Protein AF-J1I7F7-F1 (afdb_monomer_lite)

Secondary structure (DSSP, 8-state):
-EEEEEEESSS-HHHHHHHHHHHHHHHHTTSEEEEEEE---TTS---TTTT--SEEEEEE-HHHHT-TTGGG-HHHHHHHHHHTS-SS-EEEEEESS----TTSTTTTS-----TT---S------TTSS-HHHHHHHHHHHHHHHHHHHHHHHHSSPPSTT-PEEEEEEEE--TTSPPP-HHHHHHHHHHHHHHSTTGGGEEEEEETT-BGGGHHHHHHHH--SEEEEEE-BBTBT-EEEE-TTSSEEEE-HHHHHHHHHTTTTT--EEEEEETTTHHHHHHHTTTSSEEEEESSPPPHHHHHHHHHHHHHHHTTT--HHHHHHHHHHHHHHTTPPP---EEEEETTEEEEEPPP-------------------------PPP--PPPPPPPP-------EEE-TTT--EEEEEEETTEEEESS------TT-EE-SSTT--EEE-HHHHHHTPPTTEE---HHHHHHHHHHTTTBGGGTB-SSS-SSS----TTS--B----EEEGGGTEEESTTTEEEEEEEEEEEEEEETTEEEEEEEEEETT-SB-EEEEEETTSBEE---EEPP-

Radius of gyration: 32.93 Å; chains: 1; bounding box: 76×76×98 Å

Foldseek 3Di:
DFEEEEAEQDPDPPVVVLLCVLCVVCVVVVLYDYDDDDPDHQQDADDPVVCPGAEYEYEAEPVRQPDPCQCVGNNLVSQVVVVVVDHRHFYAYEYAEDDDCCPPSCFPGQFAQDPVRDRGRDDDCYPVDPDSVVSSVVSVVSVVSSSVVVVLCVVLPQPDPPAAAEEEEEEAAFPPDDGDPCVLLVVLLVVLLLPADQSVNYDYHYDYQAAPVCVLVCCVVRLHQEYEYAYADDAQQAGWGQDDVRHTDGDGLVNLLVSLLVSLVRHQEYEYLYANCVNNQLSNLLRHQKYKDWNGDDDPVLSSQLSSQLSSVVSNRDDSVVSNVRSLVRSVVVVDPDDIWMFMRGSSDGDDTDDDPDDDDDDDDDDDDDDDDDDDDDDDDDDDDDDDDDDPDDDDDDPFDWDAAPVPRDTFTWFDQPNWIKGLAWAADDDPPWAQFPDDSQHTWDQLCCQQVVADPQWGFAAPVSVVVNCVSVVQFCLCQDAQDFASASGHPVVRSNHQAQRAKADPVVRDRPRGNFKAKEFHPAWPPPDADPNFTWGWIWIDGRVDRGIDIDIDGSRMIHTYMIIGDDD

Sequence (571 aa):
MVNVQILAVDSQQEHQATLEQFLAPLKASGQIQIVGEHQENPFEAYEEKDLAVNILILLLSPAYLEDAQLEAAPLAQLLARKTQKRREYWVQPILLEACDYGHKPYADYPVFPMPNGQKTALPVLDPSWSSTAEAWKRAVEGVELGVTYIEQQRSNAPTAVGQQQKLLLLTANPKNTQALDLNIEINAIKNALRRSDYRDNFEVELSLDIQKKALLETLLQEKPRFVHFSGHGSGEDGLLFYGAAGESELADGPSLAQLFRLFQKYIDCVFLNACYSEAQAKVIAQYIPYVIGTNNALSDQQAILFSEAFYMAIFNGTTPAEAFALASAQVDFQNLPPSAQAMFYEHGQLTLSQKAAASSEMSVGPTRSTEVEKVEEPKVEEPKTEEPLPQPEVSAEKTASYWTDPKDGQKYPLIKIGKQDWMGRNYALALADSMPSNLADGGQLYSWEQAVKNCPAGWRLPNKSDWEALLVMVDHKSSALKAKTSWVNKKGLDSRQFAALACGEYKLERKLLWQEGHYGHFWSSTDRAGEIYKGEQLAYRLRLAYNSEQCQLAAIYKSSYFSVRYIKIEE

Structure (mmCIF, N/CA/C/O backbone):
data_AF-J1I7F7-F1
#
_entry.id   AF-J1I7F7-F1
#
loop_
_atom_site.group_PDB
_atom_site.id
_atom_site.type_symbol
_atom_site.label_atom_id
_atom_site.label_alt_id
_atom_site.label_comp_id
_atom_site.label_asym_id
_atom_site.label_entity_id
_atom_site.label_seq_id
_atom_site.pdbx_PDB_ins_code
_atom_site.Cartn_x
_atom_site.Cartn_y
_atom_site.Cartn_z
_atom_site.occupancy
_atom_site.B_iso_or_equiv
_atom_site.auth_seq_id
_atom_site.auth_comp_id
_atom_site.auth_asym_id
_atom_site.auth_atom_id
_atom_site.pdbx_PDB_model_num
ATOM 1 N N . MET A 1 1 ? -9.947 15.367 19.099 1.00 70.31 1 MET A N 1
ATOM 2 C CA . MET A 1 1 ? -10.972 15.980 19.983 1.00 70.31 1 MET A CA 1
ATOM 3 C C . MET A 1 1 ? -12.094 14.998 20.278 1.00 70.31 1 MET A C 1
ATOM 5 O O . MET A 1 1 ? -12.929 14.699 19.425 1.00 70.31 1 MET A O 1
ATOM 9 N N . VAL A 1 2 ? -12.033 14.424 21.468 1.00 79.88 2 VAL A N 1
ATOM 10 C CA . VAL A 1 2 ? -12.936 13.422 22.033 1.00 79.88 2 VAL A CA 1
ATOM 11 C C . VAL A 1 2 ? -13.846 14.128 23.037 1.00 79.88 2 VAL A C 1
ATOM 13 O O . VAL A 1 2 ? -13.361 14.887 23.876 1.00 79.88 2 VAL A O 1
ATOM 16 N N . ASN A 1 3 ? -15.155 13.904 22.942 1.00 83.31 3 ASN A N 1
ATOM 17 C CA . ASN A 1 3 ? -16.123 14.484 23.868 1.00 83.31 3 ASN A CA 1
ATOM 18 C C . ASN A 1 3 ? -16.104 13.691 25.178 1.00 83.31 3 ASN A C 1
ATOM 20 O O . ASN A 1 3 ? -16.411 12.495 25.167 1.00 83.31 3 ASN A O 1
ATOM 24 N N . VAL A 1 4 ? -15.766 14.353 26.281 1.00 82.62 4 VAL A N 1
ATOM 25 C CA . VAL A 1 4 ? -15.739 13.791 27.636 1.00 82.62 4 VAL A CA 1
ATOM 26 C C . VAL A 1 4 ? -16.831 14.463 28.465 1.00 82.62 4 VAL A C 1
ATOM 28 O O . VAL A 1 4 ? -16.907 15.687 28.486 1.00 82.62 4 VAL A O 1
ATOM 31 N N . GLN A 1 5 ? -17.651 13.689 29.167 1.00 84.19 5 GLN A N 1
ATOM 32 C CA . GLN A 1 5 ? -18.584 14.197 30.178 1.00 84.19 5 GLN A CA 1
ATOM 33 C C . GLN A 1 5 ? -18.195 13.619 31.532 1.00 84.19 5 GLN A C 1
ATOM 35 O O . GLN A 1 5 ? -17.894 12.428 31.635 1.00 84.19 5 GLN A O 1
ATOM 40 N N . ILE A 1 6 ? -18.195 14.461 32.560 1.00 80.50 6 ILE A N 1
ATOM 41 C CA . ILE A 1 6 ? -17.960 14.056 33.944 1.00 80.50 6 ILE A CA 1
ATOM 42 C C . ILE A 1 6 ? -19.305 14.172 34.655 1.00 80.50 6 ILE A C 1
ATOM 44 O O . ILE A 1 6 ? -19.888 15.253 34.687 1.00 80.50 6 ILE A O 1
ATOM 48 N N . LEU A 1 7 ? -19.802 13.066 35.204 1.00 76.75 7 LEU A N 1
ATOM 49 C CA . LEU A 1 7 ? -20.926 13.075 36.134 1.00 76.75 7 LEU A CA 1
ATOM 50 C C . LEU A 1 7 ? -20.373 12.808 37.531 1.00 76.75 7 LEU A C 1
ATOM 52 O O . LEU A 1 7 ? -19.946 11.693 37.849 1.00 76.75 7 LEU A O 1
ATOM 56 N N . ALA A 1 8 ? -20.362 13.852 38.353 1.00 69.38 8 ALA A N 1
ATOM 57 C CA . ALA A 1 8 ? -20.130 13.718 39.778 1.00 69.38 8 ALA A CA 1
ATOM 58 C C . ALA A 1 8 ? -21.440 13.262 40.425 1.00 69.38 8 ALA A C 1
ATOM 60 O O . ALA A 1 8 ? -22.371 14.051 40.561 1.00 69.38 8 ALA A O 1
ATOM 61 N N . VAL A 1 9 ? -21.524 11.982 40.797 1.00 65.94 9 VAL A N 1
ATOM 62 C CA . VAL A 1 9 ? -22.739 11.408 41.404 1.00 65.94 9 VAL A CA 1
ATOM 63 C C . VAL A 1 9 ? -22.763 11.587 42.933 1.00 65.94 9 VAL A C 1
ATOM 65 O O . VAL A 1 9 ? -23.594 11.028 43.642 1.00 65.94 9 VAL A O 1
ATOM 68 N N . ASP A 1 10 ? -21.850 12.422 43.431 1.00 61.25 10 ASP A N 1
ATOM 69 C CA . ASP A 1 10 ? -21.812 12.988 44.772 1.00 61.25 10 ASP A CA 1
ATOM 70 C C . ASP A 1 10 ? -21.593 14.509 44.656 1.00 61.25 10 ASP A C 1
ATOM 72 O O . ASP A 1 10 ? -20.955 15.004 43.727 1.00 61.25 10 ASP A O 1
ATOM 76 N N . SER A 1 11 ? -22.084 15.247 45.643 1.00 55.78 11 SER A N 1
ATOM 77 C CA . SER A 1 11 ? -22.001 16.701 45.828 1.00 55.78 11 SER A CA 1
ATOM 78 C C . SER A 1 11 ? -20.580 17.289 45.982 1.00 55.78 11 SER A C 1
ATOM 80 O O . SER A 1 11 ? -20.420 18.506 46.101 1.00 55.78 11 SER A O 1
ATOM 82 N N . GLN A 1 12 ? -19.544 16.447 45.980 1.00 62.16 12 GLN A N 1
ATOM 83 C CA . GLN A 1 12 ? -18.147 16.781 46.279 1.00 62.16 12 GLN A CA 1
ATOM 84 C C . GLN A 1 12 ? -17.436 17.504 45.115 1.00 62.16 12 GLN A C 1
ATOM 86 O O . GLN A 1 12 ? -16.708 16.891 44.329 1.00 62.16 12 GLN A O 1
ATOM 91 N N . GLN A 1 13 ? -17.599 18.831 45.026 1.00 64.69 13 GLN A N 1
ATOM 92 C CA . GLN A 1 13 ? -16.964 19.679 43.996 1.00 64.69 13 GLN A CA 1
ATOM 93 C C . GLN A 1 13 ? -15.427 19.544 43.920 1.00 64.69 13 GLN A C 1
ATOM 95 O O . GLN A 1 13 ? -14.849 19.689 42.842 1.00 64.69 13 GLN A O 1
ATOM 100 N N . GLU A 1 14 ? -14.753 19.238 45.034 1.00 73.94 14 GLU A N 1
ATOM 101 C CA . GLU A 1 14 ? -13.285 19.158 45.106 1.00 73.94 14 GLU A CA 1
ATOM 102 C C . GLU A 1 14 ? -12.696 18.020 44.254 1.00 73.94 14 GLU A C 1
ATOM 104 O O . GLU A 1 14 ? -11.659 18.193 43.607 1.00 73.94 14 GLU A O 1
ATOM 109 N N . HIS A 1 15 ? -13.373 16.869 44.183 1.00 76.38 15 HIS A N 1
ATOM 110 C CA . HIS A 1 15 ? -12.925 15.732 43.373 1.00 76.38 15 HIS A CA 1
ATOM 111 C C . HIS A 1 15 ? -13.055 15.996 41.869 1.00 76.38 15 HIS A C 1
ATOM 113 O O . HIS A 1 15 ? -12.161 15.629 41.105 1.00 76.38 15 HIS A O 1
ATOM 119 N N . GLN A 1 16 ? -14.117 16.688 41.440 1.00 76.69 16 GLN A N 1
ATOM 120 C CA . GLN A 1 16 ? -14.259 17.116 40.048 1.00 76.69 16 GLN A CA 1
ATOM 121 C C . GLN A 1 16 ? -13.158 18.120 39.674 1.00 76.69 16 GLN A C 1
ATOM 123 O O . GLN A 1 16 ? -12.458 17.914 38.683 1.00 76.69 16 GLN A O 1
ATOM 128 N N . ALA A 1 17 ? -12.944 19.156 40.493 1.00 78.88 17 ALA A N 1
ATOM 129 C CA . ALA A 1 17 ? -11.904 20.157 40.251 1.00 78.88 17 ALA A CA 1
ATOM 130 C C . ALA A 1 17 ? -10.493 19.537 40.199 1.00 78.88 17 ALA A C 1
ATOM 132 O O . ALA A 1 17 ? -9.666 19.933 39.374 1.00 78.88 17 ALA A O 1
ATOM 133 N N . THR A 1 18 ? -10.236 18.523 41.033 1.00 81.75 18 THR A N 1
ATOM 134 C CA . THR A 1 18 ? -8.978 17.763 41.009 1.00 81.75 18 THR A CA 1
ATOM 135 C C . THR A 1 18 ? -8.826 16.996 39.695 1.00 81.75 18 THR A C 1
ATOM 137 O O . THR A 1 18 ? -7.807 17.145 39.021 1.00 81.75 18 THR A O 1
ATOM 140 N N . LEU A 1 19 ? -9.841 16.236 39.268 1.00 80.12 19 LEU A N 1
ATOM 141 C CA . LEU A 1 19 ? -9.809 15.518 37.988 1.00 80.12 19 LEU A CA 1
ATOM 142 C C . LEU A 1 19 ? -9.582 16.469 36.801 1.00 80.12 19 LEU A C 1
ATOM 144 O O . LEU A 1 19 ? -8.761 16.186 35.928 1.00 80.12 19 LEU A O 1
ATOM 148 N N . GLU A 1 20 ? -10.260 17.616 36.779 1.00 83.25 20 GLU A N 1
ATOM 149 C CA . GLU A 1 20 ? -10.089 18.625 35.731 1.00 83.25 20 GLU A CA 1
ATOM 150 C C . GLU A 1 20 ? -8.668 19.205 35.685 1.00 83.25 20 GLU A C 1
ATOM 152 O O . GLU A 1 20 ? -8.153 19.455 34.592 1.00 83.25 20 GLU A O 1
ATOM 157 N N . GLN A 1 21 ? -7.996 19.354 36.833 1.00 86.06 21 GLN A N 1
ATOM 158 C CA . GLN A 1 21 ? -6.589 19.758 36.883 1.00 86.06 21 GLN A CA 1
ATOM 159 C C . GLN A 1 21 ? -5.672 18.721 36.213 1.00 86.06 21 GLN A C 1
ATOM 161 O O . GLN A 1 21 ? -4.777 19.104 35.456 1.00 86.06 21 GLN A O 1
ATOM 166 N N . PHE A 1 22 ? -5.898 17.422 36.439 1.00 84.44 22 PHE A N 1
ATOM 167 C CA . PHE A 1 22 ? -5.126 16.360 35.778 1.00 84.44 22 PHE A CA 1
ATOM 168 C C . PHE A 1 22 ? -5.485 16.202 34.287 1.00 84.44 22 PHE A C 1
ATOM 170 O O . PHE A 1 22 ? -4.617 15.850 33.494 1.00 84.44 22 PHE A O 1
ATOM 177 N N . LEU A 1 23 ? -6.719 16.518 33.875 1.00 85.81 23 LEU A N 1
ATOM 178 C CA . LEU A 1 23 ? -7.149 16.525 32.465 1.00 85.81 23 LEU A CA 1
ATOM 179 C C . LEU A 1 23 ? -6.744 17.798 31.693 1.00 85.81 23 LEU A C 1
ATOM 181 O O . LEU A 1 23 ? -6.838 17.832 30.460 1.00 85.81 23 LEU A O 1
ATOM 185 N N . ALA A 1 24 ? -6.279 18.847 32.378 1.00 87.06 24 ALA A N 1
ATOM 186 C CA . ALA A 1 24 ? -5.907 20.122 31.766 1.00 87.06 24 ALA A CA 1
ATOM 187 C C . ALA A 1 24 ? -4.884 20.013 30.608 1.00 87.06 24 ALA A C 1
ATOM 189 O O . ALA A 1 24 ? -5.079 20.720 29.614 1.00 87.06 24 ALA A O 1
ATOM 190 N N . PRO A 1 25 ? -3.854 19.136 30.639 1.00 86.44 25 PRO A N 1
ATOM 191 C CA . PRO A 1 25 ? -2.940 18.945 29.509 1.00 86.44 25 PRO A CA 1
ATOM 192 C C . PRO A 1 25 ? -3.646 18.446 28.239 1.00 86.44 25 PRO A C 1
ATOM 194 O O . PRO A 1 25 ? -3.422 18.999 27.163 1.00 86.44 25 PRO A O 1
ATOM 197 N N . LEU A 1 26 ? -4.560 17.476 28.362 1.00 79.69 26 LEU A N 1
ATOM 198 C CA . LEU A 1 26 ? -5.333 16.912 27.242 1.00 79.69 26 LEU A CA 1
ATOM 199 C C . LEU A 1 26 ? -6.357 17.909 26.676 1.00 79.69 26 LEU A C 1
ATOM 201 O O . LEU A 1 26 ? -6.682 17.897 25.485 1.00 79.69 26 LEU A O 1
ATOM 205 N N . LYS A 1 27 ? -6.887 18.783 27.539 1.00 85.38 27 LYS A N 1
ATOM 206 C CA . LYS A 1 27 ? -7.758 19.901 27.147 1.00 85.38 27 LYS A CA 1
ATOM 207 C C . LYS A 1 27 ? -6.954 20.973 26.400 1.00 85.38 27 LYS A C 1
ATOM 209 O O . LYS A 1 27 ? -7.417 21.486 25.385 1.00 85.38 27 LYS A O 1
ATOM 214 N N . ALA A 1 28 ? -5.734 21.270 26.854 1.00 82.69 28 ALA A N 1
ATOM 215 C CA . ALA A 1 28 ? -4.833 22.243 26.232 1.00 82.69 28 ALA A CA 1
ATOM 216 C C . ALA A 1 28 ? -4.238 21.763 24.893 1.00 82.69 28 ALA A C 1
ATOM 218 O O . ALA A 1 28 ? -4.047 22.578 23.990 1.00 82.69 28 ALA A O 1
ATOM 219 N N . SER A 1 29 ? -3.990 20.459 24.729 1.00 78.19 29 SER A N 1
ATOM 220 C CA . SER A 1 29 ? -3.568 19.856 23.453 1.00 78.19 29 SER A CA 1
ATOM 221 C C . SER A 1 29 ? -4.698 19.779 22.413 1.00 78.19 29 SER A C 1
ATOM 223 O O . SER A 1 29 ? -4.438 19.580 21.226 1.00 78.19 29 SER A O 1
ATOM 225 N N . GLY A 1 30 ? -5.960 19.943 22.833 1.00 81.94 30 GLY A N 1
ATOM 226 C CA . GLY A 1 30 ? -7.145 19.788 21.983 1.00 81.94 30 GLY A CA 1
ATOM 227 C C . GLY A 1 30 ? -7.539 18.329 21.711 1.00 81.94 30 GLY A C 1
ATOM 228 O O . GLY A 1 30 ? -8.396 18.065 20.855 1.00 81.94 30 GLY A O 1
ATOM 229 N N . GLN A 1 31 ? -6.938 17.376 22.429 1.00 75.25 31 GLN A N 1
ATOM 230 C CA . GLN A 1 31 ? -7.297 15.958 22.359 1.00 75.25 31 GLN A CA 1
ATOM 231 C C . GLN A 1 31 ? -8.691 15.706 22.935 1.00 75.25 31 GLN A C 1
ATOM 233 O O . GLN A 1 31 ? -9.461 14.963 22.326 1.00 75.25 31 GLN A O 1
ATOM 238 N N . ILE A 1 32 ? -9.075 16.392 24.017 1.00 85.62 32 ILE A N 1
ATOM 239 C CA . ILE A 1 32 ? -10.421 16.303 24.610 1.00 85.62 32 ILE A CA 1
ATOM 240 C C . ILE A 1 32 ? -11.164 17.641 24.628 1.00 85.62 32 ILE A C 1
ATOM 242 O O . ILE A 1 32 ? -10.561 18.713 24.673 1.00 85.62 32 ILE A O 1
ATOM 246 N N . GLN A 1 33 ? -12.492 17.559 24.667 1.00 86.12 33 GLN A N 1
ATOM 247 C CA . GLN A 1 33 ? -13.373 18.634 25.110 1.00 86.12 33 GLN A CA 1
ATOM 248 C C . GLN A 1 33 ? -14.253 18.099 26.242 1.00 86.12 33 GLN A C 1
ATOM 250 O O . GLN A 1 33 ? -14.894 17.064 26.079 1.00 86.12 33 GLN A O 1
ATOM 255 N N . ILE A 1 34 ? -14.300 18.817 27.368 1.00 83.31 34 ILE A N 1
ATOM 256 C CA . ILE A 1 34 ? -15.275 18.556 28.434 1.00 83.31 34 ILE A CA 1
ATOM 257 C C . ILE A 1 34 ? -16.611 19.170 27.995 1.00 83.31 34 ILE A C 1
ATOM 259 O O . ILE A 1 34 ? -16.650 20.346 27.622 1.00 83.31 34 ILE A O 1
ATOM 263 N N . VAL A 1 35 ? -17.676 18.368 27.965 1.00 72.19 35 VAL A N 1
ATOM 264 C CA . VAL A 1 35 ? -19.003 18.747 27.458 1.00 72.19 35 VAL A CA 1
ATOM 265 C C . VAL A 1 35 ? -20.051 18.479 28.536 1.00 72.19 35 VAL A C 1
ATOM 267 O O . VAL A 1 35 ? -20.371 17.328 28.818 1.00 72.19 35 VAL A O 1
ATOM 270 N N . GLY A 1 36 ? -20.580 19.557 29.116 1.00 63.72 36 GLY A N 1
ATOM 271 C CA . GLY A 1 36 ? -21.543 19.513 30.217 1.00 63.72 36 GLY A CA 1
ATOM 272 C C . GLY A 1 36 ? -20.877 19.469 31.597 1.00 63.72 36 GLY A C 1
ATOM 273 O O . GLY A 1 36 ? -20.050 18.606 31.873 1.00 63.72 36 GLY A O 1
ATOM 274 N N . GLU A 1 37 ? -21.283 20.397 32.463 1.00 54.00 37 GLU A N 1
ATOM 275 C CA . GLU A 1 37 ? -20.951 20.452 33.892 1.00 54.00 37 GLU A CA 1
ATOM 276 C C . GLU A 1 37 ? -22.258 20.242 34.669 1.00 54.00 37 GLU A C 1
ATOM 278 O O . GLU A 1 37 ? -22.902 21.192 35.110 1.00 54.00 37 GLU A O 1
ATOM 283 N N . HIS A 1 38 ? -22.707 18.990 34.755 1.00 54.72 38 HIS A N 1
ATOM 284 C CA . HIS A 1 38 ? -23.993 18.651 35.361 1.00 54.72 38 HIS A CA 1
ATOM 285 C C . HIS A 1 38 ? -23.789 18.082 36.770 1.00 54.72 38 HIS A C 1
ATOM 287 O O . HIS A 1 38 ? -23.439 16.913 36.937 1.00 54.72 38 HIS A O 1
ATOM 293 N N . GLN A 1 39 ? -24.055 18.910 37.787 1.00 54.81 39 GLN A N 1
ATOM 294 C CA . GLN A 1 39 ? -24.388 18.438 39.137 1.00 54.81 39 GLN A CA 1
ATOM 295 C C . GLN A 1 39 ? -25.815 17.874 39.120 1.00 54.81 39 GLN A C 1
ATOM 297 O O . GLN A 1 39 ? -26.737 18.492 39.651 1.00 54.81 39 GLN A O 1
ATOM 302 N N . GLU A 1 40 ? -26.018 16.747 38.440 1.00 59.78 40 GLU A N 1
ATOM 303 C CA . GLU A 1 40 ? -27.356 16.199 38.217 1.00 59.78 40 GLU A CA 1
ATOM 304 C C . GLU A 1 40 ? -27.597 14.881 38.930 1.00 59.78 40 GLU A C 1
ATOM 306 O O . GLU A 1 40 ? -26.746 13.998 39.039 1.00 59.78 40 GLU A O 1
ATOM 311 N N . ASN A 1 41 ? -28.823 14.789 39.425 1.00 65.75 41 ASN A N 1
ATOM 312 C CA . ASN A 1 41 ? -29.330 13.670 40.174 1.00 65.75 41 ASN A CA 1
ATOM 313 C C . ASN A 1 41 ? -29.540 12.471 39.225 1.00 65.75 41 ASN A C 1
ATOM 315 O O . ASN A 1 41 ? -30.348 12.563 38.301 1.00 65.75 41 ASN A O 1
ATOM 319 N N . PRO A 1 42 ? -28.904 11.310 39.463 1.00 64.62 42 PRO A N 1
ATOM 320 C CA . PRO A 1 42 ? -29.015 10.132 38.595 1.00 64.62 42 PRO A CA 1
ATOM 321 C C . PRO A 1 42 ? -30.439 9.548 38.527 1.00 64.62 42 PRO A C 1
ATOM 323 O O . PRO A 1 42 ? -30.724 8.729 37.646 1.00 64.62 42 PRO A O 1
ATOM 326 N N . PHE A 1 43 ? -31.318 9.951 39.453 1.00 64.44 43 PHE A N 1
ATOM 327 C CA . PHE A 1 43 ? -32.741 9.611 39.489 1.00 64.44 43 PHE A CA 1
ATOM 328 C C . PHE A 1 43 ? -33.621 10.531 38.621 1.00 64.44 43 PHE A C 1
ATOM 330 O O . PHE A 1 43 ? -34.803 10.235 38.436 1.00 64.44 43 PHE A O 1
ATOM 337 N N . GLU A 1 44 ? -33.076 11.618 38.068 1.00 70.19 44 GLU A N 1
ATOM 338 C CA . GLU A 1 44 ? -33.768 12.468 37.093 1.00 70.19 44 GLU A CA 1
ATOM 339 C C . GLU A 1 44 ? -33.802 11.828 35.695 1.00 70.19 44 GLU A C 1
ATOM 341 O O . GLU A 1 44 ? -33.150 10.821 35.408 1.00 70.19 44 GLU A O 1
ATOM 346 N N . ALA A 1 45 ? -34.663 12.354 34.823 1.00 66.12 45 ALA A N 1
ATOM 347 C CA . ALA A 1 45 ? -34.983 11.726 33.548 1.00 66.12 45 ALA A CA 1
ATOM 348 C C . ALA A 1 45 ? -33.932 12.040 32.467 1.00 66.12 45 ALA A C 1
ATOM 350 O O . ALA A 1 45 ? -34.008 13.077 31.817 1.00 66.12 45 ALA A O 1
ATOM 351 N N . TYR A 1 46 ? -33.011 11.104 32.227 1.00 69.69 46 TYR A N 1
ATOM 352 C CA . TYR A 1 46 ? -32.059 11.170 31.112 1.00 69.69 46 TYR A CA 1
ATOM 353 C C . TYR A 1 46 ? -32.655 10.627 29.804 1.00 69.69 46 TYR A C 1
ATOM 355 O O . TYR A 1 46 ? -33.149 9.494 29.752 1.00 69.69 46 TYR A O 1
ATOM 363 N N . GLU A 1 47 ? -32.529 11.383 28.714 1.00 68.88 47 GLU A N 1
ATOM 364 C CA . GLU A 1 47 ? -32.758 10.916 27.347 1.00 68.88 47 GLU A CA 1
ATOM 365 C C . GLU A 1 47 ? -31.441 10.534 26.638 1.00 68.88 47 GLU A C 1
ATOM 367 O O . GLU A 1 47 ? -30.337 10.928 27.010 1.00 68.88 47 GLU A O 1
ATOM 372 N N . GLU A 1 48 ? -31.542 9.775 25.540 1.00 64.88 48 GLU A N 1
ATOM 373 C CA . GLU A 1 48 ? -30.382 9.290 24.766 1.00 64.88 48 GLU A CA 1
ATOM 374 C C . GLU A 1 48 ? -29.522 10.435 24.179 1.00 64.88 48 GLU A C 1
ATOM 376 O O . GLU A 1 48 ? -28.325 10.242 23.940 1.00 64.88 48 GLU A O 1
ATOM 381 N N . LYS A 1 49 ? -30.127 11.624 24.010 1.00 67.19 49 LYS A N 1
ATOM 382 C CA . LYS A 1 49 ? -29.506 12.875 23.538 1.00 67.19 49 LYS A CA 1
ATOM 383 C C . LYS A 1 49 ? -28.610 13.553 24.588 1.00 67.19 49 LYS A C 1
ATOM 385 O O . LYS A 1 49 ? -27.667 14.239 24.206 1.00 67.19 49 LYS A O 1
ATOM 390 N N . ASP A 1 50 ? -28.880 13.345 25.879 1.00 66.00 50 ASP A N 1
ATOM 391 C CA . ASP A 1 50 ? -28.223 14.069 26.982 1.00 66.00 50 ASP A CA 1
ATOM 392 C C . ASP A 1 50 ? -26.840 13.472 27.315 1.00 66.00 50 ASP A C 1
ATOM 394 O O . ASP A 1 50 ? -26.019 14.094 27.982 1.00 66.00 50 ASP A O 1
ATOM 398 N N . LEU A 1 51 ? -26.554 12.276 26.779 1.00 69.38 51 LEU A N 1
ATOM 399 C CA . LEU A 1 51 ? -25.268 11.573 26.858 1.00 69.38 51 LEU A CA 1
ATOM 400 C C . LEU A 1 51 ? -24.627 11.417 25.464 1.00 69.38 51 LEU A C 1
ATOM 402 O O . LEU A 1 51 ? -24.220 10.316 25.071 1.00 69.38 51 LEU A O 1
ATOM 406 N N . ALA A 1 52 ? -24.583 12.495 24.677 1.00 69.38 52 ALA A N 1
ATOM 407 C CA . ALA A 1 52 ? -23.986 12.542 23.334 1.00 69.38 52 ALA A CA 1
ATOM 408 C C . ALA A 1 52 ? -22.444 12.703 23.360 1.00 69.38 52 ALA A C 1
ATOM 410 O O . ALA A 1 52 ? -21.872 13.583 22.709 1.00 69.38 52 ALA A O 1
ATOM 411 N N . VAL A 1 53 ? -21.761 11.849 24.128 1.00 75.50 53 VAL A N 1
ATOM 412 C CA . VAL A 1 53 ? -20.309 11.914 24.377 1.00 75.50 53 VAL A CA 1
ATOM 413 C C . VAL A 1 53 ? -19.580 10.612 24.049 1.00 75.50 53 VAL A C 1
ATOM 415 O O . VAL A 1 53 ? -20.193 9.559 23.898 1.00 75.50 53 VAL A O 1
ATOM 418 N N . ASN A 1 54 ? -18.254 10.690 23.914 1.00 78.88 54 ASN A N 1
ATOM 419 C CA . ASN A 1 54 ? -17.401 9.548 23.581 1.00 78.88 54 ASN A CA 1
ATOM 420 C C . ASN A 1 54 ? -16.836 8.853 24.832 1.00 78.88 54 ASN A C 1
ATOM 422 O O . ASN A 1 54 ? -16.642 7.639 24.815 1.00 78.88 54 ASN A O 1
ATOM 426 N N . ILE A 1 55 ? -16.582 9.605 25.906 1.00 80.75 55 ILE A N 1
ATOM 427 C CA . ILE A 1 55 ? -16.182 9.084 27.219 1.00 80.75 55 ILE A CA 1
ATOM 428 C C . ILE A 1 55 ? -17.109 9.686 28.276 1.00 80.75 55 ILE A C 1
ATOM 430 O O . ILE A 1 55 ? -17.277 10.904 28.337 1.00 80.75 55 ILE A O 1
ATOM 434 N N . LEU A 1 56 ? -17.673 8.832 29.123 1.00 81.44 56 LEU A N 1
ATOM 435 C CA . LEU A 1 56 ? -18.417 9.202 30.318 1.00 81.44 56 LEU A CA 1
ATOM 436 C C . LEU A 1 56 ? -17.608 8.791 31.552 1.00 81.44 56 LEU A C 1
ATOM 438 O O . LEU A 1 56 ? -17.316 7.610 31.736 1.00 81.44 56 LEU A O 1
ATOM 442 N N . ILE A 1 57 ? -17.255 9.754 32.395 1.00 81.88 57 ILE A N 1
ATOM 443 C CA . ILE A 1 57 ? -16.585 9.510 33.674 1.00 81.88 57 ILE A CA 1
ATOM 444 C C . ILE A 1 57 ? -17.636 9.611 34.779 1.00 81.88 57 ILE A C 1
ATOM 446 O O . ILE A 1 57 ? -18.327 10.624 34.875 1.00 81.88 57 ILE A O 1
ATOM 450 N N . LEU A 1 58 ? -17.760 8.569 35.602 1.00 79.94 58 LEU A N 1
ATOM 451 C CA . LEU A 1 58 ? -18.675 8.536 36.745 1.00 79.94 58 LEU A CA 1
ATOM 452 C C . LEU A 1 58 ? -17.863 8.614 38.039 1.00 79.94 58 LEU A C 1
ATOM 454 O O . LEU A 1 58 ? -17.144 7.664 38.346 1.00 79.94 58 LEU A O 1
ATOM 458 N N . LEU A 1 59 ? -17.978 9.705 38.800 1.00 79.69 59 LEU A N 1
ATOM 459 C CA . LEU A 1 59 ? -17.419 9.771 40.156 1.00 79.69 59 LEU A CA 1
ATOM 460 C C . LEU A 1 59 ? -18.446 9.195 41.135 1.00 79.69 59 LEU A C 1
ATOM 462 O O . LEU A 1 59 ? -19.553 9.723 41.243 1.00 79.69 59 LEU A O 1
ATOM 466 N N . LEU A 1 60 ? -18.096 8.106 41.817 1.00 77.62 60 LEU A N 1
ATOM 467 C CA . LEU A 1 60 ? -19.026 7.287 42.599 1.00 77.62 60 LEU A CA 1
ATOM 468 C C . LEU A 1 60 ? -18.542 7.171 44.052 1.00 77.62 60 LEU A C 1
ATOM 470 O O . LEU A 1 60 ? -17.446 6.668 44.300 1.00 77.62 60 LEU A O 1
ATOM 474 N N . SER A 1 61 ? -19.349 7.603 45.021 1.00 77.19 61 SER A N 1
ATOM 475 C CA . SER A 1 61 ? -19.083 7.370 46.449 1.00 77.19 61 SER A CA 1
ATOM 476 C C . SER A 1 61 ? -19.703 6.043 46.929 1.00 77.19 61 SER A C 1
ATOM 478 O O . SER A 1 61 ? -20.673 5.570 46.327 1.00 77.19 61 SER A O 1
ATOM 480 N N . PRO A 1 62 ? -19.201 5.428 48.021 1.00 75.81 62 PRO A N 1
ATOM 481 C CA . PRO A 1 62 ? -19.811 4.231 48.605 1.00 75.81 62 PRO A CA 1
ATOM 482 C C . PRO A 1 62 ? -21.271 4.460 49.001 1.00 75.81 62 PRO A C 1
ATOM 484 O O . PRO A 1 62 ? -22.127 3.643 48.683 1.00 75.81 62 PRO A O 1
ATOM 487 N N . ALA A 1 63 ? -21.566 5.619 49.603 1.00 76.75 63 ALA A N 1
ATOM 488 C CA . ALA A 1 63 ? -22.920 6.008 49.991 1.00 76.75 63 ALA A CA 1
ATOM 489 C C . ALA A 1 63 ? -23.893 6.023 48.799 1.00 76.75 63 ALA A C 1
ATOM 491 O O . ALA A 1 63 ? -25.038 5.602 48.936 1.00 76.75 63 ALA A O 1
ATOM 492 N N . TYR A 1 64 ? -23.432 6.452 47.618 1.00 76.31 64 TYR A N 1
ATOM 493 C CA . TYR A 1 64 ? -24.230 6.385 46.396 1.00 76.31 64 TYR A CA 1
ATOM 494 C C . TYR A 1 64 ? -24.421 4.945 45.894 1.00 76.31 64 TYR A C 1
ATOM 496 O O . TYR A 1 64 ? -25.522 4.562 45.497 1.00 76.31 64 TYR A O 1
ATOM 504 N N . LEU A 1 65 ? -23.373 4.116 45.940 1.00 76.81 65 LEU A N 1
ATOM 505 C CA . LEU A 1 65 ? -23.466 2.708 45.544 1.00 76.81 65 LEU A CA 1
ATOM 506 C C . LEU A 1 65 ? -24.372 1.883 46.470 1.00 76.81 65 LEU A C 1
ATOM 508 O O . LEU A 1 65 ? -24.916 0.868 46.032 1.00 76.81 65 LEU A O 1
ATOM 512 N N . GLU A 1 66 ? -24.554 2.293 47.724 1.00 78.00 66 GLU A N 1
ATOM 513 C CA . GLU A 1 66 ? -25.453 1.654 48.693 1.00 78.00 66 GLU A CA 1
ATOM 514 C C . GLU A 1 66 ? -26.940 2.026 48.525 1.00 78.00 66 GLU A C 1
ATOM 516 O O . GLU A 1 66 ? -27.788 1.364 49.127 1.00 78.00 66 GLU A O 1
ATOM 521 N N . ASP A 1 67 ? -27.291 3.006 47.682 1.00 79.38 67 ASP A N 1
ATOM 522 C CA . ASP A 1 67 ? -28.688 3.408 47.473 1.00 79.38 67 ASP A CA 1
ATOM 523 C C . ASP A 1 67 ? -29.530 2.267 46.861 1.00 79.38 67 ASP A C 1
ATOM 525 O O . ASP A 1 67 ? -29.232 1.720 45.797 1.00 79.38 67 ASP A O 1
ATOM 529 N N . ALA A 1 68 ? -30.628 1.911 47.531 1.00 76.38 68 ALA A N 1
ATOM 530 C CA . ALA A 1 68 ? -31.524 0.835 47.112 1.00 76.38 68 ALA A CA 1
ATOM 531 C C . ALA A 1 68 ? -32.340 1.154 45.842 1.00 76.38 68 ALA A C 1
ATOM 533 O O . ALA A 1 68 ? -32.900 0.242 45.233 1.00 76.38 68 ALA A O 1
ATOM 534 N N . GLN A 1 69 ? -32.437 2.422 45.430 1.00 78.44 69 GLN A N 1
ATOM 535 C CA . GLN A 1 69 ? -33.131 2.836 44.203 1.00 78.44 69 GLN A CA 1
ATOM 536 C C . GLN A 1 69 ? -32.218 2.812 42.968 1.00 78.44 69 GLN A C 1
ATOM 538 O O . GLN A 1 69 ? -32.706 2.929 41.843 1.00 78.44 69 GLN A O 1
ATOM 543 N N . LEU A 1 70 ? -30.906 2.639 43.161 1.00 75.94 70 LEU A N 1
ATOM 544 C CA . LEU A 1 70 ? -29.858 2.757 42.144 1.00 75.94 70 LEU A CA 1
ATOM 545 C C . LEU A 1 70 ? -30.117 1.929 40.873 1.00 75.94 70 LEU A C 1
ATOM 547 O O . LEU A 1 70 ? -29.928 2.418 39.762 1.00 75.94 70 LEU A O 1
ATOM 551 N N . GLU A 1 71 ? -30.598 0.693 41.021 1.00 74.31 71 GLU A N 1
ATOM 552 C CA . GLU A 1 71 ? -30.903 -0.201 39.891 1.00 74.31 71 GLU A CA 1
ATOM 553 C C . GLU A 1 71 ? -32.090 0.282 39.043 1.00 74.31 71 GLU A C 1
ATOM 555 O O . GLU A 1 71 ? -32.163 0.008 37.844 1.00 74.31 71 GLU A O 1
ATOM 560 N N . ALA A 1 72 ? -33.017 1.025 39.653 1.00 73.44 72 ALA A N 1
ATOM 561 C CA . ALA A 1 72 ? -34.185 1.590 38.987 1.00 73.44 72 ALA A CA 1
ATOM 562 C C . ALA A 1 72 ? -33.915 2.975 38.367 1.00 73.44 72 ALA A C 1
ATOM 564 O O . ALA A 1 72 ? -34.748 3.453 37.591 1.00 73.44 72 ALA A O 1
ATOM 565 N N . ALA A 1 73 ? -32.775 3.607 38.671 1.00 79.06 73 ALA A N 1
ATOM 566 C CA . ALA A 1 73 ? -32.431 4.955 38.223 1.00 79.06 73 ALA A CA 1
ATOM 567 C C . ALA A 1 73 ? -32.456 5.089 36.682 1.00 79.06 73 ALA A C 1
ATOM 569 O O . ALA A 1 73 ? -31.921 4.215 35.985 1.00 79.06 73 ALA A O 1
ATOM 570 N N . PRO A 1 74 ? -33.011 6.177 36.106 1.00 79.12 74 PRO A N 1
ATOM 571 C CA . PRO A 1 74 ? -33.046 6.363 34.655 1.00 79.12 74 PRO A CA 1
ATOM 572 C C . PRO A 1 74 ? -31.659 6.323 34.004 1.00 79.12 74 PRO A C 1
ATOM 574 O O . PRO A 1 74 ? -31.525 5.748 32.923 1.00 79.12 74 PRO A O 1
ATOM 577 N N . LEU A 1 75 ? -30.619 6.836 34.676 1.00 77.81 75 LEU A N 1
ATOM 578 C CA . LEU A 1 75 ? -29.235 6.751 34.200 1.00 77.81 75 LEU A CA 1
ATOM 579 C C . LEU A 1 75 ? -28.757 5.294 34.052 1.00 77.81 75 LEU A C 1
ATOM 581 O O . LEU A 1 75 ? -28.203 4.932 33.014 1.00 77.81 75 LEU A O 1
ATOM 585 N N . ALA A 1 76 ? -29.017 4.434 35.044 1.00 77.44 76 ALA A N 1
ATOM 586 C CA . ALA A 1 76 ? -28.658 3.015 34.988 1.00 77.44 76 ALA A CA 1
ATOM 587 C C . ALA A 1 76 ? -29.402 2.293 33.849 1.00 77.44 76 ALA A C 1
ATOM 589 O O . ALA A 1 76 ? -28.792 1.575 33.052 1.00 77.44 76 ALA A O 1
ATOM 590 N N . GLN A 1 77 ? -30.705 2.560 33.693 1.00 77.88 77 GLN A N 1
ATOM 591 C CA . GLN A 1 77 ? -31.501 2.012 32.590 1.00 77.88 77 GLN A CA 1
ATOM 592 C C . GLN A 1 77 ? -31.013 2.485 31.209 1.00 77.88 77 GLN A C 1
ATOM 594 O O . GLN A 1 77 ? -31.009 1.704 30.253 1.00 77.88 77 GLN A O 1
ATOM 599 N N . LEU A 1 78 ? -30.618 3.754 31.078 1.00 76.50 78 LEU A N 1
ATOM 600 C CA . LEU A 1 78 ? -30.140 4.335 29.822 1.00 76.50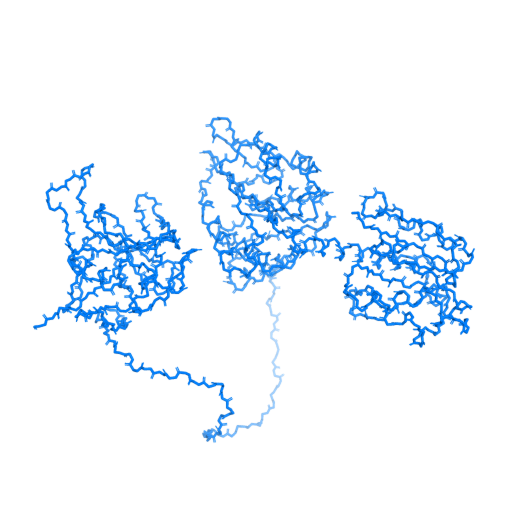 78 LEU A CA 1
ATOM 601 C C . LEU A 1 78 ? -28.789 3.743 29.404 1.00 76.50 78 LEU A C 1
ATOM 603 O O . LEU A 1 78 ? -28.623 3.349 28.245 1.00 76.50 78 LEU A O 1
ATOM 607 N N . LEU A 1 79 ? -27.851 3.622 30.347 1.00 74.31 79 LEU A N 1
ATOM 608 C CA . LEU A 1 79 ? -26.540 3.018 30.107 1.00 74.31 79 LEU A CA 1
ATOM 609 C C . LEU A 1 79 ? -26.672 1.536 29.729 1.00 74.31 79 LEU A C 1
ATOM 611 O O . LEU A 1 79 ? -26.108 1.126 28.714 1.00 74.31 79 LEU A O 1
ATOM 615 N N . ALA A 1 80 ? -27.500 0.762 30.439 1.00 72.75 80 ALA A N 1
ATOM 616 C CA . ALA A 1 80 ? -27.769 -0.641 30.109 1.00 72.75 80 ALA A CA 1
ATOM 617 C C . ALA A 1 80 ? -28.335 -0.831 28.685 1.00 72.75 80 ALA A C 1
ATOM 619 O O . ALA A 1 80 ? -27.931 -1.753 27.971 1.00 72.75 80 ALA A O 1
ATOM 620 N N . ARG A 1 81 ? -29.232 0.060 28.229 1.00 70.88 81 ARG A N 1
ATOM 621 C CA . ARG A 1 81 ? -29.770 0.041 26.852 1.00 70.88 81 ARG A CA 1
ATOM 622 C C . ARG A 1 81 ? -28.708 0.369 25.805 1.00 70.88 81 ARG A C 1
ATOM 624 O O . ARG A 1 81 ? -28.670 -0.285 24.762 1.00 70.88 81 ARG A O 1
ATOM 631 N N . LYS A 1 82 ? -27.856 1.369 26.051 1.00 64.75 82 LYS A N 1
ATOM 632 C CA . LYS A 1 82 ? -26.804 1.750 25.099 1.00 64.75 82 LYS A CA 1
ATOM 633 C C . LYS A 1 82 ? -25.740 0.648 24.944 1.00 64.75 82 LYS A C 1
ATOM 635 O O . LYS A 1 82 ? -25.323 0.392 23.815 1.00 64.75 82 LYS A O 1
ATOM 640 N N . THR A 1 83 ? -25.397 -0.093 26.005 1.00 58.44 83 THR A N 1
ATOM 641 C CA . THR A 1 83 ? -24.450 -1.231 25.944 1.00 58.44 83 THR A CA 1
ATOM 642 C C . THR A 1 83 ? -24.888 -2.314 24.940 1.00 58.44 83 THR A C 1
ATOM 644 O O . THR A 1 83 ? -24.049 -2.987 24.341 1.00 58.44 83 THR A O 1
ATOM 647 N N . GLN A 1 84 ? -26.194 -2.444 24.674 1.00 54.09 84 GLN A N 1
ATOM 648 C CA . GLN A 1 84 ? -26.749 -3.405 23.710 1.00 54.09 84 GLN A CA 1
ATOM 649 C C . GLN A 1 84 ? -26.680 -2.946 22.234 1.00 54.09 84 GLN A C 1
ATOM 651 O O . GLN A 1 84 ? -26.865 -3.771 21.339 1.00 54.09 84 GLN A O 1
ATOM 656 N N . LYS A 1 85 ? -26.417 -1.661 21.941 1.00 47.22 85 LYS A N 1
ATOM 657 C CA . LYS A 1 85 ? -26.591 -1.058 20.596 1.00 47.22 85 LYS A CA 1
ATOM 658 C C . LYS A 1 85 ? -25.315 -0.896 19.738 1.00 47.22 85 LYS A C 1
ATOM 660 O O . LYS A 1 85 ? -25.419 -0.367 18.635 1.00 47.22 85 LYS A O 1
ATOM 665 N N . ARG A 1 86 ? -24.162 -1.434 20.168 1.00 47.34 86 ARG A N 1
ATOM 666 C CA . ARG A 1 86 ? -22.779 -1.230 19.639 1.00 47.34 86 ARG A CA 1
ATOM 667 C C . ARG A 1 86 ? -22.037 -0.020 20.243 1.00 47.34 86 ARG A C 1
ATOM 669 O O . ARG A 1 86 ? -22.621 0.871 20.845 1.00 47.34 86 ARG A O 1
ATOM 676 N N . ARG A 1 87 ? -20.701 -0.077 20.144 1.00 53.22 87 ARG A N 1
ATOM 677 C CA . ARG A 1 87 ? -19.715 0.675 20.944 1.00 53.22 87 ARG A CA 1
ATOM 678 C C . ARG A 1 87 ? -19.394 2.069 20.378 1.00 53.22 87 ARG A C 1
ATOM 680 O O . ARG A 1 87 ? -18.404 2.217 19.670 1.00 53.22 87 ARG A O 1
ATOM 687 N N . GLU A 1 88 ? -20.181 3.086 20.720 1.00 57.09 88 GLU A N 1
ATOM 688 C CA . GLU A 1 88 ? -19.879 4.491 20.352 1.00 57.09 88 GLU A CA 1
ATOM 689 C C . GLU A 1 88 ? -19.421 5.378 21.529 1.00 57.09 88 GLU A C 1
ATOM 691 O O . GLU A 1 88 ? -19.011 6.522 21.326 1.00 57.09 88 GLU A O 1
ATOM 696 N N . TYR A 1 89 ? -19.451 4.849 22.755 1.00 66.31 89 TYR A N 1
ATOM 697 C CA . TYR A 1 89 ? -19.101 5.556 23.989 1.00 66.31 89 TYR A CA 1
ATOM 698 C C . TYR A 1 89 ? -18.477 4.588 25.010 1.00 66.31 89 TYR A C 1
ATOM 700 O O . TYR A 1 89 ? -18.754 3.386 24.989 1.00 66.31 89 TYR A O 1
ATOM 708 N N . TRP A 1 90 ? -17.641 5.126 25.896 1.00 72.69 90 TRP A N 1
ATOM 709 C CA . TRP A 1 90 ? -16.954 4.412 26.979 1.00 72.69 90 TRP A CA 1
ATOM 710 C C . TRP A 1 90 ? -17.435 4.916 28.336 1.00 72.69 90 TRP A C 1
ATOM 712 O O . TRP A 1 90 ? -17.787 6.090 28.454 1.00 72.69 90 TRP A O 1
ATOM 722 N N . VAL A 1 91 ? -17.436 4.056 29.358 1.00 76.62 91 VAL A N 1
ATOM 723 C CA . VAL A 1 91 ? -17.814 4.443 30.726 1.00 76.62 91 VAL A CA 1
ATOM 724 C C . VAL A 1 91 ? -16.691 4.070 31.682 1.00 76.62 91 VAL A C 1
ATOM 726 O O . VAL A 1 91 ? -16.390 2.892 31.851 1.00 76.62 91 VAL A O 1
ATOM 729 N N . GLN A 1 92 ? -16.098 5.075 32.323 1.00 76.94 92 GLN A N 1
ATOM 730 C CA . GLN A 1 92 ? -15.071 4.886 33.340 1.00 76.94 92 GLN A CA 1
ATOM 731 C C . GLN A 1 92 ? -15.635 5.246 34.721 1.00 76.94 92 GLN A C 1
ATOM 733 O O . GLN A 1 92 ? -15.761 6.433 35.035 1.00 76.94 92 GLN A O 1
ATOM 738 N N . PRO A 1 93 ? -15.974 4.255 35.564 1.00 76.44 93 PRO A N 1
ATOM 739 C CA . PRO A 1 93 ? -16.225 4.509 36.972 1.00 76.44 93 PRO A CA 1
ATOM 740 C C . PRO A 1 93 ? -14.907 4.873 37.671 1.00 76.44 93 PRO A C 1
ATOM 742 O O . PRO A 1 93 ? -13.891 4.195 37.506 1.00 76.44 93 PRO A O 1
ATOM 745 N N . ILE A 1 94 ? -14.934 5.942 38.457 1.00 77.81 94 ILE A N 1
ATOM 746 C CA . ILE A 1 94 ? -13.907 6.312 39.429 1.00 77.81 94 ILE A CA 1
ATOM 747 C C . ILE A 1 94 ? -14.602 6.264 40.783 1.00 77.81 94 ILE A C 1
ATOM 749 O O . ILE A 1 94 ? -15.435 7.115 41.100 1.00 77.81 94 ILE A O 1
ATOM 753 N N . LEU A 1 95 ? -14.294 5.238 41.570 1.00 74.50 95 LEU A N 1
ATOM 754 C CA . LEU A 1 95 ? -14.816 5.142 42.925 1.00 74.50 95 LEU A CA 1
ATOM 755 C C . LEU A 1 95 ? -13.963 6.026 43.852 1.00 74.50 95 LEU A C 1
ATOM 757 O O . LEU A 1 95 ? -12.730 5.984 43.800 1.00 74.50 95 LEU A O 1
ATOM 761 N N . LEU A 1 96 ? -14.626 6.829 44.682 1.00 72.12 96 LEU A N 1
ATOM 762 C CA . LEU A 1 96 ? -13.992 7.820 45.557 1.00 72.12 96 LEU A CA 1
ATOM 763 C C . LEU A 1 96 ? -13.435 7.199 46.850 1.00 72.12 96 LEU A C 1
ATOM 765 O O . LEU A 1 96 ? -12.415 7.655 47.351 1.00 72.12 96 LEU A O 1
ATOM 769 N N . GLU A 1 97 ? -14.059 6.126 47.345 1.00 69.25 97 GLU A N 1
ATOM 770 C CA . GLU A 1 97 ? -13.661 5.379 48.548 1.00 69.25 97 GLU A CA 1
ATOM 771 C C . GLU A 1 97 ? -13.878 3.863 48.367 1.00 69.25 97 GLU A C 1
ATOM 773 O O . GLU A 1 97 ? -14.607 3.422 47.473 1.00 69.25 97 GLU A O 1
ATOM 778 N N . ALA A 1 98 ? -13.195 3.052 49.185 1.00 65.00 98 ALA A N 1
ATOM 779 C CA . ALA A 1 98 ? -13.033 1.616 48.960 1.00 65.00 98 ALA A CA 1
ATOM 780 C C . ALA A 1 98 ? -14.322 0.867 49.304 1.00 65.00 98 ALA A C 1
ATOM 782 O O . ALA A 1 98 ? -14.758 0.864 50.452 1.00 65.00 98 ALA A O 1
ATOM 783 N N . CYS A 1 99 ? -14.937 0.230 48.308 1.00 66.19 99 CYS A N 1
ATOM 784 C CA . CYS A 1 99 ? -16.230 -0.431 48.455 1.00 66.19 99 CYS A CA 1
ATOM 785 C C . CYS A 1 99 ? -16.402 -1.596 47.469 1.00 66.19 99 CYS A C 1
ATOM 787 O O . CYS A 1 99 ? -15.707 -1.684 46.453 1.00 66.19 99 CYS A O 1
ATOM 789 N N . ASP A 1 100 ? -17.335 -2.501 47.777 1.00 68.19 100 ASP A N 1
ATOM 790 C CA . ASP A 1 100 ? -17.710 -3.589 46.876 1.00 68.19 100 ASP A CA 1
ATOM 791 C C . ASP A 1 100 ? -18.669 -3.083 45.789 1.00 68.19 100 ASP A C 1
ATOM 793 O O . ASP A 1 100 ? -19.829 -2.750 46.042 1.00 68.19 100 ASP A O 1
ATOM 797 N N . TYR A 1 101 ? -18.161 -3.039 44.559 1.00 71.06 101 TYR A N 1
ATOM 798 C CA . TYR A 1 101 ? -18.910 -2.642 43.369 1.00 71.06 101 TYR A CA 1
ATOM 799 C C . TYR A 1 101 ? -19.313 -3.839 42.487 1.00 71.06 101 TYR A C 1
ATOM 801 O O . TYR A 1 101 ? -20.098 -3.667 41.554 1.00 71.06 101 TYR A O 1
ATOM 809 N N . GLY A 1 102 ? -18.816 -5.052 42.771 1.00 66.75 102 GLY A N 1
ATOM 810 C CA . GLY A 1 102 ? -18.888 -6.206 41.861 1.00 66.75 102 GLY A CA 1
ATOM 811 C C . GLY A 1 102 ? -20.300 -6.750 41.620 1.00 66.75 102 GLY A C 1
ATOM 812 O O . GLY A 1 102 ? -20.519 -7.512 40.683 1.00 66.75 102 GLY A O 1
ATOM 813 N N . HIS A 1 103 ? -21.259 -6.335 42.447 1.00 72.12 103 HIS A N 1
ATOM 814 C CA . HIS A 1 103 ? -22.674 -6.693 42.357 1.00 72.12 103 HIS A CA 1
ATOM 815 C C . HIS A 1 103 ? -23.576 -5.541 41.877 1.00 72.12 103 HIS A C 1
ATOM 817 O O . HIS A 1 103 ? -24.797 -5.662 41.933 1.00 72.12 103 HIS A O 1
ATOM 823 N N . LYS A 1 104 ? -23.010 -4.405 41.446 1.00 75.12 104 LYS A N 1
ATOM 824 C CA . LYS A 1 104 ? -23.765 -3.198 41.061 1.00 75.12 104 LYS A CA 1
ATOM 825 C C . LYS A 1 104 ? -23.954 -3.112 39.537 1.00 75.12 104 LYS A C 1
ATOM 827 O O . LYS A 1 104 ? -23.106 -3.616 38.806 1.00 75.12 104 LYS A O 1
ATOM 832 N N . PRO A 1 105 ? -24.981 -2.401 39.020 1.00 69.00 105 PRO A N 1
ATOM 833 C CA . PRO A 1 105 ? -25.230 -2.276 37.572 1.00 69.00 105 PRO A CA 1
ATOM 834 C C . PRO A 1 105 ? -24.045 -1.752 36.744 1.00 69.00 105 PRO A C 1
ATOM 836 O O . PRO A 1 105 ? -23.954 -2.010 35.549 1.00 69.00 105 PRO A O 1
ATOM 839 N N . TYR A 1 106 ? -23.135 -1.020 37.390 1.00 70.25 106 TYR A N 1
ATOM 840 C CA . TYR A 1 106 ? -21.932 -0.433 36.802 1.00 70.25 106 TYR A CA 1
ATOM 841 C C . TYR A 1 106 ? -20.774 -1.437 36.627 1.00 70.25 106 TYR A C 1
ATOM 843 O O . TYR A 1 106 ? -19.772 -1.085 36.007 1.00 70.25 106 TYR A O 1
ATOM 851 N N . ALA A 1 107 ? -20.890 -2.660 37.163 1.00 67.25 107 ALA A N 1
ATOM 852 C CA . ALA A 1 107 ? -19.829 -3.671 37.164 1.00 67.25 107 ALA A CA 1
ATOM 853 C C . ALA A 1 107 ? -19.449 -4.172 35.762 1.00 67.25 107 ALA A C 1
ATOM 855 O O . ALA A 1 107 ? -18.270 -4.352 35.462 1.00 67.25 107 ALA A O 1
ATOM 856 N N . ASP A 1 108 ? -20.444 -4.355 34.894 1.00 63.06 108 ASP A N 1
ATOM 857 C CA . ASP A 1 108 ? -20.276 -4.953 33.563 1.00 63.06 108 ASP A CA 1
ATOM 858 C C . ASP A 1 108 ? -20.037 -3.914 32.449 1.00 63.06 108 ASP A C 1
ATOM 860 O O . ASP A 1 108 ? -20.130 -4.220 31.255 1.00 63.06 108 ASP A O 1
ATOM 864 N N . TYR A 1 109 ? -19.768 -2.657 32.809 1.00 6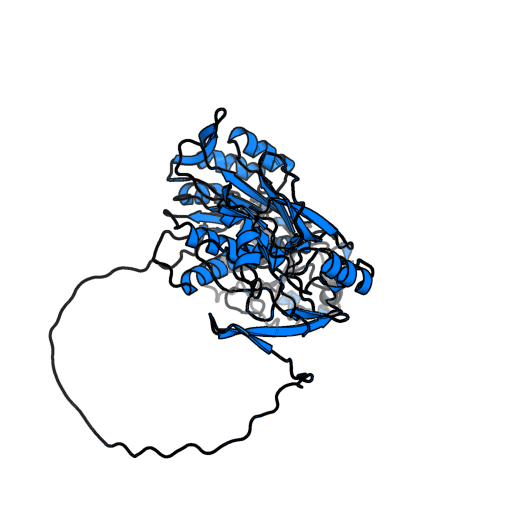6.19 109 TYR A N 1
ATOM 865 C CA . TYR A 1 109 ? -19.572 -1.585 31.834 1.00 66.19 109 TYR A CA 1
ATOM 866 C C . TYR A 1 109 ? -18.216 -1.688 31.113 1.00 66.19 109 TYR A C 1
ATOM 868 O O . TYR A 1 109 ? -17.237 -2.181 31.678 1.00 66.19 109 TYR A O 1
ATOM 876 N N . PRO A 1 110 ? -18.127 -1.227 29.847 1.00 54.84 110 PRO A N 1
ATOM 877 C CA . PRO A 1 110 ? -16.891 -1.263 29.075 1.00 54.84 110 PRO A CA 1
ATOM 878 C C . PRO A 1 110 ? -15.879 -0.246 29.622 1.00 54.84 110 PRO A C 1
ATOM 880 O O . PRO A 1 110 ? -15.814 0.897 29.164 1.00 54.84 110 PRO A O 1
ATOM 883 N N . VAL A 1 111 ? -15.090 -0.692 30.598 1.00 59.66 111 VAL A N 1
ATOM 884 C CA . VAL A 1 111 ? -13.917 0.014 31.122 1.00 59.66 111 VAL A CA 1
ATOM 885 C C . VAL A 1 111 ? -12.736 -0.069 30.160 1.00 59.66 111 VAL A C 1
ATOM 887 O O . VAL A 1 111 ? -12.662 -0.968 29.314 1.00 59.66 111 VAL A O 1
ATOM 890 N N . PHE A 1 112 ? -11.796 0.866 30.287 1.00 59.03 112 PHE A N 1
ATOM 891 C CA . PHE A 1 112 ? -10.615 0.895 29.429 1.00 59.03 112 PHE A CA 1
ATOM 892 C C . PHE A 1 112 ? -9.736 -0.355 29.633 1.00 59.03 112 PHE A C 1
ATOM 894 O O . PHE A 1 112 ? -9.474 -0.743 30.774 1.00 59.03 112 PHE A O 1
ATOM 901 N N . PRO A 1 113 ? -9.257 -1.002 28.552 1.00 47.53 113 PRO A N 1
ATOM 902 C CA . PRO A 1 113 ? -8.333 -2.123 28.667 1.00 47.53 113 PRO A CA 1
ATOM 903 C C . PRO A 1 113 ? -6.967 -1.624 29.153 1.00 47.53 113 PRO A C 1
ATOM 905 O O . PRO A 1 113 ? -6.278 -0.887 28.449 1.00 47.53 113 PRO A O 1
ATOM 908 N N . MET A 1 114 ? -6.559 -2.047 30.349 1.00 46.97 114 MET A N 1
ATOM 909 C CA . MET A 1 114 ? -5.252 -1.685 30.902 1.00 46.97 114 MET A CA 1
ATOM 910 C C . MET A 1 114 ? -4.116 -2.446 30.185 1.00 46.97 114 MET A C 1
ATOM 912 O O . MET A 1 114 ? -4.307 -3.611 29.819 1.00 46.97 114 MET A O 1
ATOM 916 N N . PRO A 1 115 ? -2.900 -1.870 30.043 1.00 35.12 115 PRO A N 1
ATOM 917 C CA . PRO A 1 115 ? -1.775 -2.512 29.340 1.00 35.12 115 PRO A CA 1
ATOM 918 C C . PRO A 1 115 ? -1.318 -3.861 29.922 1.00 35.12 115 PRO A C 1
ATOM 920 O O . PRO A 1 115 ? -0.612 -4.619 29.264 1.00 35.12 115 PRO A O 1
ATOM 923 N N . ASN A 1 116 ? -1.721 -4.177 31.155 1.00 41.38 116 ASN A N 1
ATOM 924 C CA . ASN A 1 116 ? -1.456 -5.446 31.836 1.00 41.38 116 ASN A CA 1
ATOM 925 C C . ASN A 1 116 ? -2.532 -6.528 31.584 1.00 41.38 116 ASN A C 1
ATOM 927 O O . ASN A 1 116 ? -2.478 -7.594 32.194 1.00 41.38 116 ASN A O 1
ATOM 931 N N . GLY A 1 117 ? -3.528 -6.260 30.732 1.00 41.84 117 GLY A N 1
ATOM 932 C CA . GLY A 1 117 ? -4.615 -7.190 30.410 1.00 41.84 117 GLY A CA 1
ATOM 933 C C . GLY A 1 117 ? -5.722 -7.299 31.467 1.00 41.84 117 GLY A C 1
ATOM 934 O O . GLY A 1 117 ? -6.625 -8.125 31.306 1.00 41.84 117 GLY A O 1
ATOM 935 N N . GLN A 1 118 ? -5.696 -6.487 32.532 1.00 45.81 118 GLN A N 1
ATOM 936 C CA . GLN A 1 118 ? -6.794 -6.432 33.501 1.00 45.81 118 GLN A CA 1
ATOM 937 C C . GLN A 1 118 ? -8.053 -5.821 32.864 1.00 45.81 118 GLN A C 1
ATOM 939 O O . GLN A 1 118 ? -7.995 -4.802 32.178 1.00 45.81 118 GLN A O 1
ATOM 944 N N . LYS A 1 119 ? -9.198 -6.476 33.104 1.00 41.75 119 LYS A N 1
ATOM 945 C CA . LYS A 1 119 ? -10.536 -6.072 32.626 1.00 41.75 119 LYS A CA 1
ATOM 946 C C . LYS A 1 119 ? -11.463 -5.571 33.735 1.00 41.75 119 LYS A C 1
ATOM 948 O O . LYS A 1 119 ? -12.585 -5.170 33.458 1.00 41.75 119 LYS A O 1
ATOM 953 N N . THR A 1 120 ? -11.032 -5.661 34.987 1.00 45.91 120 THR A N 1
ATOM 954 C CA . THR A 1 120 ? -11.765 -5.126 36.133 1.00 45.91 120 THR A CA 1
ATOM 955 C C . THR A 1 120 ? -11.614 -3.613 36.158 1.00 45.91 120 THR A C 1
ATOM 957 O O . THR A 1 120 ? -10.486 -3.127 36.054 1.00 45.91 120 THR A O 1
ATOM 960 N N . ALA A 1 121 ? -12.710 -2.877 36.371 1.00 45.72 121 ALA A N 1
ATOM 961 C CA . ALA A 1 121 ? -12.603 -1.502 36.846 1.00 45.72 121 ALA A CA 1
ATOM 962 C C . ALA A 1 121 ? -11.683 -1.475 38.075 1.00 45.72 121 ALA A C 1
ATOM 964 O O . ALA A 1 121 ? -11.795 -2.353 38.933 1.00 45.72 121 ALA A O 1
ATOM 965 N N . LEU A 1 122 ? -10.784 -0.494 38.158 1.00 47.53 122 LEU A N 1
ATOM 966 C CA . LEU A 1 122 ? -9.953 -0.311 39.343 1.00 47.53 122 LEU A CA 1
ATOM 967 C C . LEU A 1 122 ? -10.591 0.704 40.300 1.00 47.53 122 LEU A C 1
ATOM 969 O O . LEU A 1 122 ? -10.578 1.901 40.007 1.00 47.53 122 LEU A O 1
ATOM 973 N N . PRO A 1 123 ? -11.094 0.250 41.464 1.00 51.78 123 PRO A N 1
ATOM 974 C CA . PRO A 1 123 ? -11.070 1.048 42.685 1.00 51.78 123 PRO A CA 1
ATOM 975 C C . PRO A 1 123 ? -9.620 1.303 43.153 1.00 51.78 123 PRO A C 1
ATOM 977 O O . PRO A 1 123 ? -8.735 0.506 42.848 1.00 51.78 123 PRO A O 1
ATOM 980 N N . VAL A 1 124 ? -9.265 2.341 43.921 1.00 53.41 124 VAL A N 1
ATOM 981 C CA . VAL A 1 124 ? -9.942 3.540 44.482 1.00 53.41 124 VAL A CA 1
ATOM 982 C C . VAL A 1 124 ? -8.818 4.519 44.887 1.00 53.41 124 VAL A C 1
ATOM 984 O O . VAL A 1 124 ? -7.668 4.106 44.999 1.00 53.41 124 VAL A O 1
ATOM 987 N N . LEU A 1 125 ? -9.114 5.783 45.191 1.00 52.06 125 LEU A N 1
ATOM 988 C CA . LEU A 1 125 ? -8.254 6.665 46.007 1.00 52.06 125 LEU A CA 1
ATOM 989 C C . LEU A 1 125 ? -8.141 6.205 47.490 1.00 52.06 125 LEU A C 1
ATOM 991 O O . LEU A 1 125 ? -8.470 6.946 48.412 1.00 52.06 125 LEU A O 1
ATOM 995 N N . ASP A 1 126 ? -7.737 4.958 47.742 1.00 46.22 126 ASP A N 1
ATOM 996 C CA . ASP A 1 126 ? -7.791 4.332 49.078 1.00 46.22 126 ASP A CA 1
ATOM 997 C C . ASP A 1 126 ? -6.521 4.737 49.849 1.00 46.22 126 ASP A C 1
ATOM 999 O O . ASP A 1 126 ? -5.459 4.808 49.226 1.00 46.22 126 ASP A O 1
ATOM 1003 N N . PRO A 1 127 ? -6.550 4.984 51.175 1.00 47.81 127 PRO A N 1
ATOM 1004 C CA . PRO A 1 127 ? -5.330 5.064 51.991 1.00 47.81 127 PRO A CA 1
ATOM 1005 C C . PRO A 1 127 ? -4.355 3.869 51.848 1.00 47.81 127 PRO A C 1
ATOM 1007 O O . PRO A 1 127 ? -3.216 3.971 52.303 1.00 47.81 127 PRO A O 1
ATOM 1010 N N . SER A 1 128 ? -4.746 2.760 51.208 1.00 45.72 128 SER A N 1
ATOM 1011 C CA . SER A 1 128 ? -3.847 1.689 50.745 1.00 45.72 128 SER A CA 1
ATOM 1012 C C . SER A 1 128 ? -2.944 2.062 49.551 1.00 45.72 128 SER A C 1
ATOM 1014 O O . SER A 1 128 ? -1.969 1.354 49.281 1.00 45.72 128 SER A O 1
ATOM 1016 N N . TRP A 1 129 ? -3.201 3.176 48.856 1.00 51.34 129 TRP A N 1
ATOM 1017 C CA . TRP A 1 129 ? -2.325 3.717 47.812 1.00 51.34 129 TRP A CA 1
ATOM 1018 C C . TRP A 1 129 ? -1.180 4.532 48.406 1.00 51.34 129 TRP A C 1
ATOM 1020 O O . TRP A 1 129 ? -1.347 5.314 49.339 1.00 51.34 129 TRP A O 1
ATOM 1030 N N . SER A 1 130 ? -0.002 4.431 47.789 1.00 52.09 130 SER A N 1
ATOM 1031 C CA . SER A 1 130 ? 1.189 5.186 48.198 1.00 52.09 130 SER A CA 1
ATOM 1032 C C . SER A 1 130 ? 1.058 6.708 48.027 1.00 52.09 130 SER A C 1
ATOM 1034 O O . SER A 1 130 ? 1.867 7.447 48.589 1.00 52.09 130 SER A O 1
ATOM 1036 N N . SER A 1 131 ? 0.078 7.1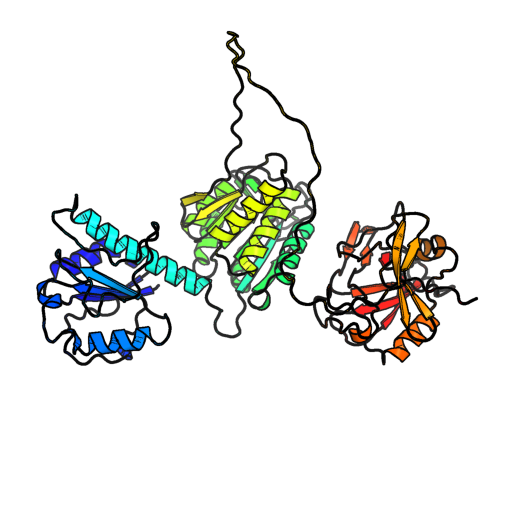86 47.249 1.00 66.00 131 SER A N 1
ATOM 1037 C CA . SER A 1 131 ? -0.265 8.605 47.100 1.00 66.00 131 SER A CA 1
ATOM 1038 C C . SER A 1 131 ? -1.615 8.799 46.400 1.00 66.00 131 SER A C 1
ATOM 1040 O O . SER A 1 131 ? -1.856 8.227 45.336 1.00 66.00 131 SER A O 1
ATOM 1042 N N . THR A 1 132 ? -2.442 9.711 46.919 1.00 66.81 132 THR A N 1
ATOM 1043 C CA . THR A 1 132 ? -3.672 10.213 46.276 1.00 66.81 132 THR A CA 1
ATOM 1044 C C . THR A 1 132 ? -3.413 10.757 44.862 1.00 66.81 132 THR A C 1
ATOM 1046 O O . THR A 1 132 ? -4.243 10.604 43.970 1.00 66.81 132 THR A O 1
ATOM 1049 N N . ALA A 1 133 ? -2.241 11.358 44.622 1.00 70.75 133 ALA A N 1
ATOM 1050 C CA . ALA A 1 133 ? -1.881 11.906 43.313 1.00 70.75 133 ALA A CA 1
ATOM 1051 C C . ALA A 1 133 ? -1.573 10.817 42.267 1.00 70.75 133 ALA A C 1
ATOM 1053 O O . ALA A 1 133 ? -1.828 11.024 41.083 1.00 70.75 133 ALA A O 1
ATOM 1054 N N . GLU A 1 134 ? -1.062 9.652 42.687 1.00 69.44 134 GLU A N 1
ATOM 1055 C CA . GLU A 1 134 ? -0.835 8.518 41.779 1.00 69.44 134 GLU A CA 1
ATOM 1056 C C . GLU A 1 134 ? -2.174 7.908 41.342 1.00 69.44 134 GLU A C 1
ATOM 1058 O O . GLU A 1 134 ? -2.350 7.619 40.163 1.00 69.44 134 GLU A O 1
ATOM 1063 N N . ALA A 1 135 ? -3.156 7.795 42.242 1.00 68.12 135 ALA A N 1
ATOM 1064 C CA . ALA A 1 135 ? -4.494 7.315 41.888 1.00 68.12 135 ALA A CA 1
ATOM 1065 C C . ALA A 1 135 ? -5.209 8.248 40.883 1.00 68.12 135 ALA A C 1
ATOM 1067 O O . ALA A 1 135 ? -5.764 7.767 39.893 1.00 68.12 135 ALA A O 1
ATOM 1068 N N . TRP A 1 136 ? -5.118 9.575 41.051 1.00 75.31 136 TRP A N 1
ATOM 1069 C CA . TRP A 1 136 ? -5.612 10.530 40.043 1.00 75.31 136 TRP A CA 1
ATOM 1070 C C . TRP A 1 136 ? -4.873 10.424 38.706 1.00 75.31 136 TRP A C 1
ATOM 1072 O O . TRP A 1 136 ? -5.506 10.455 37.648 1.00 75.31 136 TRP A O 1
ATOM 1082 N N . LYS A 1 137 ? -3.550 10.225 38.736 1.00 73.25 137 LYS A N 1
ATOM 1083 C CA . LYS A 1 137 ? -2.757 9.960 37.532 1.00 73.25 137 LYS A CA 1
ATOM 1084 C C . LYS A 1 137 ? -3.231 8.690 36.819 1.00 73.25 137 LYS A C 1
ATOM 1086 O O . LYS A 1 137 ? -3.424 8.739 35.612 1.00 73.25 137 LYS A O 1
ATOM 1091 N N . ARG A 1 138 ? -3.509 7.592 37.534 1.00 69.12 138 ARG A N 1
ATOM 1092 C CA . ARG A 1 138 ? -4.063 6.354 36.941 1.00 69.12 138 ARG A CA 1
ATOM 1093 C C . ARG A 1 138 ? -5.447 6.541 36.333 1.00 69.12 138 ARG A C 1
ATOM 1095 O O . ARG A 1 138 ? -5.719 5.980 35.274 1.00 69.12 138 ARG A O 1
ATOM 1102 N N . ALA A 1 139 ? -6.306 7.338 36.965 1.00 71.81 139 ALA A N 1
ATOM 1103 C CA . ALA A 1 139 ? -7.606 7.676 36.395 1.00 71.81 139 ALA A CA 1
ATOM 1104 C C . ALA A 1 139 ? -7.457 8.415 35.052 1.00 71.81 139 ALA A C 1
ATOM 1106 O O . ALA A 1 139 ? -8.164 8.095 34.095 1.00 71.81 139 ALA A O 1
ATOM 1107 N N . VAL A 1 140 ? -6.498 9.344 34.951 1.00 75.81 140 VAL A N 1
ATOM 1108 C CA . VAL A 1 140 ? -6.197 10.038 33.690 1.00 75.81 140 VAL A CA 1
ATOM 1109 C C . VAL A 1 140 ? -5.467 9.152 32.680 1.00 75.81 140 VAL A C 1
ATOM 1111 O O . VAL A 1 140 ? -5.858 9.195 31.523 1.00 75.81 140 VAL A O 1
ATOM 1114 N N . GLU A 1 141 ? -4.542 8.272 33.077 1.00 72.12 141 GLU A N 1
ATOM 1115 C CA . GLU A 1 141 ? -3.943 7.260 32.179 1.00 72.12 141 GLU A CA 1
ATOM 1116 C C . GLU A 1 141 ? -5.032 6.402 31.502 1.00 72.12 141 GLU A C 1
ATOM 1118 O O . GLU A 1 141 ? -4.951 6.112 30.309 1.00 72.12 141 GLU A O 1
ATOM 1123 N N . GLY A 1 142 ? -6.101 6.047 32.227 1.00 70.62 142 GLY A N 1
ATOM 1124 C CA . GLY A 1 142 ? -7.277 5.392 31.647 1.00 70.62 142 GLY A CA 1
ATOM 1125 C C . GLY A 1 142 ? -7.973 6.253 30.585 1.00 70.62 142 GLY A C 1
ATOM 1126 O O . GLY A 1 142 ? -8.252 5.772 29.487 1.00 70.62 142 GLY A O 1
ATOM 1127 N N . VAL A 1 143 ? -8.209 7.538 30.869 1.00 76.12 143 VAL A N 1
ATOM 1128 C CA . VAL A 1 143 ? -8.795 8.486 29.901 1.00 76.12 143 VAL A CA 1
ATOM 1129 C C . VAL A 1 143 ? -7.877 8.693 28.692 1.00 76.12 143 VAL A C 1
ATOM 1131 O O . VAL A 1 143 ? -8.378 8.733 27.573 1.00 76.12 143 VAL A O 1
ATOM 1134 N N . GLU A 1 144 ? -6.559 8.767 28.874 1.00 74.81 144 GLU A N 1
ATOM 1135 C CA . GLU A 1 144 ? -5.559 8.861 27.801 1.00 74.81 144 GLU A CA 1
ATOM 1136 C C . GLU A 1 144 ? -5.582 7.627 26.899 1.00 74.81 144 GLU A C 1
ATOM 1138 O O . GLU A 1 144 ? -5.642 7.764 25.677 1.00 74.81 144 GLU A O 1
ATOM 1143 N N . LEU A 1 145 ? -5.613 6.422 27.476 1.00 69.19 145 LEU A N 1
ATOM 1144 C CA . LEU A 1 145 ? -5.800 5.173 26.731 1.00 69.19 145 LEU A CA 1
ATOM 1145 C C . LEU A 1 145 ? -7.151 5.146 26.006 1.00 69.19 145 LEU A C 1
ATOM 1147 O O . LEU A 1 145 ? -7.222 4.694 24.867 1.00 69.19 145 LEU A O 1
ATOM 1151 N N . GLY A 1 146 ? -8.210 5.672 26.622 1.00 70.56 146 GLY A N 1
ATOM 1152 C CA . GLY A 1 146 ? -9.527 5.832 26.010 1.00 70.56 146 GLY A CA 1
ATOM 1153 C C . GLY A 1 146 ? -9.526 6.778 24.814 1.00 70.56 146 GLY A C 1
ATOM 1154 O O . GLY A 1 146 ? -10.050 6.437 23.756 1.00 70.56 146 GLY A O 1
ATOM 1155 N N . VAL A 1 147 ? -8.905 7.949 24.957 1.00 74.00 147 VAL A N 1
ATOM 1156 C CA . VAL A 1 147 ? -8.708 8.934 23.886 1.00 74.00 147 VAL A CA 1
ATOM 1157 C C . VAL A 1 147 ? -7.873 8.326 22.769 1.00 74.00 147 VAL A C 1
ATOM 1159 O O . VAL A 1 147 ? -8.312 8.346 21.626 1.00 74.00 147 VAL A O 1
ATOM 1162 N N . THR A 1 148 ? -6.744 7.700 23.103 1.00 69.31 148 THR A N 1
ATOM 1163 C CA . THR A 1 148 ? -5.861 7.012 22.153 1.00 69.31 148 THR A CA 1
ATOM 1164 C C . THR A 1 148 ? -6.610 5.908 21.418 1.00 69.31 148 THR A C 1
ATOM 1166 O O . THR A 1 148 ? -6.535 5.841 20.199 1.00 69.31 148 THR A O 1
ATOM 1169 N N . TYR A 1 149 ? -7.409 5.094 22.112 1.00 65.50 149 TYR A N 1
ATOM 1170 C CA . TYR A 1 149 ? -8.242 4.067 21.491 1.00 65.50 149 TYR A CA 1
ATOM 1171 C C . TYR A 1 149 ? -9.333 4.675 20.603 1.00 65.50 149 TYR A C 1
ATOM 1173 O O . TYR A 1 149 ? -9.559 4.178 19.509 1.00 65.50 149 TYR A O 1
ATOM 1181 N N . ILE A 1 150 ? -10.011 5.750 21.013 1.00 67.56 150 ILE A N 1
ATOM 1182 C CA . ILE A 1 150 ? -11.042 6.418 20.198 1.00 67.56 150 ILE A CA 1
ATOM 1183 C C . ILE A 1 150 ? -10.420 7.106 18.979 1.00 67.56 150 ILE A C 1
ATOM 1185 O O . ILE A 1 150 ? -11.024 7.105 17.908 1.00 67.56 150 ILE A O 1
ATOM 1189 N N . GLU A 1 151 ? -9.224 7.672 19.103 1.00 69.00 151 GLU A N 1
ATOM 1190 C CA . GLU A 1 151 ? -8.484 8.273 17.995 1.00 69.00 151 GLU A CA 1
ATOM 1191 C C . GLU A 1 151 ? -7.939 7.179 17.063 1.00 69.00 151 GLU A C 1
ATOM 1193 O O . GLU A 1 151 ? -8.202 7.251 15.868 1.00 69.00 151 GLU A O 1
ATOM 1198 N N . GLN A 1 152 ? -7.385 6.078 17.579 1.00 59.66 152 GLN A N 1
ATOM 1199 C CA . GLN A 1 152 ? -7.065 4.869 16.805 1.00 59.66 152 GLN A CA 1
ATOM 1200 C C . GLN A 1 152 ? -8.300 4.245 16.143 1.00 59.66 152 GLN A C 1
ATOM 1202 O O . GLN A 1 152 ? -8.210 3.810 15.004 1.00 59.66 152 GLN A O 1
ATOM 1207 N N . GLN A 1 153 ? -9.467 4.215 16.791 1.00 58.09 153 GLN A N 1
ATOM 1208 C CA . GLN A 1 153 ? -10.714 3.726 16.190 1.00 58.09 153 GLN A CA 1
ATOM 1209 C C . GLN A 1 153 ? -11.311 4.714 15.194 1.00 58.09 153 GLN A C 1
ATOM 1211 O O . GLN A 1 153 ? -12.001 4.272 14.292 1.00 58.09 153 GLN A O 1
ATOM 1216 N N . ARG A 1 154 ? -11.053 6.023 15.298 1.00 60.53 154 ARG A N 1
ATOM 1217 C CA . ARG A 1 154 ? -11.335 6.994 14.224 1.00 60.53 154 ARG A CA 1
ATOM 1218 C C . ARG A 1 154 ? -10.338 6.855 13.080 1.00 60.53 154 ARG A C 1
ATOM 1220 O O . ARG A 1 154 ? -10.697 7.109 11.932 1.00 60.53 154 ARG A O 1
ATOM 1227 N N . SER A 1 155 ? -9.115 6.418 13.367 1.00 47.25 155 SER A N 1
ATOM 1228 C CA . SER A 1 155 ? -8.102 6.173 12.347 1.00 47.25 155 SER A CA 1
ATOM 1229 C C . SER A 1 155 ? -8.319 4.868 11.591 1.00 47.25 155 SER A C 1
ATOM 1231 O O . SER A 1 155 ? -8.238 4.846 10.363 1.00 47.25 155 SER A O 1
ATOM 1233 N N . ASN A 1 156 ? -8.731 3.832 12.313 1.00 40.50 156 ASN A N 1
ATOM 1234 C CA . ASN A 1 156 ? -9.103 2.518 11.803 1.00 40.50 156 ASN A CA 1
ATOM 1235 C C . ASN A 1 156 ? -10.599 2.434 11.454 1.00 40.50 156 ASN A C 1
ATOM 1237 O O . ASN A 1 156 ? -11.057 1.395 10.976 1.00 40.50 156 ASN A O 1
ATOM 1241 N N . ALA A 1 157 ? -11.375 3.502 11.683 1.00 39.62 157 ALA A N 1
ATOM 1242 C CA . ALA A 1 157 ? -12.771 3.550 11.273 1.00 39.62 157 ALA A CA 1
ATOM 1243 C C . ALA A 1 157 ? -12.827 3.353 9.758 1.00 39.62 157 ALA A C 1
ATOM 1245 O O . ALA A 1 157 ? -12.049 3.991 9.036 1.00 39.62 157 ALA A O 1
ATOM 1246 N N . PRO A 1 158 ? -13.778 2.550 9.244 1.00 37.12 158 PRO A N 1
ATOM 1247 C CA . PRO A 1 158 ? -14.139 2.676 7.847 1.00 37.12 158 PRO A CA 1
ATOM 1248 C C . PRO A 1 158 ? -14.525 4.138 7.629 1.00 37.12 158 PRO A C 1
ATOM 1250 O O . PRO A 1 158 ? -15.430 4.656 8.292 1.00 37.12 158 PRO A O 1
ATOM 1253 N N . THR A 1 159 ? -13.796 4.817 6.743 1.00 40.28 159 THR A N 1
ATOM 1254 C CA . THR A 1 159 ? -14.083 6.201 6.373 1.00 40.28 159 THR A CA 1
ATOM 1255 C C . THR A 1 159 ? -15.561 6.311 6.010 1.00 40.28 159 THR A C 1
ATOM 1257 O O . THR A 1 159 ? -16.122 5.364 5.448 1.00 40.28 159 THR A O 1
ATOM 1260 N N . ALA A 1 160 ? -16.186 7.455 6.315 1.00 38.78 160 ALA A N 1
ATOM 1261 C CA . ALA A 1 160 ? -17.597 7.702 6.016 1.00 38.78 160 ALA A CA 1
ATOM 1262 C C . ALA A 1 160 ? -17.952 7.163 4.619 1.00 38.78 160 ALA A C 1
ATOM 1264 O O . ALA A 1 160 ? -17.277 7.503 3.645 1.00 38.78 160 ALA A O 1
ATOM 1265 N N . VAL A 1 161 ? -18.941 6.258 4.573 1.00 37.09 161 VAL A N 1
ATOM 1266 C CA . VAL A 1 161 ? -19.161 5.293 3.479 1.00 37.09 161 VAL A CA 1
ATOM 1267 C C . VAL A 1 161 ? -18.992 5.950 2.105 1.00 37.09 161 VAL A C 1
ATOM 1269 O O . VAL A 1 161 ? -19.878 6.666 1.644 1.00 37.09 161 VAL A O 1
ATOM 1272 N N . GLY A 1 162 ? -17.849 5.688 1.459 1.00 47.69 162 GLY A N 1
ATOM 1273 C CA . GLY A 1 162 ? -17.516 6.208 0.129 1.00 47.69 162 GLY A CA 1
ATOM 1274 C C . GLY A 1 162 ? -16.245 7.061 0.000 1.00 47.69 162 GLY A C 1
ATOM 1275 O O . GLY A 1 162 ? -15.937 7.442 -1.126 1.00 47.69 162 GLY A O 1
ATOM 1276 N N . GLN A 1 163 ? -15.492 7.355 1.070 1.00 58.12 163 GLN A N 1
ATOM 1277 C CA . GLN A 1 163 ? -14.237 8.126 0.966 1.00 58.12 163 GLN A CA 1
ATOM 1278 C C . GLN A 1 163 ? -12.981 7.265 1.214 1.00 58.12 163 GLN A C 1
ATOM 1280 O O . GLN A 1 163 ? -12.888 6.559 2.214 1.00 58.12 163 GLN A O 1
ATOM 1285 N N . GLN A 1 164 ? -12.000 7.309 0.311 1.00 78.00 164 GLN A N 1
ATOM 1286 C CA . GLN A 1 164 ? -10.756 6.536 0.442 1.00 78.00 164 GLN A CA 1
ATOM 1287 C C . GLN A 1 164 ? -9.702 7.290 1.271 1.00 78.00 164 GLN A C 1
ATOM 1289 O O . GLN A 1 164 ? -9.635 8.519 1.253 1.00 78.00 164 GLN A O 1
ATOM 1294 N N . GLN A 1 165 ? -8.873 6.548 2.004 1.00 86.88 165 GLN A N 1
ATOM 1295 C CA . GLN A 1 165 ? -7.690 7.051 2.696 1.00 86.88 165 GLN A CA 1
ATOM 1296 C C . GLN A 1 165 ? -6.541 7.204 1.694 1.00 86.88 165 GLN A C 1
ATOM 1298 O O . GLN A 1 165 ? -6.177 6.236 1.028 1.00 86.88 165 GLN A O 1
ATOM 1303 N N . LYS A 1 166 ? -5.939 8.392 1.587 1.00 94.19 166 LYS A N 1
ATOM 1304 C CA . LYS A 1 166 ? -4.868 8.626 0.609 1.00 94.19 166 LYS A CA 1
ATOM 1305 C C . LYS A 1 166 ? -3.472 8.399 1.191 1.00 94.19 166 LYS A C 1
ATOM 1307 O O . LYS A 1 166 ? -3.098 9.018 2.189 1.00 94.19 166 LYS A O 1
ATOM 1312 N N . LEU A 1 167 ? -2.690 7.564 0.514 1.00 97.38 167 LEU A N 1
ATOM 1313 C CA . LEU A 1 167 ? -1.238 7.471 0.631 1.00 97.38 167 LEU A CA 1
ATOM 1314 C C . LEU A 1 167 ? -0.606 8.264 -0.516 1.00 97.38 167 LEU A C 1
ATOM 1316 O O . LEU A 1 167 ? -0.832 7.957 -1.685 1.00 97.38 167 LEU A O 1
ATOM 1320 N N . LEU A 1 168 ? 0.200 9.266 -0.181 1.00 98.12 168 LEU A N 1
ATOM 1321 C CA . LEU A 1 168 ? 0.999 10.020 -1.141 1.00 98.12 168 LEU A CA 1
ATOM 1322 C C . LEU A 1 168 ? 2.430 9.478 -1.142 1.00 98.12 168 LEU A C 1
ATOM 1324 O O . LEU A 1 168 ? 3.129 9.584 -0.133 1.00 98.12 168 LEU A O 1
ATOM 1328 N N . LEU A 1 169 ? 2.863 8.915 -2.271 1.00 97.75 169 LEU A N 1
ATOM 1329 C CA . LEU A 1 169 ? 4.251 8.513 -2.492 1.00 97.75 169 LEU A CA 1
ATOM 1330 C C . LEU A 1 169 ? 5.001 9.653 -3.194 1.00 97.75 169 LEU A C 1
ATOM 1332 O O . LEU A 1 169 ? 4.690 10.008 -4.334 1.00 97.75 169 LEU A O 1
ATOM 1336 N N . LEU A 1 170 ? 5.989 10.214 -2.506 1.00 97.50 170 LEU A N 1
ATOM 1337 C CA . LEU A 1 170 ? 6.897 11.248 -2.992 1.00 97.50 170 LEU A CA 1
ATOM 1338 C C . LEU A 1 170 ? 8.238 10.612 -3.373 1.00 97.50 170 LEU A C 1
ATOM 1340 O O . LEU A 1 170 ? 8.789 9.844 -2.583 1.00 97.50 170 LEU A O 1
ATOM 1344 N N . THR A 1 171 ? 8.803 10.964 -4.531 1.00 95.00 171 THR A N 1
ATOM 1345 C CA . THR A 1 171 ? 10.142 10.482 -4.926 1.00 95.00 171 THR A CA 1
ATOM 1346 C C . THR A 1 171 ? 11.074 11.591 -5.395 1.00 95.00 171 THR A C 1
ATOM 1348 O O . THR A 1 171 ? 10.684 12.384 -6.255 1.00 95.00 171 THR A O 1
ATOM 1351 N N . ALA A 1 172 ? 12.321 11.600 -4.916 1.00 94.06 172 ALA A N 1
ATOM 1352 C CA . ALA A 1 172 ? 13.355 12.536 -5.362 1.00 94.06 172 ALA A CA 1
ATOM 1353 C C . ALA A 1 172 ? 14.697 11.833 -5.648 1.00 94.06 172 ALA A C 1
ATOM 1355 O O . ALA A 1 172 ? 15.259 11.170 -4.778 1.00 94.06 172 ALA A O 1
ATOM 1356 N N . ASN A 1 173 ? 15.231 12.018 -6.862 1.00 91.75 173 ASN A N 1
ATOM 1357 C CA . ASN A 1 173 ? 16.473 11.397 -7.348 1.00 91.75 173 ASN A CA 1
ATOM 1358 C C . ASN A 1 173 ? 17.324 12.396 -8.178 1.00 91.75 173 ASN A C 1
ATOM 1360 O O . ASN A 1 173 ? 17.471 12.229 -9.396 1.00 91.75 173 ASN A O 1
ATOM 1364 N N . PRO A 1 174 ? 17.792 13.516 -7.584 1.00 91.88 174 PRO A N 1
ATOM 1365 C CA . PRO A 1 174 ? 18.368 14.629 -8.340 1.00 91.88 174 PRO A CA 1
ATOM 1366 C C . PRO A 1 174 ? 19.602 14.256 -9.173 1.00 91.88 174 PRO A C 1
ATOM 1368 O O . PRO A 1 174 ? 20.373 13.371 -8.824 1.00 91.88 174 PRO A O 1
ATOM 1371 N N . LYS A 1 175 ? 19.845 14.967 -10.280 1.00 88.44 175 LYS A N 1
ATOM 1372 C CA . LYS A 1 175 ? 20.854 14.581 -11.297 1.00 88.44 175 LYS A CA 1
ATOM 1373 C C . LYS A 1 175 ? 22.296 14.457 -10.779 1.00 88.44 175 LYS A C 1
ATOM 1375 O O . LYS A 1 175 ? 23.133 13.880 -11.466 1.00 88.44 175 LYS A O 1
ATOM 1380 N N . ASN A 1 176 ? 22.600 15.063 -9.635 1.00 89.69 176 ASN A N 1
ATOM 1381 C CA . ASN A 1 176 ? 23.917 15.083 -8.997 1.00 89.69 176 ASN A CA 1
ATOM 1382 C C . ASN A 1 176 ? 24.025 14.151 -7.773 1.00 89.69 176 ASN A C 1
ATOM 1384 O O . ASN A 1 176 ? 25.015 14.244 -7.048 1.00 89.69 176 ASN A O 1
ATOM 1388 N N . THR A 1 177 ? 23.040 13.281 -7.527 1.00 87.31 177 THR A N 1
ATOM 1389 C CA . THR A 1 177 ? 23.115 12.211 -6.519 1.00 87.31 177 THR A CA 1
ATOM 1390 C C . THR A 1 177 ? 23.394 10.852 -7.176 1.00 87.31 177 THR A C 1
ATOM 1392 O O . THR A 1 177 ? 23.465 10.724 -8.400 1.00 87.31 177 THR A O 1
ATOM 1395 N N . GLN A 1 178 ? 23.610 9.814 -6.363 1.00 83.88 178 GLN A N 1
ATOM 1396 C CA . GLN A 1 178 ? 23.703 8.438 -6.853 1.00 83.88 178 GLN A CA 1
ATOM 1397 C C . GLN A 1 178 ? 22.324 7.980 -7.341 1.00 83.88 178 GLN A C 1
ATOM 1399 O O . GLN A 1 178 ? 21.402 7.912 -6.544 1.00 83.88 178 GLN A O 1
ATOM 1404 N N . ALA A 1 179 ? 22.187 7.622 -8.618 1.00 83.69 179 ALA A N 1
ATOM 1405 C CA . ALA A 1 179 ? 20.893 7.233 -9.176 1.00 83.69 179 ALA A CA 1
ATOM 1406 C C . ALA A 1 179 ? 20.278 6.011 -8.459 1.00 83.69 179 ALA A C 1
ATOM 1408 O O . ALA A 1 179 ? 20.838 4.914 -8.513 1.00 83.69 179 ALA A O 1
ATOM 1409 N N . LEU A 1 180 ? 19.106 6.202 -7.849 1.00 79.94 180 LEU A N 1
ATOM 1410 C CA . LEU A 1 180 ? 18.283 5.142 -7.247 1.00 79.94 180 LEU A CA 1
ATOM 1411 C C . LEU A 1 180 ? 17.175 4.675 -8.209 1.00 79.94 180 LEU A C 1
ATOM 1413 O O . LEU A 1 180 ? 16.597 5.500 -8.920 1.00 79.94 180 LEU A O 1
ATOM 1417 N N . ASP A 1 181 ? 16.807 3.387 -8.203 1.00 79.62 181 ASP A N 1
ATOM 1418 C CA . ASP A 1 181 ? 15.599 2.909 -8.906 1.00 79.62 181 ASP A CA 1
ATOM 1419 C C . ASP A 1 181 ? 14.381 2.864 -7.971 1.00 79.62 181 ASP A C 1
ATOM 1421 O O . ASP A 1 181 ? 13.884 1.813 -7.559 1.00 79.62 181 ASP A O 1
ATOM 1425 N N . LEU A 1 182 ? 13.876 4.058 -7.657 1.00 84.00 182 LEU A N 1
ATOM 1426 C CA . LEU A 1 182 ? 12.729 4.273 -6.765 1.00 84.00 182 LEU A CA 1
ATOM 1427 C C . LEU A 1 182 ? 11.433 3.602 -7.273 1.00 84.00 182 LEU A C 1
ATOM 1429 O O . LEU A 1 182 ? 10.482 3.406 -6.512 1.00 84.00 182 LEU A O 1
ATOM 1433 N N . ASN A 1 183 ? 11.382 3.192 -8.549 1.00 81.12 183 ASN A N 1
ATOM 1434 C CA . ASN A 1 183 ? 10.236 2.473 -9.103 1.00 81.12 183 ASN A CA 1
ATOM 1435 C C . ASN A 1 183 ? 10.066 1.086 -8.480 1.00 81.12 183 ASN A C 1
ATOM 1437 O O . ASN A 1 183 ? 8.937 0.594 -8.428 1.00 81.12 183 ASN A O 1
ATOM 1441 N N . ILE A 1 184 ? 11.147 0.435 -8.037 1.00 77.25 184 ILE A N 1
ATOM 1442 C CA . ILE A 1 184 ? 11.060 -0.906 -7.446 1.00 77.25 184 ILE A CA 1
ATOM 1443 C C . ILE A 1 184 ? 10.244 -0.836 -6.151 1.00 77.25 184 ILE A C 1
ATOM 1445 O O . ILE A 1 184 ? 9.286 -1.593 -5.996 1.00 77.25 184 ILE A O 1
ATOM 1449 N N . GLU A 1 185 ? 10.530 0.143 -5.288 1.00 86.25 185 GLU A N 1
ATOM 1450 C CA . GLU A 1 185 ? 9.758 0.385 -4.066 1.00 86.25 185 GLU A CA 1
ATOM 1451 C C . GLU A 1 185 ? 8.303 0.778 -4.366 1.00 86.25 185 GLU A C 1
ATOM 1453 O O . GLU A 1 185 ? 7.382 0.164 -3.823 1.00 86.25 185 GLU A O 1
ATOM 1458 N N . ILE A 1 186 ? 8.066 1.738 -5.274 1.00 87.62 186 ILE A N 1
ATOM 1459 C CA . ILE A 1 186 ? 6.699 2.134 -5.670 1.00 87.62 186 ILE A CA 1
ATOM 1460 C C . ILE A 1 186 ? 5.882 0.914 -6.121 1.00 87.62 186 ILE A C 1
ATOM 1462 O O . ILE A 1 186 ? 4.705 0.779 -5.771 1.00 87.62 186 ILE A O 1
ATOM 1466 N N . ASN A 1 187 ? 6.485 0.025 -6.913 1.00 82.25 187 ASN A N 1
ATOM 1467 C CA . ASN A 1 187 ? 5.820 -1.181 -7.393 1.00 82.25 187 ASN A CA 1
ATOM 1468 C C . ASN A 1 187 ? 5.574 -2.191 -6.267 1.00 82.25 187 ASN A C 1
ATOM 1470 O O . ASN A 1 187 ? 4.494 -2.781 -6.244 1.00 82.25 187 ASN A O 1
ATOM 1474 N N . ALA A 1 188 ? 6.503 -2.350 -5.320 1.00 85.19 188 ALA A N 1
ATOM 1475 C CA . ALA A 1 188 ? 6.312 -3.169 -4.120 1.00 85.19 188 ALA A CA 1
ATOM 1476 C C . ALA A 1 188 ? 5.105 -2.677 -3.301 1.00 85.19 188 ALA A C 1
ATOM 1478 O O . ALA A 1 188 ? 4.162 -3.437 -3.084 1.00 85.19 188 ALA A O 1
ATOM 1479 N N . ILE A 1 189 ? 5.047 -1.382 -2.967 1.00 92.00 189 ILE A N 1
ATOM 1480 C CA . ILE A 1 189 ? 3.927 -0.774 -2.223 1.00 92.00 189 ILE A CA 1
ATOM 1481 C C . ILE A 1 189 ? 2.600 -0.929 -2.991 1.00 92.00 189 ILE A C 1
ATOM 1483 O O . ILE A 1 189 ? 1.579 -1.330 -2.425 1.00 92.00 189 ILE A O 1
ATOM 1487 N N . LYS A 1 190 ? 2.591 -0.686 -4.309 1.00 87.44 190 LYS A N 1
ATOM 1488 C CA . LYS A 1 190 ? 1.386 -0.882 -5.141 1.00 87.44 190 LYS A CA 1
ATOM 1489 C C . LYS A 1 190 ? 0.971 -2.351 -5.263 1.00 87.44 190 LYS A C 1
ATOM 1491 O O . LYS A 1 190 ? -0.218 -2.627 -5.435 1.00 87.44 190 LYS A O 1
ATOM 1496 N N . ASN A 1 191 ? 1.904 -3.294 -5.175 1.00 77.62 191 ASN A N 1
ATOM 1497 C CA . ASN A 1 191 ? 1.607 -4.724 -5.153 1.00 77.62 191 ASN A CA 1
ATOM 1498 C C . ASN A 1 191 ? 1.094 -5.176 -3.780 1.00 77.62 191 ASN A C 1
ATOM 1500 O O . ASN A 1 191 ? 0.125 -5.933 -3.742 1.00 77.62 191 ASN A O 1
ATOM 1504 N N . ALA A 1 192 ? 1.645 -4.659 -2.679 1.00 87.06 192 ALA A N 1
ATOM 1505 C CA . ALA A 1 192 ? 1.103 -4.840 -1.334 1.00 87.06 192 ALA A CA 1
ATOM 1506 C C . ALA A 1 192 ? -0.370 -4.406 -1.264 1.00 87.06 192 ALA A C 1
ATOM 1508 O O . ALA A 1 192 ? -1.215 -5.195 -0.834 1.00 87.06 192 ALA A O 1
ATOM 1509 N N . LEU A 1 193 ? -0.710 -3.221 -1.795 1.00 88.94 193 LEU A N 1
ATOM 1510 C CA . LEU A 1 193 ? -2.101 -2.759 -1.883 1.00 88.94 193 LEU A CA 1
ATOM 1511 C C . LEU A 1 193 ? -2.990 -3.777 -2.604 1.00 88.94 193 LEU A C 1
ATOM 1513 O O . LEU A 1 193 ? -4.004 -4.210 -2.070 1.00 88.94 193 LEU A O 1
ATOM 1517 N N . ARG A 1 194 ? -2.599 -4.212 -3.807 1.00 79.12 194 ARG A N 1
ATOM 1518 C CA . ARG A 1 194 ? -3.395 -5.153 -4.623 1.00 79.12 194 ARG A CA 1
ATOM 1519 C C . ARG A 1 194 ? -3.632 -6.506 -3.951 1.00 79.12 194 ARG A C 1
ATOM 1521 O O . ARG A 1 194 ? -4.612 -7.168 -4.292 1.00 79.12 194 ARG A O 1
ATOM 1528 N N . ARG A 1 195 ? -2.726 -6.933 -3.065 1.00 76.19 195 ARG A N 1
ATOM 1529 C CA . ARG A 1 195 ? -2.787 -8.214 -2.343 1.00 76.19 195 ARG A CA 1
ATOM 1530 C C . ARG A 1 195 ? -3.582 -8.146 -1.035 1.00 76.19 195 ARG A C 1
ATOM 1532 O O . ARG A 1 195 ? -3.865 -9.202 -0.486 1.00 76.19 195 ARG A O 1
ATOM 1539 N N . SER A 1 196 ? -3.928 -6.951 -0.558 1.00 79.81 196 SER A N 1
ATOM 1540 C CA . SER A 1 196 ? -4.530 -6.750 0.764 1.00 79.81 196 SER A CA 1
ATOM 1541 C C . SER A 1 196 ? -6.062 -6.729 0.740 1.00 79.81 196 SER A C 1
ATOM 1543 O O . SER A 1 196 ? -6.697 -6.407 -0.277 1.00 79.81 196 SER A O 1
ATOM 1545 N N . ASP A 1 197 ? -6.663 -7.067 1.878 1.00 72.69 197 ASP A N 1
ATOM 1546 C CA . ASP A 1 197 ? -8.106 -7.251 2.021 1.00 72.69 197 ASP A CA 1
ATOM 1547 C C . ASP A 1 197 ? -8.864 -5.919 1.976 1.00 72.69 197 ASP A C 1
ATOM 1549 O O . ASP A 1 197 ? -9.854 -5.807 1.246 1.00 72.69 197 ASP A O 1
ATOM 1553 N N . TYR A 1 198 ? -8.355 -4.877 2.645 1.00 77.44 198 TYR A N 1
ATOM 1554 C CA . TYR A 1 198 ? -8.983 -3.548 2.699 1.00 77.44 198 TYR A CA 1
ATOM 1555 C C . TYR A 1 198 ? -8.471 -2.569 1.637 1.00 77.44 198 TYR A C 1
ATOM 1557 O O . TYR A 1 198 ? -8.662 -1.362 1.768 1.00 77.44 198 TYR A O 1
ATOM 1565 N N . ARG A 1 199 ? -7.861 -3.062 0.551 1.00 81.94 199 ARG A N 1
ATOM 1566 C CA . ARG A 1 199 ? -7.315 -2.238 -0.548 1.00 81.94 199 ARG A CA 1
ATOM 1567 C C . ARG A 1 199 ? -8.287 -1.180 -1.092 1.00 81.94 199 ARG A C 1
ATOM 1569 O O . ARG A 1 199 ? -7.857 -0.113 -1.505 1.00 81.94 199 ARG A O 1
ATOM 1576 N N . ASP A 1 200 ? -9.588 -1.475 -1.087 1.00 81.88 200 ASP A N 1
ATOM 1577 C CA . ASP A 1 200 ? -10.622 -0.603 -1.649 1.00 81.88 200 ASP A CA 1
ATOM 1578 C C . ASP A 1 200 ? -10.894 0.620 -0.741 1.00 81.88 200 ASP A C 1
ATOM 1580 O O . ASP A 1 200 ? -11.501 1.593 -1.186 1.00 81.88 200 ASP A O 1
ATOM 1584 N N . ASN A 1 201 ? -10.372 0.618 0.495 1.00 84.12 201 ASN A N 1
ATOM 1585 C CA . ASN A 1 201 ? -10.364 1.767 1.402 1.00 84.12 201 ASN A CA 1
ATOM 1586 C C . ASN A 1 201 ? -9.225 2.759 1.113 1.00 84.12 201 ASN A C 1
ATOM 1588 O O . ASN A 1 201 ? -9.200 3.807 1.753 1.00 84.12 201 ASN A O 1
ATOM 1592 N N . PHE A 1 202 ? -8.290 2.460 0.201 1.00 89.00 202 PHE A N 1
ATOM 1593 C CA . PHE A 1 202 ? -7.084 3.265 -0.017 1.00 89.00 202 PHE A CA 1
ATOM 1594 C C . PHE A 1 202 ? -6.942 3.782 -1.454 1.00 89.00 202 PHE A C 1
ATOM 1596 O O . PHE A 1 202 ? -7.210 3.081 -2.429 1.00 89.00 202 PHE A O 1
ATOM 1603 N N . GLU A 1 203 ? -6.430 5.004 -1.568 1.00 91.75 203 GLU A N 1
ATOM 1604 C CA . GLU A 1 203 ? -5.969 5.637 -2.804 1.00 91.75 203 GLU A CA 1
ATOM 1605 C C . GLU A 1 203 ? -4.447 5.841 -2.705 1.00 91.75 203 GLU A C 1
ATOM 1607 O O . GLU A 1 203 ? -3.953 6.275 -1.665 1.00 91.75 203 GLU A O 1
ATOM 1612 N N . VAL A 1 204 ? -3.685 5.516 -3.757 1.00 92.25 204 VAL A N 1
ATOM 1613 C CA . VAL A 1 204 ? -2.216 5.684 -3.777 1.00 92.25 204 VAL A CA 1
ATOM 1614 C C . VAL A 1 204 ? -1.820 6.635 -4.896 1.00 92.25 204 VAL A C 1
ATOM 1616 O O . VAL A 1 204 ? -1.757 6.233 -6.063 1.00 92.25 204 VAL A O 1
ATOM 1619 N N . GLU A 1 205 ? -1.512 7.870 -4.513 1.00 95.81 205 GLU A N 1
ATOM 1620 C CA . GLU A 1 205 ? -1.090 8.940 -5.414 1.00 95.81 205 GLU A CA 1
ATOM 1621 C C . GLU A 1 205 ? 0.442 8.994 -5.540 1.00 95.81 205 GLU A C 1
ATOM 1623 O O . GLU A 1 205 ? 1.165 8.659 -4.596 1.00 95.81 205 GLU A O 1
ATOM 1628 N N . LEU A 1 206 ? 0.951 9.387 -6.713 1.00 93.31 206 LEU A N 1
ATOM 1629 C CA . LEU A 1 206 ? 2.382 9.504 -7.004 1.00 93.31 206 LEU A CA 1
ATOM 1630 C C . LEU A 1 206 ? 2.764 10.947 -7.344 1.00 93.31 206 LEU A C 1
ATOM 1632 O O . LEU A 1 206 ? 2.433 11.438 -8.422 1.00 93.31 206 LEU A O 1
ATOM 1636 N N . SER A 1 207 ? 3.599 11.571 -6.514 1.00 94.06 207 SER A N 1
ATOM 1637 C CA . SER A 1 207 ? 4.343 12.767 -6.917 1.00 94.06 207 SER A CA 1
ATOM 1638 C C . SER A 1 207 ? 5.790 12.389 -7.221 1.00 94.06 207 SER A C 1
ATOM 1640 O O . SER A 1 207 ? 6.646 12.306 -6.335 1.00 94.06 207 SER A O 1
ATOM 1642 N N . LEU A 1 208 ? 6.035 12.101 -8.501 1.00 92.56 208 LEU A N 1
ATOM 1643 C CA . LEU A 1 208 ? 7.376 11.833 -9.005 1.00 92.56 208 LEU A CA 1
ATOM 1644 C C . LEU A 1 208 ? 8.170 13.134 -9.157 1.00 92.56 208 LEU A C 1
ATOM 1646 O O . LEU A 1 208 ? 7.600 14.208 -9.336 1.00 92.56 208 LEU A O 1
ATOM 1650 N N . ASP A 1 209 ? 9.491 13.009 -9.096 1.00 92.12 209 ASP A N 1
ATOM 1651 C CA . ASP A 1 209 ? 10.463 14.093 -9.223 1.00 92.12 209 ASP A CA 1
ATOM 1652 C C . ASP A 1 209 ? 10.150 15.346 -8.379 1.00 92.12 209 ASP A C 1
ATOM 1654 O O . ASP A 1 209 ? 10.239 16.486 -8.850 1.00 92.12 209 ASP A O 1
ATOM 1658 N N . ILE A 1 210 ? 9.773 15.139 -7.108 1.00 95.31 210 ILE A N 1
ATOM 1659 C CA . ILE A 1 210 ? 9.236 16.208 -6.259 1.00 95.31 210 ILE A CA 1
ATOM 1660 C C . ILE A 1 210 ? 10.256 17.341 -6.050 1.00 95.31 210 ILE A C 1
ATOM 1662 O O . ILE A 1 210 ? 11.364 17.157 -5.533 1.00 95.31 210 ILE A O 1
ATOM 1666 N N . GLN A 1 211 ? 9.860 18.554 -6.443 1.00 95.25 211 GLN A N 1
ATOM 1667 C CA . GLN A 1 211 ? 10.634 19.770 -6.201 1.00 95.25 211 GLN A CA 1
ATOM 1668 C C . GLN A 1 211 ? 10.355 20.317 -4.803 1.00 95.25 211 GLN A C 1
ATOM 1670 O O . GLN A 1 211 ? 9.203 20.337 -4.364 1.00 95.25 211 GLN A O 1
ATOM 1675 N N . LYS A 1 212 ? 11.375 20.860 -4.128 1.00 94.19 212 LYS A N 1
ATOM 1676 C CA . LYS A 1 212 ? 11.237 21.370 -2.748 1.00 94.19 212 LYS A CA 1
ATOM 1677 C C . LYS A 1 212 ? 10.116 22.405 -2.609 1.00 94.19 212 LYS A C 1
ATOM 1679 O O . LYS A 1 212 ? 9.301 22.328 -1.694 1.00 94.19 212 LYS A O 1
ATOM 1684 N N . LYS A 1 213 ? 10.029 23.338 -3.564 1.00 92.88 213 LYS A N 1
ATOM 1685 C CA . LYS A 1 213 ? 8.973 24.366 -3.626 1.00 92.88 213 LYS A CA 1
ATOM 1686 C C . LYS A 1 213 ? 7.561 23.815 -3.879 1.00 92.88 213 LYS A C 1
ATOM 1688 O O . LYS A 1 213 ? 6.597 24.488 -3.538 1.00 92.88 213 LYS A O 1
ATOM 1693 N N . ALA A 1 214 ? 7.437 22.632 -4.484 1.00 94.62 214 ALA A N 1
ATOM 1694 C CA . ALA A 1 214 ? 6.151 22.027 -4.827 1.00 94.62 214 ALA A CA 1
ATOM 1695 C C . ALA A 1 214 ? 5.547 21.234 -3.657 1.00 94.62 214 ALA A C 1
ATOM 1697 O O . ALA A 1 214 ? 4.335 21.068 -3.608 1.00 94.62 214 ALA A O 1
ATOM 1698 N N . LEU A 1 215 ? 6.358 20.813 -2.677 1.00 95.38 215 LEU A N 1
ATOM 1699 C CA . LEU A 1 215 ? 5.923 19.965 -1.562 1.00 95.38 215 LEU A CA 1
ATOM 1700 C C . LEU A 1 215 ? 4.712 20.531 -0.793 1.00 95.38 215 LEU A C 1
ATOM 1702 O O . LEU A 1 215 ? 3.771 19.796 -0.504 1.00 95.38 215 LEU A O 1
ATOM 1706 N N . LEU A 1 216 ? 4.702 21.838 -0.502 1.00 95.25 216 LEU A N 1
ATOM 1707 C CA . LEU A 1 216 ? 3.566 22.506 0.152 1.00 95.25 216 LEU A CA 1
ATOM 1708 C C . LEU A 1 216 ? 2.287 22.434 -0.699 1.00 95.25 216 LEU A C 1
ATOM 1710 O O . LEU A 1 216 ? 1.212 22.157 -0.171 1.00 95.25 216 LEU A O 1
ATOM 1714 N N . GLU A 1 217 ? 2.403 22.685 -2.003 1.00 94.50 217 GLU A N 1
ATOM 1715 C CA . GLU A 1 217 ? 1.278 22.640 -2.939 1.00 94.50 217 GLU A CA 1
ATOM 1716 C C . GLU A 1 217 ? 0.726 21.214 -3.061 1.00 94.50 217 GLU A C 1
ATOM 1718 O O . GLU A 1 217 ? -0.483 21.019 -2.937 1.00 94.50 217 GLU A O 1
ATOM 1723 N N . THR A 1 218 ? 1.601 20.213 -3.190 1.00 95.88 218 THR A N 1
ATOM 1724 C CA . THR A 1 218 ? 1.217 18.796 -3.251 1.00 95.88 218 THR A CA 1
ATOM 1725 C C . THR A 1 218 ? 0.480 18.357 -1.983 1.00 95.88 218 THR A C 1
ATOM 1727 O O . THR A 1 218 ? -0.578 17.741 -2.073 1.00 95.88 218 THR A O 1
ATOM 1730 N N . LEU A 1 219 ? 0.966 18.721 -0.790 1.00 95.31 219 LEU A N 1
ATOM 1731 C CA . LEU A 1 219 ? 0.286 18.386 0.471 1.00 95.31 219 LEU A CA 1
ATOM 1732 C C . LEU A 1 219 ? -1.084 19.086 0.611 1.00 95.31 219 LEU A C 1
ATOM 1734 O O . LEU A 1 219 ? -2.025 18.484 1.134 1.00 95.31 219 LEU A O 1
ATOM 1738 N N . LEU A 1 220 ? -1.228 20.324 0.117 1.00 91.44 220 LEU A N 1
ATOM 1739 C CA . LEU A 1 220 ? -2.505 21.060 0.098 1.00 91.44 220 LEU A CA 1
ATOM 1740 C C . LEU A 1 220 ? -3.531 20.473 -0.882 1.00 91.44 220 LEU A C 1
ATOM 1742 O O . LEU A 1 220 ? -4.726 20.459 -0.566 1.00 91.44 220 LEU A O 1
ATOM 1746 N N . GLN A 1 221 ? -3.077 20.039 -2.059 1.00 90.88 221 GLN A N 1
ATOM 1747 C CA . GLN A 1 221 ? -3.916 19.443 -3.101 1.00 90.88 221 GLN A CA 1
ATOM 1748 C C . GLN A 1 221 ? -4.366 18.039 -2.698 1.00 90.88 221 GLN A C 1
ATOM 1750 O O . GLN A 1 221 ? -5.566 17.762 -2.668 1.00 90.88 221 GLN A O 1
ATOM 1755 N N . GLU A 1 222 ? -3.418 17.185 -2.313 1.00 92.62 222 GLU A N 1
ATOM 1756 C CA . GLU A 1 222 ? -3.689 15.767 -2.097 1.00 92.62 222 GLU A CA 1
ATOM 1757 C C . GLU A 1 222 ? -4.343 15.466 -0.751 1.00 92.62 222 GLU A C 1
ATOM 1759 O O . GLU A 1 222 ? -5.145 14.535 -0.670 1.00 92.62 222 GLU A O 1
ATOM 1764 N N . LYS A 1 223 ? -4.039 16.259 0.289 1.00 90.62 223 LYS A N 1
ATOM 1765 C CA . LYS A 1 223 ? -4.490 16.051 1.681 1.00 90.62 223 LYS A CA 1
ATOM 1766 C C . LYS A 1 223 ? -4.305 14.595 2.143 1.00 90.62 223 LYS A C 1
ATOM 1768 O O . LYS A 1 223 ? -5.275 13.948 2.546 1.00 90.62 223 LYS A O 1
ATOM 1773 N N . PRO A 1 224 ? -3.078 14.053 2.043 1.00 95.56 224 PRO A N 1
ATOM 1774 C CA . PRO A 1 224 ? -2.824 12.657 2.348 1.00 95.56 224 PRO A CA 1
ATOM 1775 C C . PRO A 1 224 ? -3.027 12.346 3.829 1.00 95.56 224 PRO A C 1
ATOM 1777 O O . PRO A 1 224 ? -2.841 13.201 4.693 1.00 95.56 224 PRO A O 1
ATOM 1780 N N . ARG A 1 225 ? -3.339 11.078 4.096 1.00 94.38 225 ARG A N 1
ATOM 1781 C CA . ARG A 1 225 ? -3.344 10.478 5.431 1.00 94.38 225 ARG A CA 1
ATOM 1782 C C . ARG A 1 225 ? -1.990 9.864 5.785 1.00 94.38 225 ARG A C 1
ATOM 1784 O O . ARG A 1 225 ? -1.539 9.947 6.925 1.00 94.38 225 ARG A O 1
ATOM 1791 N N . PHE A 1 226 ? -1.334 9.296 4.778 1.00 97.12 226 PHE A N 1
ATOM 1792 C CA . PHE A 1 226 ? 0.005 8.728 4.861 1.00 97.12 226 PHE A CA 1
ATOM 1793 C C . PHE A 1 226 ? 0.906 9.421 3.840 1.00 97.12 226 PHE A C 1
ATOM 1795 O O . PHE A 1 226 ? 0.512 9.581 2.682 1.00 97.12 226 PHE A O 1
ATOM 1802 N N . VAL A 1 227 ? 2.119 9.797 4.238 1.00 98.38 227 VAL A N 1
ATOM 1803 C CA . VAL A 1 227 ? 3.144 10.319 3.322 1.00 98.38 227 VAL A CA 1
ATOM 1804 C C . VAL A 1 227 ? 4.346 9.392 3.351 1.00 98.38 227 VAL A C 1
ATOM 1806 O O . VAL A 1 227 ? 4.947 9.201 4.403 1.00 98.38 227 VAL A O 1
ATOM 1809 N N . HIS A 1 228 ? 4.714 8.848 2.195 1.00 98.25 228 HIS A N 1
ATOM 1810 C CA . HIS A 1 228 ? 5.986 8.157 1.994 1.00 98.25 228 HIS A CA 1
ATOM 1811 C C . HIS A 1 228 ? 6.923 9.076 1.223 1.00 98.25 228 HIS A C 1
ATOM 1813 O O . HIS A 1 228 ? 6.526 9.630 0.198 1.00 98.25 228 HIS A O 1
ATOM 1819 N N . PHE A 1 229 ? 8.162 9.213 1.672 1.00 97.19 229 PHE A N 1
ATOM 1820 C CA . PHE A 1 229 ? 9.230 9.852 0.915 1.00 97.19 229 PHE A CA 1
ATOM 1821 C C . PHE A 1 229 ? 10.315 8.825 0.613 1.00 97.19 229 PHE A C 1
ATOM 1823 O O . PHE A 1 229 ? 10.842 8.204 1.532 1.00 97.19 229 PHE A O 1
ATOM 1830 N N . SER A 1 230 ? 10.656 8.692 -0.666 1.00 93.69 230 SER A N 1
ATOM 1831 C CA . SER A 1 230 ? 11.721 7.823 -1.159 1.00 93.69 230 SER A CA 1
ATOM 1832 C C . SER A 1 230 ? 12.774 8.654 -1.889 1.00 93.69 230 SER A C 1
ATOM 1834 O O . SER A 1 230 ? 12.453 9.396 -2.825 1.00 93.69 230 SER A O 1
ATOM 1836 N N . GLY A 1 231 ? 14.029 8.580 -1.454 1.00 91.12 231 GLY A N 1
ATOM 1837 C CA . GLY A 1 231 ? 15.102 9.395 -2.021 1.00 91.12 231 GLY A CA 1
ATOM 1838 C C . GLY A 1 231 ? 16.320 9.506 -1.112 1.00 91.12 231 GLY A C 1
ATOM 1839 O O . GLY A 1 231 ? 16.577 8.648 -0.270 1.00 91.12 231 GLY A O 1
ATOM 1840 N N . HIS A 1 232 ? 17.087 10.582 -1.274 1.00 88.44 232 HIS A N 1
ATOM 1841 C CA . HIS A 1 232 ? 18.324 10.787 -0.520 1.00 88.44 232 HIS A CA 1
ATOM 1842 C C . HIS A 1 232 ? 18.128 11.655 0.726 1.00 88.44 232 HIS A C 1
ATOM 1844 O O . HIS A 1 232 ? 17.496 12.712 0.675 1.00 88.44 232 HIS A O 1
ATOM 1850 N N . GLY A 1 233 ? 18.753 11.234 1.825 1.00 86.81 233 GLY A N 1
ATOM 1851 C CA . GLY A 1 233 ? 19.020 12.060 2.998 1.00 86.81 233 GLY A CA 1
ATOM 1852 C C . GLY A 1 233 ? 20.499 12.442 3.065 1.00 86.81 233 GLY A C 1
ATOM 1853 O O . GLY A 1 233 ? 21.347 11.792 2.451 1.00 86.81 233 GLY A O 1
ATOM 1854 N N . SER A 1 234 ? 20.795 13.510 3.802 1.00 87.19 234 SER A N 1
ATOM 1855 C CA . SER A 1 234 ? 22.137 14.071 4.003 1.00 87.19 234 SER A CA 1
ATOM 1856 C C . SER A 1 234 ? 22.509 14.114 5.494 1.00 87.19 234 SER A C 1
ATOM 1858 O O . SER A 1 234 ? 23.179 15.031 5.957 1.00 87.19 234 SER A O 1
ATOM 1860 N N . GLY A 1 235 ? 22.033 13.144 6.283 1.00 86.19 235 GLY A N 1
ATOM 1861 C CA . GLY A 1 235 ? 22.197 13.167 7.739 1.00 86.19 235 GLY A CA 1
ATOM 1862 C C . GLY A 1 235 ? 21.425 14.317 8.378 1.00 86.19 235 GLY A C 1
ATOM 1863 O O . GLY A 1 235 ? 20.300 14.606 7.978 1.00 86.19 235 GLY A O 1
ATOM 1864 N N . GLU A 1 236 ? 22.025 14.993 9.360 1.00 86.06 236 GLU A N 1
ATOM 1865 C CA . GLU A 1 236 ? 21.383 16.105 10.080 1.00 86.06 236 GLU A CA 1
ATOM 1866 C C . GLU A 1 236 ? 20.986 17.277 9.162 1.00 86.06 236 GLU A C 1
ATOM 1868 O O . GLU A 1 236 ? 19.988 17.948 9.437 1.00 86.06 236 GLU A O 1
ATOM 1873 N N . ASP A 1 237 ? 21.690 17.464 8.038 1.00 89.12 237 ASP A N 1
ATOM 1874 C CA . ASP A 1 237 ? 21.455 18.550 7.081 1.00 89.12 237 ASP A CA 1
ATOM 1875 C C . ASP A 1 237 ? 20.028 18.546 6.506 1.00 89.12 237 ASP A C 1
ATOM 1877 O O . ASP A 1 237 ? 19.455 19.613 6.276 1.00 89.12 237 ASP A O 1
ATOM 1881 N N . GLY A 1 238 ? 19.427 17.372 6.262 1.00 92.94 238 GLY A N 1
ATOM 1882 C CA . GLY A 1 238 ? 18.083 17.280 5.681 1.00 92.94 238 GLY A CA 1
ATOM 1883 C C . GLY A 1 238 ? 17.872 16.197 4.625 1.00 92.94 238 GLY A C 1
ATOM 1884 O O . GLY A 1 238 ? 18.686 15.294 4.432 1.00 92.94 238 GLY A O 1
ATOM 1885 N N . LEU A 1 239 ? 16.752 16.326 3.913 1.00 95.31 239 LEU A N 1
ATOM 1886 C CA . LEU A 1 239 ? 16.381 15.507 2.755 1.00 95.31 239 LEU A CA 1
ATOM 1887 C C . LEU A 1 239 ? 16.650 16.266 1.448 1.00 95.31 239 LEU A C 1
ATOM 1889 O O . LEU A 1 239 ? 16.510 17.492 1.398 1.00 95.31 239 LEU A O 1
ATOM 1893 N N . LEU A 1 240 ? 17.005 15.546 0.383 1.00 95.38 240 LEU A N 1
ATOM 1894 C CA . LEU A 1 240 ? 17.282 16.124 -0.934 1.00 95.38 240 LEU A CA 1
ATOM 1895 C C . LEU A 1 240 ? 16.067 16.013 -1.862 1.00 95.38 240 LEU A C 1
ATOM 1897 O O . LEU A 1 240 ? 15.569 14.925 -2.139 1.00 95.38 240 LEU A O 1
ATOM 1901 N N . PHE A 1 241 ? 15.641 17.156 -2.388 1.00 95.69 241 PHE A N 1
ATOM 1902 C CA . PHE A 1 241 ? 14.559 17.319 -3.358 1.00 95.69 241 PHE A CA 1
ATOM 1903 C C . PHE A 1 241 ? 15.117 17.800 -4.702 1.00 95.69 241 PHE A C 1
ATOM 1905 O O . PHE A 1 241 ? 16.291 18.158 -4.800 1.00 95.69 241 PHE A O 1
ATOM 1912 N N . TYR A 1 242 ? 14.286 17.871 -5.744 1.00 92.94 242 TYR A N 1
ATOM 1913 C CA . TYR A 1 242 ? 14.686 18.537 -6.985 1.00 92.94 242 TYR A CA 1
ATOM 1914 C C . TYR A 1 242 ? 14.679 20.071 -6.845 1.00 92.94 242 TYR A C 1
ATOM 1916 O O . TYR A 1 242 ? 13.688 20.678 -6.425 1.00 92.94 242 TYR A O 1
ATOM 1924 N N . GLY A 1 243 ? 15.785 20.690 -7.250 1.00 91.19 243 GLY A N 1
ATOM 1925 C CA . GLY A 1 243 ? 15.920 22.114 -7.541 1.00 91.19 243 GLY A CA 1
ATOM 1926 C C . GLY A 1 243 ? 15.427 22.470 -8.949 1.00 91.19 243 GLY A C 1
ATOM 1927 O O . GLY A 1 243 ? 14.955 21.624 -9.715 1.00 91.19 243 GLY A O 1
ATOM 1928 N N . ALA A 1 244 ? 15.519 23.751 -9.305 1.00 85.88 244 ALA A N 1
ATOM 1929 C CA . ALA A 1 244 ? 14.892 24.296 -10.509 1.00 85.88 244 ALA A CA 1
ATOM 1930 C C . ALA A 1 244 ? 15.519 23.827 -11.838 1.00 85.88 244 ALA A C 1
ATOM 1932 O O . ALA A 1 244 ? 14.802 23.796 -12.841 1.00 85.88 244 ALA A O 1
ATOM 1933 N N . ALA A 1 245 ? 16.806 23.456 -11.877 1.00 86.06 245 ALA A N 1
ATOM 1934 C CA . ALA A 1 245 ? 17.452 22.894 -13.074 1.00 86.06 245 ALA A CA 1
ATOM 1935 C C . ALA A 1 245 ? 17.699 21.364 -12.981 1.00 86.06 245 ALA A C 1
ATOM 1937 O O . ALA A 1 245 ? 18.198 20.732 -13.927 1.00 86.06 245 ALA A O 1
ATOM 1938 N N . GLY A 1 246 ? 17.213 20.726 -11.911 1.00 84.62 246 GLY A N 1
ATOM 1939 C CA . GLY A 1 246 ? 17.217 19.276 -11.691 1.00 84.62 246 GLY A CA 1
ATOM 1940 C C . GLY A 1 246 ? 18.369 18.745 -10.825 1.00 84.62 246 GLY A C 1
ATOM 1941 O O . GLY A 1 246 ? 18.491 17.533 -10.655 1.00 84.62 246 GLY A O 1
ATOM 1942 N N . GLU A 1 247 ? 19.210 19.637 -10.312 1.00 91.31 247 GLU A N 1
ATOM 1943 C CA . GLU A 1 247 ? 20.119 19.442 -9.178 1.00 91.31 247 GLU A CA 1
ATOM 1944 C C . GLU A 1 247 ? 19.376 19.203 -7.852 1.00 91.31 247 GLU A C 1
ATOM 1946 O O . GLU A 1 247 ? 18.164 19.381 -7.761 1.00 91.31 247 GLU A O 1
ATOM 1951 N N . SER A 1 248 ? 20.107 18.801 -6.815 1.00 93.12 248 SER A N 1
ATOM 1952 C CA . SER A 1 248 ? 19.601 18.603 -5.458 1.00 93.12 248 SER A CA 1
ATOM 1953 C C . SER A 1 248 ? 19.389 19.926 -4.721 1.00 93.12 248 SER A C 1
ATOM 1955 O O . SER A 1 248 ? 20.327 20.715 -4.594 1.00 93.12 248 SER A O 1
ATOM 1957 N N . GLU A 1 249 ? 18.211 20.118 -4.132 1.00 95.38 249 GLU A N 1
ATOM 1958 C CA . GLU A 1 249 ? 17.932 21.182 -3.166 1.00 95.38 249 GLU A CA 1
ATOM 1959 C C . GLU A 1 249 ? 17.607 20.579 -1.789 1.00 95.38 249 GLU A C 1
ATOM 1961 O O . GLU A 1 249 ? 16.755 19.701 -1.666 1.00 95.38 249 GLU A O 1
ATOM 1966 N N . LEU A 1 250 ? 18.291 21.052 -0.746 1.00 95.31 250 LEU A N 1
ATOM 1967 C CA . LEU A 1 250 ? 18.178 20.543 0.622 1.00 95.31 250 LEU A CA 1
ATOM 1968 C C . LEU A 1 250 ? 16.955 21.121 1.354 1.00 95.31 250 LEU A C 1
ATOM 1970 O O . LEU A 1 250 ? 16.735 22.337 1.323 1.00 95.31 250 LEU A O 1
ATOM 1974 N N . ALA A 1 251 ? 16.198 20.276 2.056 1.00 95.38 251 ALA A N 1
ATOM 1975 C CA . ALA A 1 251 ? 15.198 20.674 3.047 1.00 95.38 251 ALA A CA 1
ATOM 1976 C C . ALA A 1 251 ? 15.590 20.148 4.436 1.00 95.38 251 ALA A C 1
ATOM 1978 O O . ALA A 1 251 ? 15.568 18.938 4.672 1.00 95.38 251 ALA A O 1
ATOM 1979 N N . ASP A 1 252 ? 15.938 21.060 5.344 1.00 95.25 252 ASP A N 1
ATOM 1980 C CA . ASP A 1 252 ? 16.332 20.729 6.714 1.00 95.25 252 ASP A CA 1
ATOM 1981 C C . ASP A 1 252 ? 15.158 20.246 7.587 1.00 95.25 252 ASP A C 1
ATOM 1983 O O . ASP A 1 252 ? 13.977 20.475 7.299 1.00 95.25 252 ASP A O 1
ATOM 1987 N N . GLY A 1 253 ? 15.496 19.560 8.684 1.00 93.19 253 GLY A N 1
ATOM 1988 C CA . GLY A 1 253 ? 14.519 19.023 9.635 1.00 93.19 253 GLY A CA 1
ATOM 1989 C C . GLY A 1 253 ? 13.565 20.079 10.212 1.00 93.19 253 GLY A C 1
ATOM 1990 O O . GLY A 1 253 ? 12.353 19.863 10.160 1.00 93.19 253 GLY A O 1
ATOM 1991 N N . PRO A 1 254 ? 14.051 21.221 10.737 1.00 93.94 254 PRO A N 1
ATOM 1992 C CA . PRO A 1 254 ? 13.188 22.281 11.264 1.00 93.94 254 PRO A CA 1
ATOM 1993 C C . PRO A 1 254 ? 12.178 22.844 10.253 1.00 93.94 254 PRO A C 1
ATOM 1995 O O . PRO A 1 254 ? 11.036 23.130 10.625 1.00 93.94 254 PRO A O 1
ATOM 1998 N N . SER A 1 255 ? 12.564 22.986 8.984 1.00 95.06 255 SER A N 1
ATOM 1999 C CA . SER A 1 255 ? 11.689 23.441 7.897 1.00 95.06 255 SER A CA 1
ATOM 2000 C C . SER A 1 255 ? 10.630 22.395 7.545 1.00 95.06 255 SER A C 1
ATOM 2002 O O . SER A 1 255 ? 9.451 22.730 7.410 1.00 95.06 255 SER A O 1
ATOM 2004 N N . LEU A 1 256 ? 11.022 21.119 7.460 1.00 96.75 256 LEU A N 1
ATOM 2005 C CA . LEU A 1 256 ? 10.095 20.002 7.254 1.00 96.75 256 LEU A CA 1
ATOM 2006 C C . LEU A 1 256 ? 9.094 19.881 8.414 1.00 96.75 256 LEU A C 1
ATOM 2008 O O . LEU A 1 256 ? 7.896 19.753 8.172 1.00 96.75 256 LEU A O 1
ATOM 2012 N N . ALA A 1 257 ? 9.545 19.994 9.665 1.00 92.12 257 ALA A N 1
ATOM 2013 C CA . ALA A 1 257 ? 8.676 19.942 10.840 1.00 92.12 257 ALA A CA 1
ATOM 2014 C C . ALA A 1 257 ? 7.653 21.093 10.860 1.00 92.12 257 ALA A C 1
ATOM 2016 O O . ALA A 1 257 ? 6.468 20.859 11.102 1.00 92.12 257 ALA A O 1
ATOM 2017 N N . GLN A 1 258 ? 8.077 22.323 10.541 1.00 91.50 258 GLN A N 1
ATOM 2018 C CA . GLN A 1 258 ? 7.164 23.464 10.391 1.00 91.50 258 GLN A CA 1
ATOM 2019 C C . GLN A 1 258 ? 6.133 23.252 9.280 1.00 91.50 258 GLN A C 1
ATOM 2021 O O . GLN A 1 258 ? 4.974 23.627 9.458 1.00 91.50 258 GLN A O 1
ATOM 2026 N N . LEU A 1 259 ? 6.526 22.635 8.162 1.00 94.94 259 LEU A N 1
ATOM 2027 C CA . LEU A 1 259 ? 5.607 22.307 7.076 1.00 94.94 259 LEU A CA 1
ATOM 2028 C C . LEU A 1 259 ? 4.584 21.250 7.512 1.00 94.94 259 LEU A C 1
ATOM 2030 O O . LEU A 1 259 ? 3.383 21.494 7.418 1.00 94.94 259 LEU A O 1
ATOM 2034 N N . PHE A 1 260 ? 5.036 20.106 8.036 1.00 94.44 260 PHE A N 1
ATOM 2035 C CA . PHE A 1 260 ? 4.157 19.008 8.457 1.00 94.44 260 PHE A CA 1
ATOM 2036 C C . PHE A 1 260 ? 3.199 19.404 9.590 1.00 94.44 260 PHE A C 1
ATOM 2038 O O . PHE A 1 260 ? 2.044 18.977 9.580 1.00 94.44 260 PHE A O 1
ATOM 2045 N N . ARG A 1 261 ? 3.606 20.308 10.492 1.00 90.00 261 ARG A N 1
ATOM 2046 C CA . ARG A 1 261 ? 2.727 20.914 11.509 1.00 90.00 261 ARG A CA 1
ATOM 2047 C C . ARG A 1 261 ? 1.450 21.528 10.923 1.00 90.00 261 ARG A C 1
ATOM 2049 O O . ARG A 1 261 ? 0.397 21.462 11.552 1.00 90.00 261 ARG A O 1
ATOM 2056 N N . LEU A 1 262 ? 1.497 22.098 9.716 1.00 89.75 262 LEU A N 1
ATOM 2057 C CA . LEU A 1 262 ? 0.309 22.668 9.058 1.00 89.75 262 LEU A CA 1
ATOM 2058 C C . LEU A 1 262 ? -0.734 21.596 8.682 1.00 89.75 262 LEU A C 1
ATOM 2060 O O . LEU A 1 262 ? -1.911 21.914 8.510 1.00 89.75 262 LEU A O 1
ATOM 2064 N N . PHE A 1 263 ? -0.315 20.330 8.597 1.00 88.69 263 PHE A N 1
ATOM 2065 C CA . PHE A 1 263 ? -1.110 19.185 8.150 1.00 88.69 263 PHE A CA 1
ATOM 2066 C C . PHE A 1 263 ? -1.385 18.146 9.250 1.00 88.69 263 PHE A C 1
ATOM 2068 O O . PHE A 1 263 ? -2.023 17.133 8.968 1.00 88.69 263 PHE A O 1
ATOM 2075 N N . GLN A 1 264 ? -1.012 18.424 10.508 1.00 82.81 264 GLN A N 1
ATOM 2076 C CA . GLN A 1 264 ? -1.200 17.547 11.683 1.00 82.81 264 GLN A CA 1
ATOM 2077 C C . GLN A 1 264 ? -2.657 17.113 11.973 1.00 82.81 264 GLN A C 1
ATOM 2079 O O . GLN A 1 264 ? -2.910 16.346 12.891 1.00 82.81 264 GLN A O 1
ATOM 2084 N N . LYS A 1 265 ? -3.641 17.653 11.238 1.00 78.00 265 LYS A N 1
ATOM 2085 C CA . LYS A 1 265 ? -5.064 17.272 11.311 1.00 78.00 265 LYS A CA 1
ATOM 2086 C C . LYS A 1 265 ? -5.479 16.201 10.296 1.00 78.00 265 LYS A C 1
ATOM 2088 O O . LYS A 1 265 ? -6.612 15.736 10.365 1.00 78.00 265 LYS A O 1
ATOM 2093 N N . TYR A 1 266 ? -4.620 15.895 9.325 1.00 82.75 266 TYR A N 1
ATOM 2094 C CA . TYR A 1 266 ? -4.928 15.010 8.198 1.00 82.75 266 TYR A CA 1
ATOM 2095 C C . TYR A 1 266 ? -3.902 13.887 8.046 1.00 82.75 266 TYR A C 1
ATOM 2097 O O . TYR A 1 266 ? -4.290 12.777 7.702 1.00 82.75 266 TYR A O 1
ATOM 2105 N N . ILE A 1 267 ? -2.620 14.173 8.308 1.00 92.44 267 ILE A N 1
ATOM 2106 C CA . ILE A 1 267 ? -1.528 13.201 8.212 1.00 92.44 267 ILE A CA 1
ATOM 2107 C C . ILE A 1 267 ? -1.360 12.496 9.559 1.00 92.44 267 ILE A C 1
ATOM 2109 O O . ILE A 1 267 ? -0.981 13.131 10.543 1.00 92.44 267 ILE A O 1
ATOM 2113 N N . ASP A 1 268 ? -1.570 11.182 9.573 1.00 88.56 268 ASP A N 1
ATOM 2114 C CA . ASP A 1 268 ? -1.304 10.336 10.740 1.00 88.56 268 ASP A CA 1
ATOM 2115 C C . ASP A 1 268 ? 0.147 9.855 10.765 1.00 88.56 268 ASP A C 1
ATOM 2117 O O . ASP A 1 268 ? 0.743 9.714 11.833 1.00 88.56 268 ASP A O 1
ATOM 2121 N N . CYS A 1 269 ? 0.700 9.552 9.583 1.00 96.12 269 CYS A N 1
ATOM 2122 C CA . CYS A 1 269 ? 1.986 8.882 9.456 1.00 96.12 269 CYS A CA 1
ATOM 2123 C C . CYS A 1 269 ? 2.845 9.442 8.314 1.00 96.12 269 CYS A C 1
ATOM 2125 O O . CYS A 1 269 ? 2.386 9.582 7.176 1.00 96.12 269 CYS A O 1
ATOM 2127 N N . VAL A 1 270 ? 4.114 9.715 8.625 1.00 98.12 270 VAL A N 1
ATOM 2128 C CA . VAL A 1 270 ? 5.163 10.084 7.665 1.00 98.12 270 VAL A CA 1
ATOM 2129 C C . VAL A 1 270 ? 6.266 9.026 7.700 1.00 98.12 270 VAL A C 1
ATOM 2131 O O . VAL A 1 270 ? 6.864 8.790 8.745 1.00 98.12 270 VAL A O 1
ATOM 2134 N N . PHE A 1 271 ? 6.578 8.416 6.561 1.00 97.62 271 PHE A N 1
ATOM 2135 C CA . PHE A 1 271 ? 7.698 7.489 6.410 1.00 97.62 271 PHE A CA 1
ATOM 2136 C C . PHE A 1 271 ? 8.763 8.121 5.509 1.00 97.62 271 PHE A C 1
ATOM 2138 O O . PHE A 1 271 ? 8.549 8.346 4.320 1.00 97.62 271 PHE A O 1
ATOM 2145 N N . LEU A 1 272 ? 9.915 8.438 6.098 1.00 96.38 272 LEU A N 1
ATOM 2146 C CA . LEU A 1 272 ? 11.097 8.966 5.429 1.00 96.38 272 LEU A CA 1
ATOM 2147 C C . LEU A 1 272 ? 12.062 7.827 5.076 1.00 96.38 272 LEU A C 1
ATOM 2149 O O . LEU A 1 272 ? 13.064 7.618 5.769 1.00 96.38 272 LEU A O 1
ATOM 2153 N N . ASN A 1 273 ? 11.784 7.101 3.993 1.00 91.50 273 ASN A N 1
ATOM 2154 C CA . ASN A 1 273 ? 12.714 6.112 3.456 1.00 91.50 273 ASN A CA 1
ATOM 2155 C C . ASN A 1 273 ? 13.858 6.801 2.686 1.00 91.50 273 ASN A C 1
ATOM 2157 O O . ASN A 1 273 ? 13.883 6.883 1.457 1.00 91.50 273 ASN A O 1
ATOM 2161 N N . ALA A 1 274 ? 14.793 7.352 3.454 1.00 87.25 274 ALA A N 1
ATOM 2162 C CA . ALA A 1 274 ? 15.984 8.027 2.972 1.00 87.25 274 ALA A CA 1
ATOM 2163 C C . ALA A 1 274 ? 17.113 7.841 3.993 1.00 87.25 274 ALA A C 1
ATOM 2165 O O . ALA A 1 274 ? 16.872 7.909 5.196 1.00 87.25 274 ALA A O 1
ATOM 2166 N N . CYS A 1 275 ? 18.344 7.614 3.530 1.00 83.12 275 CYS A N 1
ATOM 2167 C CA . CYS A 1 275 ? 19.473 7.320 4.415 1.00 83.12 275 CYS A CA 1
ATOM 2168 C C . CYS A 1 275 ? 19.706 8.429 5.458 1.00 83.12 275 CYS A C 1
ATOM 2170 O O . CYS A 1 275 ? 19.798 9.604 5.099 1.00 83.12 275 CYS A O 1
ATOM 2172 N N . TYR A 1 276 ? 19.885 8.036 6.724 1.00 82.62 276 TYR A N 1
ATOM 2173 C CA . TYR A 1 276 ? 20.129 8.932 7.864 1.00 82.62 276 TYR A CA 1
ATOM 2174 C C . TYR A 1 276 ? 18.983 9.928 8.162 1.00 82.62 276 TYR A C 1
ATOM 2176 O O . TYR A 1 276 ? 19.230 11.001 8.711 1.00 82.62 276 TYR A O 1
ATOM 2184 N N . SER A 1 277 ? 17.732 9.590 7.821 1.00 89.69 277 SER A N 1
ATOM 2185 C CA . SER A 1 277 ? 16.561 10.464 8.013 1.00 89.69 277 SER A CA 1
ATOM 2186 C C . SER A 1 277 ? 16.053 10.597 9.461 1.00 89.69 277 SER A C 1
ATOM 2188 O O . SER A 1 277 ? 15.075 11.310 9.709 1.00 89.69 277 SER A O 1
ATOM 2190 N N . GLU A 1 278 ? 16.676 9.925 10.439 1.00 91.12 278 GLU A N 1
ATOM 2191 C CA . GLU A 1 278 ? 16.250 9.958 11.847 1.00 91.12 278 GLU A CA 1
ATOM 2192 C C . GLU A 1 278 ? 16.161 11.385 12.420 1.00 91.12 278 GLU A C 1
ATOM 2194 O O . GLU A 1 278 ? 15.201 11.708 13.124 1.00 91.12 278 GLU A O 1
ATOM 2199 N N . ALA A 1 279 ? 17.124 12.257 12.101 1.00 90.19 279 ALA A N 1
ATOM 2200 C CA . ALA A 1 279 ? 17.151 13.626 12.617 1.00 90.19 279 ALA A CA 1
ATOM 2201 C C . ALA A 1 279 ? 15.898 14.421 12.204 1.00 90.19 279 ALA A C 1
ATOM 2203 O O . ALA A 1 279 ? 15.336 15.165 13.011 1.00 90.19 279 ALA A O 1
ATOM 2204 N N . GLN A 1 280 ? 15.420 14.221 10.972 1.00 94.81 280 GLN A N 1
ATOM 2205 C CA . GLN A 1 280 ? 14.200 14.837 10.452 1.00 94.81 280 GLN A CA 1
ATOM 2206 C C . GLN A 1 280 ? 12.954 14.142 11.014 1.00 94.81 280 GLN A C 1
ATOM 2208 O O . GLN A 1 280 ? 12.008 14.824 11.415 1.00 94.81 280 GLN A O 1
ATOM 2213 N N . ALA A 1 281 ? 12.966 12.809 11.124 1.00 94.06 281 ALA A N 1
ATOM 2214 C CA . ALA A 1 281 ? 11.863 12.044 11.703 1.00 94.06 281 ALA A CA 1
ATOM 2215 C C . ALA A 1 281 ? 11.533 12.509 13.133 1.00 94.06 281 ALA A C 1
ATOM 2217 O O . ALA A 1 281 ? 10.382 12.827 13.440 1.00 94.06 281 ALA A O 1
ATOM 2218 N N . LYS A 1 282 ? 12.563 12.661 13.972 1.00 92.25 282 LYS A N 1
ATOM 2219 C CA . LYS A 1 282 ? 12.458 13.102 15.370 1.00 92.25 282 LYS A CA 1
ATOM 2220 C C . LYS A 1 282 ? 11.810 14.479 15.544 1.00 92.25 282 LYS A C 1
ATOM 2222 O O . LYS A 1 282 ? 11.066 14.686 16.501 1.00 92.25 282 LYS A O 1
ATOM 2227 N N . VAL A 1 283 ? 12.086 15.435 14.652 1.00 90.88 283 VAL A N 1
ATOM 2228 C CA . VAL A 1 283 ? 11.498 16.788 14.738 1.00 90.88 283 VAL A CA 1
ATOM 2229 C C . VAL A 1 283 ? 10.100 16.867 14.124 1.00 90.88 283 VAL A C 1
ATOM 2231 O O . VAL A 1 283 ? 9.272 17.627 14.620 1.00 90.88 283 VAL A O 1
ATOM 2234 N N . ILE A 1 284 ? 9.789 16.055 13.108 1.00 94.81 284 ILE A N 1
ATOM 2235 C CA . ILE A 1 284 ? 8.430 15.951 12.544 1.00 94.81 284 ILE A CA 1
ATOM 2236 C C . ILE A 1 284 ? 7.480 15.253 13.534 1.00 94.81 284 ILE A C 1
ATOM 2238 O O . ILE A 1 284 ? 6.320 15.653 13.656 1.00 94.81 284 ILE A O 1
ATOM 2242 N N . ALA A 1 285 ? 7.978 14.281 14.306 1.00 91.44 285 ALA A N 1
ATOM 2243 C CA . ALA A 1 285 ? 7.209 13.544 15.315 1.00 91.44 285 ALA A CA 1
ATOM 2244 C C . ALA A 1 285 ? 6.702 14.408 16.487 1.00 91.44 285 ALA A C 1
ATOM 2246 O O . ALA A 1 285 ? 5.863 13.963 17.261 1.00 91.44 285 ALA A O 1
ATOM 2247 N N . GLN A 1 286 ? 7.164 15.658 16.610 1.00 85.69 286 GLN A N 1
ATOM 2248 C CA . GLN A 1 286 ? 6.590 16.638 17.543 1.00 85.69 286 GLN A CA 1
ATOM 2249 C C . GLN A 1 286 ? 5.178 17.099 17.134 1.00 85.69 286 GLN A C 1
ATOM 2251 O O . GLN A 1 286 ? 4.483 17.714 17.941 1.00 85.69 286 GLN A O 1
ATOM 2256 N N . TYR A 1 287 ? 4.770 16.840 15.885 1.00 87.00 287 TYR A N 1
ATOM 2257 C CA . TYR A 1 287 ? 3.500 17.299 15.314 1.00 87.00 287 TYR A CA 1
ATOM 2258 C C . TYR A 1 287 ? 2.695 16.192 14.625 1.00 87.00 287 TYR A C 1
ATOM 2260 O O . TYR A 1 287 ? 1.469 16.261 14.621 1.00 87.00 287 TYR A O 1
ATOM 2268 N N . ILE A 1 288 ? 3.356 15.194 14.032 1.00 90.00 288 ILE A N 1
ATOM 2269 C CA . ILE A 1 288 ? 2.702 14.039 13.400 1.00 90.00 288 ILE A CA 1
ATOM 2270 C C . ILE A 1 288 ? 2.707 12.853 14.380 1.00 90.00 288 ILE A C 1
ATOM 2272 O O . ILE A 1 288 ? 3.775 12.569 14.927 1.00 90.00 288 ILE A O 1
ATOM 2276 N N . PRO A 1 289 ? 1.576 12.143 14.589 1.00 85.12 289 PRO A N 1
ATOM 2277 C CA . PRO A 1 289 ? 1.489 11.037 15.547 1.00 85.12 289 PRO A CA 1
ATOM 2278 C C . PRO A 1 289 ? 2.538 9.942 15.336 1.00 85.12 289 PRO A C 1
ATOM 2280 O O . PRO A 1 289 ? 3.134 9.486 16.308 1.00 85.12 289 PRO A O 1
ATOM 2283 N N . TYR A 1 290 ? 2.789 9.557 14.080 1.00 93.06 290 TYR A N 1
ATOM 2284 C CA . TYR A 1 290 ? 3.707 8.477 13.718 1.00 93.06 290 TYR A CA 1
ATOM 2285 C C . TYR A 1 290 ? 4.737 8.933 12.687 1.00 93.06 290 TYR A C 1
ATOM 2287 O O . TYR A 1 290 ? 4.376 9.381 11.596 1.00 93.06 290 TYR A O 1
ATOM 2295 N N . VAL A 1 291 ? 6.028 8.774 12.978 1.00 96.62 291 VAL A N 1
ATOM 2296 C CA . VAL A 1 291 ? 7.088 9.080 12.008 1.00 96.62 291 VAL A CA 1
ATOM 2297 C C . VAL A 1 291 ? 8.149 7.992 11.984 1.00 96.62 291 VAL A C 1
ATOM 2299 O O . VAL A 1 291 ? 8.675 7.595 13.020 1.00 96.62 291 VAL A O 1
ATOM 2302 N N . ILE A 1 292 ? 8.479 7.528 10.781 1.00 95.31 292 ILE A N 1
ATOM 2303 C CA . ILE A 1 292 ? 9.533 6.544 10.536 1.00 95.31 292 ILE A CA 1
ATOM 2304 C C . ILE A 1 292 ? 10.686 7.241 9.821 1.00 95.31 292 ILE A C 1
ATOM 2306 O O . ILE A 1 292 ? 10.474 7.906 8.807 1.00 95.31 292 ILE A O 1
ATOM 2310 N N . GLY A 1 293 ? 11.902 7.058 10.325 1.00 92.62 293 GLY A N 1
ATOM 2311 C CA . GLY A 1 293 ? 13.141 7.400 9.623 1.00 92.62 293 GLY A CA 1
ATOM 2312 C C . GLY A 1 293 ? 14.158 6.264 9.708 1.00 92.62 293 GLY A C 1
ATOM 2313 O O . GLY A 1 293 ? 13.851 5.201 10.247 1.00 92.62 293 GLY A O 1
ATOM 2314 N N . THR A 1 294 ? 15.376 6.477 9.214 1.00 87.00 294 THR A N 1
ATOM 2315 C CA . THR A 1 294 ? 16.485 5.518 9.350 1.00 87.00 294 THR A CA 1
ATOM 2316 C C . THR A 1 294 ? 17.678 6.165 10.046 1.00 87.00 294 THR A C 1
ATOM 2318 O O . THR A 1 294 ? 18.009 7.325 9.798 1.00 87.00 294 THR A O 1
ATOM 2321 N N . ASN A 1 295 ? 18.349 5.419 10.924 1.00 80.62 295 ASN A N 1
ATOM 2322 C CA . ASN A 1 295 ? 19.519 5.929 11.657 1.00 80.62 295 ASN A CA 1
ATOM 2323 C C . ASN A 1 295 ? 20.828 5.893 10.842 1.00 80.62 295 ASN A C 1
ATOM 2325 O O . ASN A 1 295 ? 21.828 6.492 11.229 1.00 80.62 295 ASN A O 1
ATOM 2329 N N . ASN A 1 296 ? 20.837 5.177 9.716 1.00 76.00 296 ASN A N 1
ATOM 2330 C CA . ASN A 1 296 ? 22.007 4.955 8.867 1.00 76.00 296 ASN A CA 1
ATOM 2331 C C . ASN A 1 296 ? 21.542 4.647 7.417 1.00 76.00 296 ASN A C 1
ATOM 2333 O O . ASN A 1 296 ? 20.344 4.726 7.116 1.00 76.00 296 ASN A O 1
ATOM 2337 N N . ALA A 1 297 ? 22.447 4.279 6.508 1.00 70.62 297 ALA A N 1
ATOM 2338 C CA . ALA A 1 297 ? 22.094 3.795 5.171 1.00 70.62 297 ALA A CA 1
ATOM 2339 C C . ALA A 1 297 ? 21.506 2.364 5.200 1.00 70.62 297 ALA A C 1
ATOM 2341 O O . ALA A 1 297 ? 22.175 1.412 5.614 1.00 70.62 297 ALA A O 1
ATOM 2342 N N . LEU A 1 298 ? 20.252 2.208 4.759 1.00 67.81 298 LEU A N 1
ATOM 2343 C CA . LEU A 1 298 ? 19.675 0.897 4.432 1.00 67.81 298 LEU A CA 1
ATOM 2344 C C . LEU A 1 298 ? 20.242 0.413 3.092 1.00 67.81 298 LEU A C 1
ATOM 2346 O O . LEU A 1 298 ? 20.563 1.229 2.230 1.00 67.81 298 LEU A O 1
ATOM 2350 N N . SER A 1 299 ? 20.320 -0.905 2.884 1.00 75.12 299 SER A N 1
ATOM 2351 C CA . SER A 1 299 ? 20.432 -1.418 1.514 1.00 75.12 299 SER A CA 1
ATOM 2352 C C . SER A 1 299 ? 19.087 -1.286 0.798 1.00 75.12 299 SER A C 1
ATOM 2354 O O . SER A 1 299 ? 18.037 -1.443 1.428 1.00 75.12 299 SER A O 1
ATOM 2356 N N . ASP A 1 300 ? 19.109 -1.071 -0.520 1.00 75.12 300 ASP A N 1
ATOM 2357 C CA . ASP A 1 300 ? 17.900 -0.975 -1.350 1.00 75.12 300 ASP A CA 1
ATOM 2358 C C . ASP A 1 300 ? 16.938 -2.149 -1.093 1.00 75.12 300 ASP A C 1
ATOM 2360 O O . ASP A 1 300 ? 15.736 -1.953 -0.938 1.00 75.12 300 ASP A O 1
ATOM 2364 N N . GLN A 1 301 ? 17.467 -3.373 -0.962 1.00 79.62 301 GLN A N 1
ATOM 2365 C CA . GLN A 1 301 ? 16.669 -4.574 -0.701 1.00 79.62 301 GLN A CA 1
ATOM 2366 C C . GLN A 1 301 ? 15.948 -4.528 0.656 1.00 79.62 301 GLN A C 1
ATOM 2368 O O . GLN A 1 301 ? 14.783 -4.918 0.734 1.00 79.62 301 GLN A O 1
ATOM 2373 N N . GLN A 1 302 ? 16.611 -4.057 1.717 1.00 83.12 302 GLN A N 1
ATOM 2374 C CA . GLN A 1 302 ? 15.997 -3.918 3.045 1.00 83.12 302 GLN A CA 1
ATOM 2375 C C . GLN A 1 302 ? 14.955 -2.803 3.057 1.00 83.12 302 GLN A C 1
ATOM 2377 O O . GLN A 1 302 ? 13.874 -2.997 3.605 1.00 83.12 302 GLN A O 1
ATOM 2382 N N . ALA A 1 303 ? 15.247 -1.679 2.402 1.00 84.38 303 ALA A N 1
ATOM 2383 C CA . ALA A 1 303 ? 14.329 -0.557 2.268 1.00 84.38 303 ALA A CA 1
ATOM 2384 C C . ALA A 1 303 ? 13.037 -0.960 1.527 1.00 84.38 303 ALA A C 1
ATOM 2386 O O . ALA A 1 303 ? 11.939 -0.778 2.050 1.00 84.38 303 ALA A O 1
ATOM 2387 N N . ILE A 1 304 ? 13.163 -1.606 0.360 1.00 87.56 304 ILE A N 1
ATOM 2388 C CA . ILE A 1 304 ? 12.024 -2.107 -0.429 1.00 87.56 304 ILE A CA 1
ATOM 2389 C C . ILE A 1 304 ? 11.200 -3.127 0.369 1.00 87.56 304 ILE A C 1
ATOM 2391 O O . ILE A 1 304 ? 9.974 -3.020 0.415 1.00 87.56 304 ILE A O 1
ATOM 2395 N N . LEU A 1 305 ? 11.857 -4.106 1.005 1.00 89.19 305 LEU A N 1
ATOM 2396 C CA . LEU A 1 305 ? 11.184 -5.159 1.771 1.00 89.19 305 LEU A CA 1
ATOM 2397 C C . LEU A 1 305 ? 10.432 -4.599 2.984 1.00 89.19 305 LEU A C 1
ATOM 2399 O O . LEU A 1 305 ? 9.297 -5.005 3.241 1.00 89.19 305 LEU A O 1
ATOM 2403 N N . PHE A 1 306 ? 11.052 -3.668 3.714 1.00 92.56 306 PHE A N 1
ATOM 2404 C CA . PHE A 1 306 ? 10.433 -3.015 4.862 1.00 92.56 306 PHE A CA 1
ATOM 2405 C C . PHE A 1 306 ? 9.190 -2.234 4.431 1.00 92.56 306 PHE A C 1
ATOM 2407 O O . PHE A 1 306 ? 8.118 -2.427 5.002 1.00 92.56 306 PHE A O 1
ATOM 2414 N N . SER A 1 307 ? 9.296 -1.410 3.385 1.00 94.44 307 SER A N 1
ATOM 2415 C CA . SER A 1 307 ? 8.171 -0.630 2.863 1.00 94.44 307 SER A CA 1
ATOM 2416 C C . SER A 1 307 ? 7.045 -1.499 2.305 1.00 94.44 307 SER A C 1
ATOM 2418 O O . SER A 1 307 ? 5.875 -1.203 2.554 1.00 94.44 307 SER A O 1
ATOM 2420 N N . GLU A 1 308 ? 7.356 -2.595 1.603 1.00 94.75 308 GLU A N 1
ATOM 2421 C CA . GLU A 1 308 ? 6.328 -3.540 1.149 1.00 94.75 308 GLU A CA 1
ATOM 2422 C C . GLU A 1 308 ? 5.576 -4.150 2.338 1.00 94.75 308 GLU A C 1
ATOM 2424 O O . GLU A 1 308 ? 4.344 -4.149 2.349 1.00 94.75 308 GLU A O 1
ATOM 2429 N N . ALA A 1 309 ? 6.298 -4.640 3.349 1.00 93.88 309 ALA A N 1
ATOM 2430 C CA . ALA A 1 309 ? 5.708 -5.282 4.519 1.00 93.88 309 ALA A CA 1
ATOM 2431 C C . ALA A 1 309 ? 4.907 -4.299 5.390 1.00 93.88 309 ALA A C 1
ATOM 2433 O O . ALA A 1 309 ? 3.795 -4.625 5.811 1.00 93.88 309 ALA A O 1
ATOM 2434 N N . PHE A 1 310 ? 5.429 -3.086 5.595 1.00 96.50 310 PHE A N 1
ATOM 2435 C CA . PHE A 1 310 ? 4.768 -2.014 6.338 1.00 96.50 310 PHE A CA 1
ATOM 2436 C C . PHE A 1 310 ? 3.429 -1.652 5.695 1.00 96.50 310 PHE A C 1
ATOM 2438 O O . PHE A 1 310 ? 2.379 -1.740 6.332 1.00 96.50 310 PHE A O 1
ATOM 2445 N N . TYR A 1 311 ? 3.435 -1.314 4.403 1.00 97.38 311 TYR A N 1
ATOM 2446 C CA . TYR A 1 311 ? 2.202 -0.935 3.723 1.00 97.38 311 TYR A CA 1
ATOM 2447 C C . TYR A 1 311 ? 1.254 -2.119 3.517 1.00 97.38 311 TYR A C 1
ATOM 2449 O O . TYR A 1 311 ? 0.046 -1.931 3.617 1.00 97.38 311 TYR A O 1
ATOM 2457 N N . MET A 1 312 ? 1.753 -3.346 3.332 1.00 91.31 312 MET A N 1
ATOM 2458 C CA . MET A 1 312 ? 0.906 -4.546 3.346 1.00 91.31 312 MET A CA 1
ATOM 2459 C C . MET A 1 312 ? 0.142 -4.680 4.670 1.00 91.31 312 MET A C 1
ATOM 2461 O O . MET A 1 312 ? -1.041 -5.004 4.644 1.00 91.31 312 MET A O 1
ATOM 2465 N N . ALA A 1 313 ? 0.768 -4.406 5.815 1.00 89.75 313 ALA A N 1
ATOM 2466 C CA . ALA A 1 313 ? 0.084 -4.432 7.107 1.00 89.75 313 ALA A CA 1
ATOM 2467 C C . ALA A 1 313 ? -0.971 -3.309 7.223 1.00 89.75 313 ALA A C 1
ATOM 2469 O O . ALA A 1 313 ? -2.137 -3.599 7.502 1.00 89.75 313 ALA A O 1
ATOM 2470 N N . ILE A 1 314 ? -0.616 -2.061 6.877 1.00 93.44 314 ILE A N 1
ATOM 2471 C CA . ILE A 1 314 ? -1.551 -0.914 6.843 1.00 93.44 314 ILE A CA 1
ATOM 2472 C C . ILE A 1 314 ? -2.780 -1.207 5.964 1.00 93.44 314 ILE A C 1
ATOM 2474 O O . ILE A 1 314 ? -3.919 -1.010 6.388 1.00 93.44 314 ILE A O 1
ATOM 2478 N N . PHE A 1 315 ? -2.581 -1.741 4.756 1.00 89.88 315 PHE A N 1
ATOM 2479 C CA . PHE A 1 315 ? -3.672 -2.088 3.838 1.00 89.88 315 PHE A CA 1
ATOM 2480 C C . PHE A 1 315 ? -4.500 -3.310 4.288 1.00 89.88 315 PHE A C 1
ATOM 2482 O O . PHE A 1 315 ? -5.563 -3.569 3.720 1.00 89.88 315 PHE A O 1
ATOM 2489 N N . ASN A 1 316 ? -4.048 -4.036 5.317 1.00 81.88 316 ASN A N 1
ATOM 2490 C CA . ASN A 1 316 ? -4.800 -5.065 6.044 1.00 81.88 316 ASN A CA 1
ATOM 2491 C C . ASN A 1 316 ? -5.287 -4.581 7.428 1.00 81.88 316 ASN A C 1
ATOM 2493 O O . ASN A 1 316 ? -5.726 -5.385 8.246 1.00 81.88 316 ASN A O 1
ATOM 2497 N N . GLY A 1 317 ? -5.310 -3.262 7.660 1.00 79.44 317 GLY A N 1
ATOM 2498 C CA . GLY A 1 317 ? -6.047 -2.634 8.760 1.00 79.44 317 GLY A CA 1
ATOM 2499 C C . GLY A 1 317 ? -5.312 -2.581 10.098 1.00 79.44 317 GLY A C 1
ATOM 2500 O O . GLY A 1 317 ? -5.958 -2.365 11.123 1.00 79.44 317 GLY A O 1
ATOM 2501 N N . THR A 1 318 ? -3.992 -2.776 10.108 1.00 83.00 318 THR A N 1
ATOM 2502 C CA . THR A 1 318 ? -3.169 -2.577 11.310 1.00 83.00 318 THR A CA 1
ATOM 2503 C C . THR A 1 318 ? -2.877 -1.096 11.550 1.00 83.00 318 THR A C 1
ATOM 2505 O O . THR A 1 318 ? -2.843 -0.289 10.618 1.00 83.00 318 THR A O 1
ATOM 2508 N N . THR A 1 319 ? -2.564 -0.737 12.791 1.00 84.56 319 THR A N 1
ATOM 2509 C CA . THR A 1 319 ? -1.992 0.576 13.130 1.00 84.56 319 THR A CA 1
ATOM 2510 C C . THR A 1 319 ? -0.562 0.740 12.578 1.00 84.56 319 THR A C 1
ATOM 2512 O O . THR A 1 319 ? 0.095 -0.258 12.265 1.00 84.56 319 THR A O 1
ATOM 2515 N N . PRO A 1 320 ? -0.020 1.974 12.498 1.00 88.69 320 PRO A N 1
ATOM 2516 C CA . PRO A 1 320 ? 1.383 2.205 12.136 1.00 88.69 320 PRO A CA 1
ATOM 2517 C C . PRO A 1 320 ? 2.402 1.525 13.061 1.00 88.69 320 PRO A C 1
ATOM 2519 O O . PRO A 1 320 ? 3.431 1.062 12.575 1.00 88.69 320 PRO A O 1
ATOM 2522 N N . ALA A 1 321 ? 2.117 1.405 14.362 1.00 83.50 321 ALA A N 1
ATOM 2523 C CA . ALA A 1 321 ? 2.998 0.715 15.310 1.00 83.50 321 ALA A CA 1
ATOM 2524 C C . ALA A 1 321 ? 3.056 -0.802 15.048 1.00 83.50 321 ALA A C 1
ATOM 2526 O O . ALA A 1 321 ? 4.137 -1.390 14.972 1.00 83.50 321 ALA A O 1
ATOM 2527 N N . GLU A 1 322 ? 1.901 -1.437 14.829 1.00 81.81 322 GLU A N 1
ATOM 2528 C CA . GLU A 1 322 ? 1.815 -2.856 14.457 1.00 81.81 322 GLU A CA 1
ATOM 2529 C C . GLU A 1 322 ? 2.445 -3.119 13.081 1.00 81.81 322 GLU A C 1
ATOM 2531 O O . GLU A 1 322 ? 3.199 -4.079 12.919 1.00 81.81 322 GLU A O 1
ATOM 2536 N N . ALA A 1 323 ? 2.196 -2.242 12.102 1.00 90.94 323 ALA A N 1
ATOM 2537 C CA . ALA A 1 323 ? 2.797 -2.322 10.773 1.00 90.94 323 ALA A CA 1
ATOM 2538 C C . ALA A 1 323 ? 4.328 -2.224 10.825 1.00 90.94 323 ALA A C 1
ATOM 2540 O O . ALA A 1 323 ? 5.017 -2.980 10.140 1.00 90.94 323 ALA A O 1
ATOM 2541 N N . PHE A 1 324 ? 4.871 -1.337 11.665 1.00 91.81 324 PHE A N 1
ATOM 2542 C CA . PHE A 1 324 ? 6.311 -1.206 11.887 1.00 91.81 324 PHE A CA 1
ATOM 2543 C C . PHE A 1 324 ? 6.915 -2.476 12.507 1.00 91.81 324 PHE A C 1
ATOM 2545 O O . PHE A 1 324 ? 7.971 -2.940 12.068 1.00 91.81 324 PHE A O 1
ATOM 2552 N N . ALA A 1 325 ? 6.237 -3.076 13.490 1.00 84.75 325 ALA A N 1
ATOM 2553 C CA . ALA A 1 325 ? 6.674 -4.325 14.114 1.00 84.75 325 ALA A CA 1
ATOM 2554 C C . ALA A 1 325 ? 6.660 -5.505 13.121 1.00 84.75 325 ALA A C 1
ATOM 2556 O O . ALA A 1 325 ? 7.626 -6.267 13.053 1.00 84.75 325 ALA A O 1
ATOM 2557 N N . LEU A 1 326 ? 5.607 -5.622 12.305 1.00 85.94 326 LEU A N 1
ATOM 2558 C CA . LEU A 1 326 ? 5.490 -6.637 11.251 1.00 85.94 326 LEU A CA 1
ATOM 2559 C C . LEU A 1 326 ? 6.549 -6.460 10.152 1.00 85.94 326 LEU A C 1
ATOM 2561 O O . LEU A 1 326 ? 7.155 -7.441 9.723 1.00 85.94 326 LEU A O 1
ATOM 2565 N N . ALA A 1 327 ? 6.817 -5.221 9.729 1.00 92.25 327 ALA A N 1
ATOM 2566 C CA . ALA A 1 327 ? 7.855 -4.913 8.748 1.00 92.25 327 ALA A CA 1
ATOM 2567 C C . ALA A 1 327 ? 9.263 -5.236 9.266 1.00 92.25 327 ALA A C 1
ATOM 2569 O O . ALA A 1 327 ? 10.052 -5.863 8.558 1.00 92.25 327 ALA A O 1
ATOM 2570 N N . SER A 1 328 ? 9.545 -4.886 10.525 1.00 87.50 328 SER A N 1
ATOM 2571 C CA . SER A 1 328 ? 10.798 -5.232 11.205 1.00 87.50 328 SER A CA 1
ATOM 2572 C C . SER A 1 328 ? 11.003 -6.749 11.244 1.00 87.50 328 SER A C 1
ATOM 2574 O O . SER A 1 328 ? 12.029 -7.247 10.785 1.00 87.50 328 SER A O 1
ATOM 2576 N N . ALA A 1 329 ? 9.987 -7.498 11.690 1.00 86.06 329 ALA A N 1
ATOM 2577 C CA . ALA A 1 329 ? 10.036 -8.958 11.749 1.00 86.06 329 ALA A CA 1
ATOM 2578 C C . ALA A 1 329 ? 10.213 -9.609 10.364 1.00 86.06 329 ALA A C 1
ATOM 2580 O O . ALA A 1 329 ? 10.927 -10.603 10.242 1.00 86.06 329 ALA A O 1
ATOM 2581 N N . GLN A 1 330 ? 9.608 -9.046 9.310 1.00 86.81 330 GLN A N 1
ATOM 2582 C CA . GLN A 1 330 ? 9.781 -9.533 7.939 1.00 86.81 330 GLN A CA 1
ATOM 2583 C C . GLN A 1 330 ? 11.217 -9.337 7.430 1.00 86.81 330 GLN A C 1
ATOM 2585 O O . GLN A 1 330 ? 11.731 -10.221 6.744 1.00 86.81 330 GLN A O 1
ATOM 2590 N N . VAL A 1 331 ? 11.871 -8.214 7.751 1.00 86.12 331 VAL A N 1
ATOM 2591 C CA . VAL A 1 331 ? 13.282 -7.978 7.394 1.00 86.12 331 VAL A CA 1
ATOM 2592 C C . VAL A 1 331 ? 14.203 -8.928 8.159 1.00 86.12 331 VAL A C 1
ATOM 2594 O O . VAL A 1 331 ? 15.048 -9.579 7.540 1.00 86.12 331 VAL A O 1
ATOM 2597 N N . ASP A 1 332 ? 13.994 -9.070 9.470 1.00 82.56 332 ASP A N 1
ATOM 2598 C CA . ASP A 1 332 ? 14.784 -9.962 10.328 1.00 82.56 332 ASP A CA 1
ATOM 2599 C C . ASP A 1 332 ? 14.670 -11.430 9.862 1.00 82.56 332 ASP A C 1
ATOM 2601 O O . ASP A 1 332 ? 15.673 -12.141 9.760 1.00 82.56 332 ASP A O 1
ATOM 2605 N N . PHE A 1 333 ? 13.466 -11.879 9.484 1.00 78.94 333 PHE A N 1
ATOM 2606 C CA . PHE A 1 333 ? 13.206 -13.243 9.001 1.00 78.94 333 PHE A CA 1
ATOM 2607 C C . PHE A 1 333 ? 13.959 -13.600 7.707 1.00 78.94 333 PHE A C 1
ATOM 2609 O O . PHE A 1 333 ? 14.297 -14.765 7.490 1.00 78.94 333 PHE A O 1
ATOM 2616 N N . GLN A 1 334 ? 14.273 -12.620 6.852 1.00 80.06 334 GLN A N 1
ATOM 2617 C CA . GLN A 1 334 ? 15.060 -12.856 5.633 1.00 80.06 334 GLN A CA 1
ATOM 2618 C C . GLN A 1 334 ? 16.568 -13.019 5.896 1.00 80.06 334 GLN A C 1
ATOM 2620 O O . GLN A 1 334 ? 17.308 -13.301 4.956 1.00 80.06 334 GLN A O 1
ATOM 2625 N N . ASN A 1 335 ? 17.038 -12.878 7.146 1.00 73.12 335 ASN A N 1
ATOM 2626 C CA . ASN A 1 335 ? 18.453 -13.000 7.532 1.00 73.12 335 ASN A CA 1
ATOM 2627 C C . ASN A 1 335 ? 19.394 -12.113 6.686 1.00 73.12 335 ASN A C 1
ATOM 2629 O O . ASN A 1 335 ? 20.522 -12.496 6.366 1.00 73.12 335 ASN A O 1
ATOM 2633 N N . LEU A 1 336 ? 18.916 -10.927 6.294 1.00 71.12 336 LEU A N 1
ATOM 2634 C CA . LEU A 1 336 ? 19.701 -9.961 5.528 1.00 71.12 336 LEU A CA 1
ATOM 2635 C C . LEU A 1 336 ? 20.847 -9.404 6.397 1.00 71.12 336 LEU A C 1
ATOM 2637 O O . LEU A 1 336 ? 20.688 -9.286 7.614 1.00 71.12 336 LEU A O 1
ATOM 2641 N N . PRO A 1 337 ? 22.012 -9.070 5.807 1.00 62.34 337 PRO A N 1
ATOM 2642 C CA . PRO A 1 337 ? 23.163 -8.594 6.570 1.00 62.34 337 PRO A CA 1
ATOM 2643 C C . PRO A 1 337 ? 22.822 -7.322 7.366 1.00 62.34 337 PRO A C 1
ATOM 2645 O O . PRO A 1 337 ? 22.068 -6.479 6.871 1.00 62.34 337 PRO A O 1
ATOM 2648 N N . PRO A 1 338 ? 23.371 -7.151 8.584 1.00 56.97 338 PRO A N 1
ATOM 2649 C CA . PRO A 1 338 ? 23.032 -6.023 9.444 1.00 56.97 338 PRO A CA 1
ATOM 2650 C C . PRO A 1 338 ? 23.381 -4.689 8.771 1.00 56.97 338 PRO A C 1
ATOM 2652 O O . PRO A 1 338 ? 24.540 -4.414 8.461 1.00 56.97 338 PRO A O 1
ATOM 2655 N N . SER A 1 339 ? 22.354 -3.867 8.561 1.00 60.03 339 SER A N 1
ATOM 2656 C CA . SER A 1 339 ? 22.426 -2.521 7.989 1.00 60.03 339 SER A CA 1
ATOM 2657 C C . SER A 1 339 ? 21.984 -1.473 9.012 1.00 60.03 339 SER A C 1
ATOM 2659 O O . SER A 1 339 ? 21.865 -1.754 10.205 1.00 60.03 339 SER A O 1
ATOM 2661 N N . ALA A 1 340 ? 21.666 -0.267 8.534 1.00 62.09 340 ALA A N 1
ATOM 2662 C CA . ALA A 1 340 ? 20.794 0.650 9.255 1.00 62.09 340 ALA A CA 1
ATOM 2663 C C . ALA A 1 340 ? 19.508 0.001 9.765 1.00 62.09 340 ALA A C 1
ATOM 2665 O O . ALA A 1 340 ? 19.047 -1.008 9.228 1.00 62.09 340 ALA A O 1
ATOM 2666 N N . GLN A 1 341 ? 18.918 0.649 10.762 1.00 73.44 341 GLN A N 1
ATOM 2667 C CA . GLN A 1 341 ? 17.646 0.273 11.355 1.00 73.44 341 GLN A CA 1
ATOM 2668 C C . GLN A 1 341 ? 16.606 1.343 11.040 1.00 73.44 341 GLN A C 1
ATOM 2670 O O . GLN A 1 341 ? 16.918 2.541 10.997 1.00 73.44 341 GLN A O 1
ATOM 2675 N N . ALA A 1 342 ? 15.366 0.905 10.841 1.00 84.31 342 ALA A N 1
ATOM 2676 C CA . ALA A 1 342 ? 14.234 1.814 10.861 1.00 84.31 342 ALA A CA 1
ATOM 2677 C C . ALA A 1 342 ? 13.987 2.269 12.313 1.00 84.31 342 ALA A C 1
ATOM 2679 O O . ALA A 1 342 ? 14.124 1.485 13.254 1.00 84.31 342 ALA A O 1
ATOM 2680 N N . MET A 1 343 ? 13.641 3.541 12.491 1.00 87.19 343 MET A N 1
ATOM 2681 C CA . MET A 1 343 ? 13.437 4.189 13.787 1.00 87.19 343 MET A CA 1
ATOM 2682 C C . MET A 1 343 ? 11.997 4.689 13.861 1.00 87.19 343 MET A C 1
ATOM 2684 O O . MET A 1 343 ? 11.607 5.543 13.061 1.00 87.19 343 MET A O 1
ATOM 2688 N N . PHE A 1 344 ? 11.212 4.149 14.797 1.00 90.75 344 PHE A N 1
ATOM 2689 C CA . PHE A 1 344 ? 9.794 4.476 14.960 1.00 90.75 344 PHE A CA 1
ATOM 2690 C C . PHE A 1 344 ? 9.575 5.496 16.074 1.00 90.75 344 PHE A C 1
ATOM 2692 O O . PHE A 1 344 ? 9.776 5.192 17.255 1.00 90.75 344 PHE A O 1
ATOM 2699 N N . TYR A 1 345 ? 9.123 6.687 15.690 1.00 87.56 345 TYR A N 1
ATOM 2700 C CA . TYR A 1 345 ? 8.706 7.734 16.609 1.00 87.56 345 TYR A CA 1
ATOM 2701 C C . TYR A 1 345 ? 7.178 7.781 16.718 1.00 87.56 345 TYR A C 1
ATOM 2703 O O . TYR A 1 345 ? 6.484 7.941 15.713 1.00 87.56 345 TYR A O 1
ATOM 2711 N N . GLU A 1 346 ? 6.668 7.700 17.944 1.00 84.75 346 GLU A N 1
ATOM 2712 C CA . GLU A 1 346 ? 5.256 7.854 18.297 1.00 84.75 346 GLU A CA 1
ATOM 2713 C C . GLU A 1 346 ? 5.112 9.038 19.258 1.00 84.75 346 GLU A C 1
ATOM 2715 O O . GLU A 1 346 ? 5.749 9.074 20.312 1.00 84.75 346 GLU A O 1
ATOM 2720 N N . HIS A 1 347 ? 4.315 10.040 18.881 1.00 77.50 347 HIS A N 1
ATOM 2721 C CA . HIS A 1 347 ? 4.081 11.262 19.668 1.00 77.50 347 HIS A CA 1
ATOM 2722 C C . HIS A 1 347 ? 5.380 11.933 20.181 1.00 77.50 347 HIS A C 1
ATOM 2724 O O . HIS A 1 347 ? 5.464 12.420 21.310 1.00 77.50 347 HIS A O 1
ATOM 2730 N N . GLY A 1 348 ? 6.425 11.933 19.346 1.00 73.38 348 GLY A N 1
ATOM 2731 C CA . GLY A 1 348 ? 7.735 12.524 19.642 1.00 73.38 348 GLY A CA 1
ATOM 2732 C C . GLY A 1 348 ? 8.686 11.648 20.467 1.00 73.38 348 GLY A C 1
ATOM 2733 O O . GLY A 1 348 ? 9.836 12.044 20.669 1.00 73.38 348 GLY A O 1
ATOM 2734 N N . GLN A 1 349 ? 8.259 10.464 20.915 1.00 75.19 349 GLN A N 1
ATOM 2735 C CA . GLN A 1 349 ? 9.095 9.495 21.629 1.00 75.19 349 GLN A CA 1
ATOM 2736 C C . GLN A 1 349 ? 9.542 8.365 20.695 1.00 75.19 349 GLN A C 1
ATOM 2738 O O . GLN A 1 349 ? 8.794 7.955 19.818 1.00 75.19 349 GLN A O 1
ATOM 2743 N N . LEU A 1 350 ? 10.766 7.860 20.877 1.00 78.31 350 LEU A N 1
ATOM 2744 C CA . LEU A 1 350 ? 11.260 6.679 20.163 1.00 78.31 350 LEU A CA 1
ATOM 2745 C C . LEU A 1 350 ? 10.763 5.420 20.890 1.00 78.31 350 LEU A C 1
ATOM 2747 O O . LEU A 1 350 ? 11.209 5.153 22.006 1.00 78.31 350 LEU A O 1
ATOM 2751 N N . THR A 1 351 ? 9.866 4.653 20.268 1.00 62.69 351 THR A N 1
ATOM 2752 C CA . THR A 1 351 ? 9.137 3.569 20.962 1.00 62.69 351 THR A CA 1
ATOM 2753 C C . THR A 1 351 ? 9.703 2.179 20.672 1.00 62.69 351 THR A C 1
ATOM 2755 O O . THR A 1 351 ? 9.627 1.292 21.521 1.00 62.69 351 THR A O 1
ATOM 2758 N N . LEU A 1 352 ? 10.302 1.973 19.494 1.00 57.62 352 LEU A N 1
ATOM 2759 C CA . LEU A 1 352 ? 10.912 0.704 19.087 1.00 57.62 352 LEU A CA 1
ATOM 2760 C C . LEU A 1 352 ? 12.182 0.959 18.263 1.00 57.62 352 LEU A C 1
ATOM 2762 O O . LEU A 1 352 ? 12.122 1.574 17.199 1.00 57.62 352 LEU A O 1
ATOM 2766 N N . SER A 1 353 ? 13.317 0.428 18.723 1.00 47.66 353 SER A N 1
ATOM 2767 C CA . SER A 1 353 ? 14.491 0.182 17.882 1.00 47.66 353 SER A CA 1
ATOM 2768 C C . SER A 1 353 ? 14.625 -1.319 17.631 1.00 47.66 353 SER A C 1
ATOM 2770 O O . SER A 1 353 ? 14.472 -2.133 18.548 1.00 47.66 353 SER A O 1
ATOM 2772 N N . GLN A 1 354 ? 14.920 -1.709 16.386 1.00 45.81 354 GLN A N 1
ATOM 2773 C CA . GLN A 1 354 ? 15.359 -3.078 16.104 1.00 45.81 354 GLN A CA 1
ATOM 2774 C C . GLN A 1 354 ? 16.600 -3.367 16.963 1.00 45.81 354 GLN A C 1
ATOM 2776 O O . GLN A 1 354 ? 17.481 -2.516 17.103 1.00 45.81 354 GLN A O 1
ATOM 2781 N N . LYS A 1 355 ? 16.692 -4.550 17.583 1.00 35.84 355 LYS A N 1
ATOM 2782 C CA . LYS A 1 355 ? 17.832 -4.854 18.463 1.00 35.84 355 LYS A CA 1
ATOM 2783 C C . LYS A 1 355 ? 19.134 -4.797 17.668 1.00 35.84 355 LYS A C 1
ATOM 2785 O O . LYS A 1 355 ? 19.341 -5.583 16.750 1.00 35.84 355 LYS A O 1
ATOM 2790 N N . ALA A 1 356 ? 20.032 -3.894 18.057 1.00 29.56 356 ALA A N 1
ATOM 2791 C CA . ALA A 1 356 ? 21.393 -3.892 17.545 1.00 29.56 356 ALA A CA 1
ATOM 2792 C C . ALA A 1 356 ? 22.071 -5.227 17.890 1.00 29.56 356 ALA A C 1
ATOM 2794 O O . ALA A 1 356 ? 22.109 -5.631 19.056 1.00 29.56 356 ALA A O 1
ATOM 2795 N N . ALA A 1 357 ? 22.617 -5.903 16.878 1.00 26.84 357 ALA A N 1
ATOM 2796 C CA . ALA A 1 357 ? 23.485 -7.055 17.070 1.00 26.84 357 ALA A CA 1
ATOM 2797 C C . ALA A 1 357 ? 24.794 -6.585 17.724 1.00 26.84 357 ALA A C 1
ATOM 2799 O O . ALA A 1 357 ? 25.722 -6.143 17.050 1.00 26.84 357 ALA A O 1
ATOM 2800 N N . ALA A 1 358 ? 24.841 -6.628 19.056 1.00 28.45 358 ALA A N 1
ATOM 2801 C CA . ALA A 1 358 ? 26.013 -6.231 19.820 1.00 28.45 358 ALA A CA 1
ATOM 2802 C C . ALA A 1 358 ? 27.170 -7.208 19.574 1.00 28.45 358 ALA A C 1
ATOM 2804 O O . ALA A 1 358 ? 27.141 -8.363 19.999 1.00 28.45 358 ALA A O 1
ATOM 2805 N N . SER A 1 359 ? 28.210 -6.714 18.912 1.00 30.41 359 SER A N 1
ATOM 2806 C CA . SER A 1 359 ? 29.523 -7.345 18.855 1.00 30.41 359 SER A CA 1
ATOM 2807 C C . SER A 1 359 ? 30.173 -7.372 20.242 1.00 30.41 359 SER A C 1
ATOM 2809 O O . SER A 1 359 ? 30.346 -6.316 20.855 1.00 30.41 359 SER A O 1
ATOM 2811 N N . SER A 1 360 ? 30.636 -8.538 20.690 1.00 27.64 360 SER A N 1
ATOM 2812 C CA . SER A 1 360 ? 31.645 -8.641 21.748 1.00 27.64 360 SER A CA 1
ATOM 2813 C C . SER A 1 360 ? 32.701 -9.690 21.396 1.00 27.64 360 SER A C 1
ATOM 2815 O O . SER A 1 360 ? 32.429 -10.884 21.293 1.00 27.64 360 SER A O 1
ATOM 2817 N N . GLU A 1 361 ? 33.935 -9.224 21.209 1.00 25.95 361 GLU A N 1
ATOM 2818 C CA . GLU A 1 361 ? 35.122 -10.078 21.217 1.00 25.95 361 GLU A CA 1
ATOM 2819 C C . GLU A 1 361 ? 35.579 -10.387 22.657 1.00 25.95 361 GLU A C 1
ATOM 2821 O O . GLU A 1 361 ? 35.162 -9.742 23.618 1.00 25.95 361 GLU A O 1
ATOM 2826 N N . MET A 1 362 ? 36.541 -11.314 22.749 1.00 25.03 362 MET A N 1
ATOM 2827 C CA . MET A 1 362 ? 37.387 -11.645 23.906 1.00 25.03 362 MET A CA 1
ATOM 2828 C C . MET A 1 362 ? 36.756 -12.468 25.043 1.00 25.03 362 MET A C 1
ATOM 2830 O O . MET A 1 362 ? 36.164 -11.944 25.979 1.00 25.03 362 MET A O 1
ATOM 2834 N N . SER A 1 363 ? 37.103 -13.759 25.095 1.00 23.58 363 SER A N 1
ATOM 2835 C CA . SER A 1 363 ? 38.262 -14.200 25.899 1.00 23.58 363 SER A CA 1
ATOM 2836 C C . SER A 1 363 ? 38.495 -15.714 25.765 1.00 23.58 363 SER A C 1
ATOM 2838 O O . SER A 1 363 ? 37.543 -16.489 25.711 1.00 23.58 363 SER A O 1
ATOM 2840 N N . VAL A 1 364 ? 39.759 -16.154 25.728 1.00 26.36 364 VAL A N 1
ATOM 2841 C CA . VAL A 1 364 ? 40.132 -17.578 25.628 1.00 26.36 364 VAL A CA 1
ATOM 2842 C C . VAL A 1 364 ? 40.704 -18.104 26.948 1.00 26.36 364 VAL A C 1
ATOM 2844 O O . VAL A 1 364 ? 41.799 -17.719 27.353 1.00 26.36 364 VAL A O 1
ATOM 2847 N N . GLY A 1 365 ? 40.019 -19.104 27.514 1.00 22.97 365 GLY A N 1
ATOM 2848 C CA . GLY A 1 365 ? 40.598 -20.165 28.352 1.00 22.97 365 GLY A CA 1
ATOM 2849 C C . GLY A 1 365 ? 40.664 -19.935 29.875 1.00 22.97 365 GLY A C 1
ATOM 2850 O O . GLY A 1 365 ? 40.363 -18.842 30.349 1.00 22.97 365 GLY A O 1
ATOM 2851 N N . PRO A 1 366 ? 41.089 -20.957 30.656 1.00 31.94 366 PRO A N 1
ATOM 2852 C CA . PRO A 1 366 ? 41.479 -22.310 30.238 1.00 31.94 366 PRO A CA 1
ATOM 2853 C C . PRO A 1 366 ? 40.621 -23.453 30.837 1.00 31.94 366 PRO A C 1
ATOM 2855 O O . PRO A 1 366 ? 39.762 -23.273 31.694 1.00 31.94 366 PRO A O 1
ATOM 2858 N N . THR A 1 367 ? 40.908 -24.663 30.361 1.00 28.48 367 THR A N 1
ATOM 2859 C CA . THR A 1 367 ? 40.316 -25.971 30.689 1.00 28.48 367 THR A CA 1
ATOM 2860 C C . THR A 1 367 ? 40.345 -26.372 32.171 1.00 28.48 367 THR A C 1
ATOM 2862 O O . THR A 1 367 ? 41.373 -26.235 32.834 1.00 28.48 367 THR A O 1
ATOM 2865 N N . ARG A 1 368 ? 39.306 -27.094 32.626 1.00 23.77 368 ARG A N 1
ATOM 2866 C CA . ARG A 1 368 ? 39.467 -28.214 33.575 1.00 23.77 368 ARG A CA 1
ATOM 2867 C C . ARG A 1 368 ? 38.445 -29.330 33.311 1.00 23.77 368 ARG A C 1
ATOM 2869 O O . ARG A 1 368 ? 37.320 -29.063 32.910 1.00 23.77 368 ARG A O 1
ATOM 2876 N N . SER A 1 369 ? 38.897 -30.569 33.480 1.00 24.59 369 SER A N 1
ATOM 2877 C CA . SER A 1 369 ? 38.276 -31.800 32.974 1.00 24.59 369 SER A CA 1
ATOM 2878 C C . SER A 1 369 ? 37.410 -32.539 34.002 1.00 24.59 369 SER A C 1
ATOM 2880 O O . SER A 1 369 ? 37.667 -32.402 35.196 1.00 24.59 369 SER A O 1
ATOM 2882 N N . THR A 1 370 ? 36.563 -33.456 33.493 1.00 24.53 370 THR A N 1
ATOM 2883 C CA . THR A 1 370 ? 35.958 -34.636 34.176 1.00 24.53 370 THR A CA 1
ATOM 2884 C C . THR A 1 370 ? 34.984 -34.327 35.333 1.00 24.53 370 THR A C 1
ATOM 2886 O O . THR A 1 370 ? 35.164 -33.358 36.052 1.00 24.53 370 THR A O 1
ATOM 2889 N N . GLU A 1 371 ? 33.894 -35.072 35.545 1.00 24.92 371 GLU A N 1
ATOM 2890 C CA . GLU A 1 371 ? 33.730 -36.535 35.426 1.00 24.92 371 GLU A CA 1
ATOM 2891 C C . GLU A 1 371 ? 32.517 -37.007 34.596 1.00 24.92 371 GLU A C 1
ATOM 2893 O O . GLU A 1 371 ? 31.703 -36.220 34.121 1.00 24.92 371 GLU A O 1
ATOM 2898 N N . VAL A 1 372 ? 32.461 -38.326 34.379 1.00 24.67 372 VAL A N 1
ATOM 2899 C CA . VAL A 1 372 ? 31.500 -39.055 33.540 1.00 24.67 372 VAL A CA 1
ATOM 2900 C C . VAL A 1 372 ? 30.816 -40.122 34.393 1.00 24.67 372 VAL A C 1
ATOM 2902 O O . VAL A 1 372 ? 31.513 -40.931 35.000 1.00 24.67 372 VAL A O 1
ATOM 2905 N N . GLU A 1 373 ? 29.487 -40.218 34.332 1.00 24.62 373 GLU A N 1
ATOM 2906 C CA . GLU A 1 373 ? 28.768 -41.470 34.609 1.00 24.62 373 GLU A CA 1
ATOM 2907 C C . GLU A 1 373 ? 27.954 -41.902 33.382 1.00 24.62 373 GLU A C 1
ATOM 2909 O O . GLU A 1 373 ? 27.556 -41.085 32.551 1.00 24.62 373 GLU A O 1
ATOM 2914 N N . LYS A 1 374 ? 27.814 -43.222 33.215 1.00 24.30 374 LYS A N 1
ATOM 2915 C CA . LYS A 1 374 ? 27.525 -43.884 31.936 1.00 24.30 374 LYS A CA 1
ATOM 2916 C C . LYS A 1 374 ? 26.685 -45.145 32.158 1.00 24.30 374 LYS A C 1
ATOM 2918 O O . LYS A 1 374 ? 27.220 -46.111 32.694 1.00 24.30 374 LYS A O 1
ATOM 2923 N N . VAL A 1 375 ? 25.453 -45.175 31.642 1.00 24.58 375 VAL A N 1
ATOM 2924 C CA . VAL A 1 375 ? 24.631 -46.391 31.432 1.00 24.58 375 VAL A CA 1
ATOM 2925 C C . VAL A 1 375 ? 23.762 -46.160 30.178 1.00 24.58 375 VAL A C 1
ATOM 2927 O O . VAL A 1 375 ? 22.892 -45.301 30.198 1.00 24.58 375 VAL A O 1
ATOM 2930 N N . GLU A 1 376 ? 24.225 -46.600 29.003 1.00 25.59 376 GLU A N 1
ATOM 2931 C CA . GLU A 1 376 ? 23.735 -47.752 28.200 1.00 25.59 376 GLU A CA 1
ATOM 2932 C C . GLU A 1 376 ? 22.613 -47.437 27.184 1.00 25.59 376 GLU A C 1
ATOM 2934 O O . GLU A 1 376 ? 21.561 -46.901 27.512 1.00 25.59 376 GLU A O 1
ATOM 2939 N N . GLU A 1 377 ? 22.856 -47.822 25.925 1.00 30.81 377 GLU A N 1
ATOM 2940 C CA . GLU A 1 377 ? 21.900 -47.792 24.810 1.00 30.81 377 GLU A CA 1
ATOM 2941 C C . GLU A 1 377 ? 21.173 -49.141 24.668 1.00 30.81 377 GLU A C 1
ATOM 2943 O O . GLU A 1 377 ? 21.802 -50.195 24.811 1.00 30.81 377 GLU A O 1
ATOM 2948 N N . PRO A 1 378 ? 19.906 -49.140 24.222 1.00 26.03 378 PRO A N 1
ATOM 2949 C CA . PRO A 1 378 ? 19.345 -50.242 23.451 1.00 26.03 378 PRO A CA 1
ATOM 2950 C C . PRO A 1 378 ? 19.016 -49.848 21.997 1.00 26.03 378 PRO A C 1
ATOM 2952 O O . PRO A 1 378 ? 18.957 -48.681 21.620 1.00 26.03 378 PRO A O 1
ATOM 2955 N N . LYS A 1 379 ? 18.853 -50.879 21.160 1.00 25.58 379 LYS A N 1
ATOM 2956 C CA . LYS A 1 379 ? 18.844 -50.814 19.690 1.00 25.58 379 LYS A CA 1
ATOM 2957 C C . LYS A 1 379 ? 17.550 -50.278 19.066 1.00 25.58 379 LYS A C 1
ATOM 2959 O O . LYS A 1 379 ? 16.472 -50.368 19.638 1.00 25.58 379 LYS A O 1
ATOM 2964 N N . VAL A 1 380 ? 17.707 -49.841 17.815 1.00 34.78 380 VAL A N 1
ATOM 2965 C CA . VAL A 1 380 ? 16.657 -49.535 16.831 1.00 34.78 380 VAL A CA 1
ATOM 2966 C C . VAL A 1 380 ? 15.739 -50.738 16.569 1.00 34.78 380 VAL A C 1
ATOM 2968 O O . VAL A 1 380 ? 16.232 -51.825 16.268 1.00 34.78 380 VAL A O 1
ATOM 2971 N N . GLU A 1 381 ? 14.427 -50.495 16.556 1.00 27.02 381 GLU A N 1
ATOM 2972 C CA . GLU A 1 381 ? 13.418 -51.292 15.844 1.00 27.02 381 GLU A CA 1
ATOM 2973 C C . GLU A 1 381 ? 12.371 -50.349 15.207 1.00 27.02 381 GLU A C 1
ATOM 2975 O O . GLU A 1 381 ? 12.212 -49.202 15.631 1.00 27.02 381 GLU A O 1
ATOM 2980 N N . GLU A 1 382 ? 11.726 -50.793 14.126 1.00 31.52 382 GLU A N 1
ATOM 2981 C CA . GLU A 1 382 ? 10.926 -49.957 13.213 1.00 31.52 382 GLU A CA 1
ATOM 2982 C C . GLU A 1 382 ? 9.547 -49.549 13.783 1.00 31.52 382 GLU A C 1
ATOM 2984 O O . GLU A 1 382 ? 8.880 -50.373 14.417 1.00 31.52 382 GLU A O 1
ATOM 2989 N N . PRO A 1 383 ? 9.033 -48.333 13.497 1.00 28.64 383 PRO A N 1
ATOM 2990 C CA . PRO A 1 383 ? 7.665 -47.968 13.850 1.00 28.64 383 PRO A CA 1
ATOM 2991 C C . PRO A 1 383 ? 6.655 -48.569 12.861 1.00 28.64 383 PRO A C 1
ATOM 2993 O O . PRO A 1 383 ? 6.704 -48.319 11.654 1.00 28.64 383 PRO A O 1
ATOM 2996 N N . LYS A 1 384 ? 5.686 -49.324 13.386 1.00 27.61 384 LYS A N 1
ATOM 2997 C CA . LYS A 1 384 ? 4.484 -49.725 12.642 1.00 27.61 384 LYS A CA 1
ATOM 2998 C C . LYS A 1 384 ? 3.449 -48.599 12.615 1.00 27.61 384 LYS A C 1
ATOM 3000 O O . LYS A 1 384 ? 3.312 -47.839 13.564 1.00 27.61 384 LYS A O 1
ATOM 3005 N N . THR A 1 385 ? 2.707 -48.573 11.514 1.00 30.44 385 THR A N 1
ATOM 3006 C CA . THR A 1 385 ? 1.502 -47.781 11.222 1.00 30.44 385 THR A CA 1
ATOM 3007 C C . THR A 1 385 ? 0.544 -47.537 12.396 1.00 30.44 385 THR A C 1
ATOM 3009 O O . THR A 1 385 ? 0.024 -48.497 12.963 1.00 30.44 385 THR A O 1
ATOM 3012 N N . GLU A 1 386 ? 0.183 -46.267 12.602 1.00 31.12 386 GLU A N 1
ATOM 3013 C CA . GLU A 1 386 ? -1.101 -45.828 13.173 1.00 31.12 386 GLU A CA 1
ATOM 3014 C C . GLU A 1 386 ? -1.897 -45.029 12.120 1.00 31.12 386 GLU A C 1
ATOM 3016 O O . GLU A 1 386 ? -1.322 -44.449 11.194 1.00 31.12 386 GLU A O 1
ATOM 3021 N N . GLU A 1 387 ? -3.228 -45.052 12.223 1.00 33.94 387 GLU A N 1
ATOM 3022 C CA . GLU A 1 387 ? -4.156 -44.497 11.227 1.00 33.94 387 GLU A CA 1
ATOM 3023 C C . GLU A 1 387 ? -4.322 -42.965 11.345 1.00 33.94 387 GLU A C 1
ATOM 3025 O O . GLU A 1 387 ? -4.342 -42.427 12.454 1.00 33.94 387 GLU A O 1
ATOM 3030 N N . PRO A 1 388 ? -4.498 -42.230 10.228 1.00 32.16 388 PRO A N 1
ATOM 3031 C CA . PRO A 1 388 ? -4.714 -40.787 10.265 1.00 32.16 388 PRO A CA 1
ATOM 3032 C C . PRO A 1 388 ? -6.166 -40.409 10.607 1.00 32.16 388 PRO A C 1
ATOM 3034 O O . PRO A 1 388 ? -7.123 -40.922 10.028 1.00 32.16 388 PRO A O 1
ATOM 3037 N N . LEU A 1 389 ? -6.318 -39.417 11.490 1.00 30.88 389 LEU A N 1
ATOM 3038 C CA . LEU A 1 389 ? -7.582 -38.714 11.739 1.00 30.88 389 LEU A CA 1
ATOM 3039 C C . LEU A 1 389 ? -8.064 -37.955 10.477 1.00 30.88 389 LEU A C 1
ATOM 3041 O O . LEU A 1 389 ? -7.243 -37.558 9.644 1.00 30.88 389 LEU A O 1
ATOM 3045 N N . PRO A 1 390 ? -9.387 -37.756 10.301 1.00 31.47 390 PRO A N 1
ATOM 3046 C CA . PRO A 1 390 ? -9.970 -37.425 9.001 1.00 31.47 390 PRO A CA 1
ATOM 3047 C C . PRO A 1 390 ? -9.637 -36.007 8.517 1.00 31.47 390 PRO A C 1
ATOM 3049 O O . PRO A 1 390 ? -9.805 -35.025 9.241 1.00 31.47 390 PRO A O 1
ATOM 3052 N N . GLN A 1 391 ? -9.233 -35.902 7.249 1.00 30.62 391 GLN A N 1
ATOM 3053 C CA . GLN A 1 391 ? -9.075 -34.628 6.543 1.00 30.62 391 GLN A CA 1
ATOM 3054 C C . GLN A 1 391 ? -10.409 -34.138 5.944 1.00 30.62 391 GLN A C 1
ATOM 3056 O O . GLN A 1 391 ? -11.256 -34.965 5.595 1.00 30.62 391 GLN A O 1
ATOM 3061 N N . PRO A 1 392 ? -10.608 -32.813 5.788 1.00 32.75 392 PRO A N 1
ATOM 3062 C CA . PRO A 1 392 ? -11.762 -32.262 5.079 1.00 32.75 392 PRO A CA 1
ATOM 3063 C C . PRO A 1 392 ? -11.766 -32.673 3.596 1.00 32.75 392 PRO A C 1
ATOM 3065 O O . PRO A 1 392 ? -10.717 -32.878 2.988 1.00 32.75 392 PRO A O 1
ATOM 3068 N N . GLU A 1 393 ? -12.965 -32.810 3.027 1.00 30.73 393 GLU A N 1
ATOM 3069 C CA . GLU A 1 393 ? -13.212 -33.597 1.812 1.00 30.73 393 GLU A CA 1
ATOM 3070 C C . GLU A 1 393 ? -12.466 -33.135 0.545 1.00 30.73 393 GLU A C 1
ATOM 3072 O O . GLU A 1 393 ? -12.456 -31.963 0.159 1.00 30.73 393 GLU A O 1
ATOM 3077 N N . VAL A 1 394 ? -11.909 -34.120 -0.167 1.00 33.62 394 VAL A N 1
ATOM 3078 C CA . VAL A 1 394 ? -11.224 -33.957 -1.454 1.00 33.62 394 VAL A CA 1
ATOM 3079 C C . VAL A 1 394 ? -12.235 -33.736 -2.583 1.00 33.62 394 VAL A C 1
ATOM 3081 O O . VAL A 1 394 ? -13.049 -34.608 -2.886 1.00 33.62 394 VAL A O 1
ATOM 3084 N N . SER A 1 395 ? -12.117 -32.618 -3.303 1.00 29.14 395 SER A N 1
ATOM 3085 C CA . SER A 1 395 ? -12.859 -32.391 -4.552 1.00 29.14 395 SER A CA 1
ATOM 3086 C C . SER A 1 395 ? -12.083 -32.898 -5.778 1.00 29.14 395 SER A C 1
ATOM 3088 O O . SER A 1 395 ? -11.438 -32.139 -6.492 1.00 29.14 395 SER A O 1
ATOM 3090 N N . ALA A 1 396 ? -12.193 -34.210 -6.012 1.00 31.23 396 ALA A N 1
ATOM 3091 C CA . ALA A 1 396 ? -11.946 -34.929 -7.271 1.00 31.23 396 ALA A CA 1
ATOM 3092 C C . ALA A 1 396 ? -10.788 -34.439 -8.177 1.00 31.23 396 ALA A C 1
ATOM 3094 O O . ALA A 1 396 ? -10.991 -33.667 -9.122 1.00 31.23 396 ALA A O 1
ATOM 3095 N N . GLU A 1 397 ? -9.599 -35.024 -8.004 1.00 35.22 397 GLU A N 1
ATOM 3096 C CA . GLU A 1 397 ? -8.544 -34.954 -9.020 1.00 35.22 397 GLU A CA 1
ATOM 3097 C C . GLU A 1 397 ? -8.999 -35.612 -10.335 1.00 35.22 397 GLU A C 1
ATOM 3099 O O . GLU A 1 397 ? -9.232 -36.820 -10.414 1.00 35.22 397 GLU A O 1
ATOM 3104 N N . LYS A 1 398 ? -9.076 -34.822 -11.412 1.00 40.09 398 LYS A N 1
ATOM 3105 C CA . LYS A 1 398 ? -9.009 -35.363 -12.774 1.00 40.09 398 LYS A CA 1
ATOM 3106 C C . LYS A 1 398 ? -7.545 -35.546 -13.145 1.00 40.09 398 LYS A C 1
ATOM 3108 O O . LYS A 1 398 ? -6.762 -34.609 -13.018 1.00 40.09 398 LYS A O 1
ATOM 3113 N N . THR A 1 399 ? -7.205 -36.718 -13.672 1.00 40.62 399 THR A N 1
ATOM 3114 C CA . THR A 1 399 ? -5.877 -37.053 -14.197 1.00 40.62 399 THR A CA 1
ATOM 3115 C C . THR A 1 399 ? -5.487 -36.129 -15.355 1.00 40.62 399 THR A C 1
ATOM 3117 O O . THR A 1 399 ? -5.759 -36.400 -16.525 1.00 40.62 399 THR A O 1
ATOM 3120 N N . ALA A 1 400 ? -4.845 -35.005 -15.036 1.00 57.88 400 ALA A N 1
ATOM 3121 C CA . ALA A 1 400 ? -4.286 -34.112 -16.039 1.00 57.88 400 ALA A CA 1
ATOM 3122 C C . ALA A 1 400 ? -3.156 -34.835 -16.787 1.00 57.88 400 ALA A C 1
ATOM 3124 O O . ALA A 1 400 ? -2.252 -35.408 -16.179 1.00 57.88 400 ALA A O 1
ATOM 3125 N N . SER A 1 401 ? -3.206 -34.812 -18.118 1.00 84.75 401 SER A N 1
ATOM 3126 C CA . SER A 1 401 ? -2.077 -35.254 -18.935 1.00 84.75 401 SER A CA 1
ATOM 3127 C C . SER A 1 401 ? -1.034 -34.138 -18.994 1.00 84.75 401 SER A C 1
ATOM 3129 O O . SER A 1 401 ? -1.378 -32.959 -19.071 1.00 84.75 401 SER A O 1
ATOM 3131 N N . TYR A 1 402 ? 0.245 -34.506 -18.935 1.00 92.25 402 TYR A N 1
ATOM 3132 C CA . TYR A 1 402 ? 1.366 -33.568 -18.963 1.00 92.25 402 TYR A CA 1
ATOM 3133 C C . TYR A 1 402 ? 2.326 -33.926 -20.095 1.00 92.25 402 TYR A C 1
ATOM 3135 O O . TYR A 1 402 ? 2.528 -35.101 -20.403 1.00 92.25 402 TYR A O 1
ATOM 3143 N N . TRP A 1 403 ? 2.971 -32.911 -20.659 1.00 94.38 403 TRP A N 1
ATOM 3144 C CA . TRP A 1 403 ? 4.212 -33.056 -21.412 1.00 94.38 403 TRP A CA 1
ATOM 3145 C C . TRP A 1 403 ? 5.372 -32.534 -20.560 1.00 94.38 403 TRP A C 1
ATOM 3147 O O . TRP A 1 403 ? 5.225 -31.536 -19.856 1.00 94.38 403 TRP A O 1
ATOM 3157 N N . THR A 1 404 ? 6.513 -33.214 -20.610 1.00 94.81 404 THR A N 1
ATOM 3158 C CA . THR A 1 404 ? 7.732 -32.824 -19.890 1.00 94.81 404 THR A CA 1
ATOM 3159 C C . THR A 1 404 ? 8.747 -32.336 -20.911 1.00 94.81 404 THR A C 1
ATOM 3161 O O . THR A 1 404 ? 9.024 -33.065 -21.866 1.00 94.81 404 THR A O 1
ATOM 3164 N N . ASP A 1 405 ? 9.305 -31.139 -20.729 1.00 93.94 405 ASP A N 1
ATOM 3165 C CA . ASP A 1 405 ? 10.373 -30.662 -21.607 1.00 93.94 405 ASP A CA 1
ATOM 3166 C C . ASP A 1 405 ? 11.669 -31.440 -21.310 1.00 93.94 405 ASP A C 1
ATOM 3168 O O . ASP A 1 405 ? 12.127 -31.457 -20.165 1.00 93.94 405 ASP A O 1
ATOM 3172 N N . PRO A 1 406 ? 12.277 -32.113 -22.305 1.00 93.56 406 PRO A N 1
ATOM 3173 C CA . PRO A 1 406 ? 13.507 -32.874 -22.100 1.00 93.56 406 PRO A CA 1
ATOM 3174 C C . PRO A 1 406 ? 14.742 -32.002 -21.810 1.00 93.56 406 PRO A C 1
ATOM 3176 O O . PRO A 1 406 ? 15.781 -32.556 -21.460 1.00 93.56 406 PRO A O 1
ATOM 3179 N N . LYS A 1 407 ? 14.670 -30.674 -21.979 1.00 93.06 407 LYS A N 1
ATOM 3180 C CA . LYS A 1 407 ? 15.795 -29.750 -21.748 1.00 93.06 407 LYS A CA 1
ATOM 3181 C C . LYS A 1 407 ? 15.975 -29.371 -20.276 1.00 93.06 407 LYS A C 1
ATOM 3183 O O . LYS A 1 407 ? 17.110 -29.201 -19.845 1.00 93.06 407 LYS A O 1
ATOM 3188 N N . ASP A 1 408 ? 14.879 -29.209 -19.533 1.00 92.62 408 ASP A N 1
ATOM 3189 C CA . ASP A 1 408 ? 14.874 -28.724 -18.140 1.00 92.62 408 ASP A CA 1
ATOM 3190 C C . ASP A 1 408 ? 14.055 -29.605 -17.171 1.00 92.62 408 ASP A C 1
ATOM 3192 O O . ASP A 1 408 ? 14.106 -29.405 -15.959 1.00 92.62 408 ASP A O 1
ATOM 3196 N N . GLY A 1 409 ? 13.319 -30.604 -17.674 1.00 92.94 409 GLY A N 1
ATOM 3197 C CA . GLY A 1 409 ? 12.453 -31.470 -16.872 1.00 92.94 409 GLY A CA 1
ATOM 3198 C C . GLY A 1 409 ? 11.132 -30.821 -16.438 1.00 92.94 409 GLY A C 1
ATOM 3199 O O . GLY A 1 409 ? 10.358 -31.452 -15.708 1.00 92.94 409 GLY A O 1
ATOM 3200 N N . GLN A 1 410 ? 10.833 -29.594 -16.874 1.00 93.06 410 GLN A N 1
ATOM 3201 C CA . GLN A 1 410 ? 9.617 -28.881 -16.496 1.00 93.06 410 GLN A CA 1
ATOM 3202 C C . GLN A 1 410 ? 8.381 -29.572 -17.081 1.00 93.06 410 GLN A C 1
ATOM 3204 O O . GLN A 1 410 ? 8.301 -29.878 -18.273 1.00 93.06 410 GLN A O 1
ATOM 3209 N N . LYS A 1 411 ? 7.372 -29.784 -16.230 1.00 93.69 411 LYS A N 1
ATOM 3210 C CA . LYS A 1 411 ? 6.077 -30.351 -16.626 1.00 93.69 411 LYS A CA 1
ATOM 3211 C C . LYS A 1 411 ? 5.098 -29.252 -17.029 1.00 93.69 411 LYS A C 1
ATOM 3213 O O . LYS A 1 411 ? 4.896 -28.281 -16.297 1.00 93.69 411 LYS A O 1
ATOM 3218 N N . TYR A 1 412 ? 4.440 -29.454 -18.161 1.00 93.56 412 TYR A N 1
ATOM 3219 C CA . TYR A 1 412 ? 3.419 -28.588 -18.737 1.00 93.56 412 TYR A CA 1
ATOM 3220 C C . TYR A 1 412 ? 2.116 -29.391 -18.848 1.00 93.56 412 TYR A C 1
ATOM 3222 O O . TYR A 1 412 ? 2.111 -30.416 -19.532 1.00 93.56 412 TYR A O 1
ATOM 3230 N N . PRO A 1 413 ? 1.011 -28.980 -18.193 1.00 93.06 413 PRO A N 1
ATOM 3231 C CA . PRO A 1 413 ? -0.290 -29.606 -18.411 1.00 93.06 413 PRO A CA 1
ATOM 3232 C C . PRO A 1 413 ? -0.685 -29.511 -19.887 1.00 93.06 413 PRO A C 1
ATOM 3234 O O . PRO A 1 413 ? -0.305 -28.555 -20.564 1.00 93.06 413 PRO A O 1
ATOM 3237 N N . LEU A 1 414 ? -1.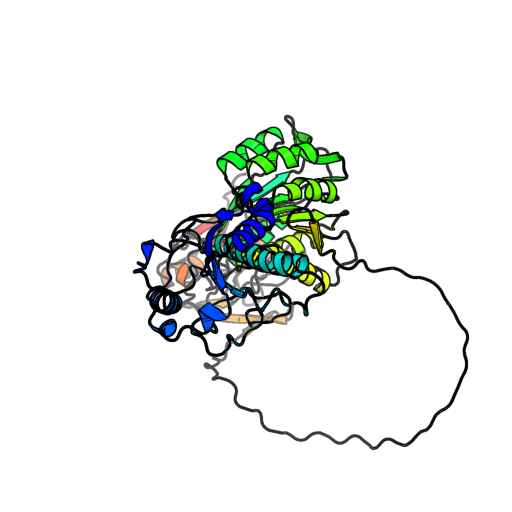471 -30.461 -20.377 1.00 93.12 414 LEU A N 1
ATOM 3238 C CA . LEU A 1 414 ? -2.058 -30.435 -21.714 1.00 93.12 414 LEU A CA 1
ATOM 3239 C C . LEU A 1 414 ? -3.539 -30.075 -21.605 1.00 93.12 414 LEU A C 1
ATOM 3241 O O . LEU A 1 414 ? -4.282 -30.718 -20.863 1.00 93.12 414 LEU A O 1
ATOM 3245 N N . ILE A 1 415 ? -3.971 -29.056 -22.348 1.00 93.62 415 ILE A N 1
ATOM 3246 C CA . ILE A 1 415 ? -5.377 -28.634 -22.408 1.00 93.62 415 ILE A CA 1
ATOM 3247 C C . ILE A 1 415 ? -5.865 -28.674 -23.855 1.00 93.62 415 ILE A C 1
ATOM 3249 O O . ILE A 1 415 ? -5.174 -28.213 -24.763 1.00 93.62 415 ILE A O 1
ATOM 3253 N N . LYS A 1 416 ? -7.069 -29.203 -24.087 1.00 92.56 416 LYS A N 1
ATOM 3254 C CA . LYS A 1 416 ? -7.670 -29.260 -25.424 1.00 92.56 416 LYS A CA 1
ATOM 3255 C C . LYS A 1 416 ? -8.710 -28.158 -25.572 1.00 92.56 416 LYS A C 1
ATOM 3257 O O . LYS A 1 416 ? -9.697 -28.140 -24.836 1.00 92.56 416 LYS A O 1
ATOM 3262 N N . ILE A 1 417 ? -8.500 -27.240 -26.516 1.00 92.19 417 ILE A N 1
ATOM 3263 C CA . ILE A 1 417 ? -9.440 -26.147 -26.801 1.00 92.19 417 ILE A CA 1
ATOM 3264 C C . ILE A 1 417 ? -9.730 -26.134 -28.298 1.00 92.19 417 ILE A C 1
ATOM 3266 O O . ILE A 1 417 ? -8.867 -25.804 -29.108 1.00 92.19 417 ILE A O 1
ATOM 3270 N N . GLY A 1 418 ? -10.964 -26.487 -28.663 1.00 88.75 418 GLY A N 1
ATOM 3271 C CA . GLY A 1 418 ? -11.317 -26.729 -30.060 1.00 88.75 418 GLY A CA 1
ATOM 3272 C C . GLY A 1 418 ? -10.685 -28.033 -30.546 1.00 88.75 418 GLY A C 1
ATOM 3273 O O . GLY A 1 418 ? -10.896 -29.081 -29.935 1.00 88.75 418 GLY A O 1
ATOM 3274 N N . LYS A 1 419 ? -9.927 -27.972 -31.644 1.00 88.88 419 LYS A N 1
ATOM 3275 C CA . LYS A 1 419 ? -9.185 -29.130 -32.175 1.00 88.88 419 LYS A CA 1
ATOM 3276 C C . LYS A 1 419 ? -7.784 -29.234 -31.563 1.00 88.88 419 LYS A C 1
ATOM 3278 O O . LYS A 1 419 ? -7.348 -30.329 -31.211 1.00 88.88 419 LYS A O 1
ATOM 3283 N N . GLN A 1 420 ? -7.158 -28.078 -31.347 1.00 92.94 420 GLN A N 1
ATOM 3284 C CA . GLN A 1 420 ? -5.783 -27.927 -30.893 1.00 92.94 420 GLN A CA 1
ATOM 3285 C C . GLN A 1 420 ? -5.572 -28.381 -29.440 1.00 92.94 420 GLN A C 1
ATOM 3287 O O . GLN A 1 420 ? -6.337 -28.028 -28.535 1.00 92.94 420 GLN A O 1
ATOM 3292 N N . ASP A 1 421 ? -4.461 -29.087 -29.220 1.00 94.25 421 ASP A N 1
ATOM 3293 C CA . ASP A 1 421 ? -3.888 -29.341 -27.897 1.00 94.25 421 ASP A CA 1
ATOM 3294 C C . ASP A 1 421 ? -2.847 -28.257 -27.574 1.00 94.25 421 ASP A C 1
ATOM 3296 O O . ASP A 1 421 ? -1.883 -28.057 -28.317 1.00 94.25 421 ASP A O 1
ATOM 3300 N N . TRP A 1 422 ? -3.046 -27.542 -26.469 1.00 95.31 422 TRP A N 1
ATOM 3301 C CA . TRP A 1 422 ? -2.223 -26.421 -26.015 1.00 95.31 422 TRP A CA 1
ATOM 3302 C C . TRP A 1 422 ? -1.408 -26.797 -24.777 1.00 95.31 422 TRP A C 1
ATOM 3304 O O . TRP A 1 422 ? -1.839 -27.605 -23.949 1.00 95.31 422 TRP A O 1
ATOM 3314 N N . MET A 1 423 ? -0.277 -26.116 -24.578 1.00 94.88 423 MET A N 1
ATOM 3315 C CA . MET A 1 423 ? 0.341 -26.037 -23.254 1.00 94.88 423 MET A CA 1
ATOM 3316 C C . MET A 1 423 ? -0.596 -25.310 -22.276 1.00 94.88 423 MET A C 1
ATOM 3318 O O . MET A 1 423 ? -1.062 -24.201 -22.547 1.00 94.88 423 MET A O 1
ATOM 3322 N N . GLY A 1 424 ? -0.842 -25.922 -21.119 1.00 91.19 424 GLY A N 1
ATOM 3323 C CA . GLY A 1 424 ? -1.710 -25.429 -20.044 1.00 91.19 424 GLY A CA 1
ATOM 3324 C C . GLY A 1 424 ? -1.065 -24.415 -19.095 1.00 91.19 424 GLY A C 1
ATOM 3325 O O . GLY A 1 424 ? -1.751 -23.850 -18.251 1.00 91.19 424 GLY A O 1
ATOM 3326 N N . ARG A 1 425 ? 0.235 -24.145 -19.252 1.00 93.19 425 ARG A N 1
ATOM 3327 C CA . ARG A 1 425 ? 0.961 -23.037 -18.607 1.00 93.19 425 ARG A CA 1
ATOM 3328 C C . ARG A 1 425 ? 1.911 -22.376 -19.606 1.00 93.19 425 ARG A C 1
ATOM 3330 O O . ARG A 1 425 ? 2.140 -22.920 -20.687 1.00 93.19 425 ARG A O 1
ATOM 3337 N N . ASN A 1 426 ? 2.433 -21.206 -19.258 1.00 96.69 426 ASN A N 1
ATOM 3338 C CA . ASN A 1 426 ? 3.393 -20.487 -20.096 1.00 96.69 426 ASN A CA 1
ATOM 3339 C C . ASN A 1 426 ? 4.732 -21.236 -20.156 1.00 96.69 426 ASN A C 1
ATOM 3341 O O . ASN A 1 426 ? 5.135 -21.853 -19.171 1.00 96.69 426 ASN A O 1
ATOM 3345 N N . TYR A 1 427 ? 5.419 -21.173 -21.298 1.00 97.00 427 TYR A N 1
ATOM 3346 C CA . TYR A 1 427 ? 6.736 -21.792 -21.471 1.00 97.00 427 TYR A CA 1
ATOM 3347 C C . TYR A 1 427 ? 7.786 -21.132 -20.559 1.00 97.00 427 TYR A C 1
ATOM 3349 O O . TYR A 1 427 ? 7.796 -19.908 -20.421 1.00 97.00 427 TYR A O 1
ATOM 3357 N N . ALA A 1 428 ? 8.625 -21.937 -19.901 1.00 96.38 428 ALA A N 1
ATOM 3358 C CA . ALA A 1 428 ? 9.458 -21.497 -18.776 1.00 96.38 428 ALA A CA 1
ATOM 3359 C C . ALA A 1 428 ? 10.965 -21.788 -18.920 1.00 96.38 428 ALA A C 1
ATOM 3361 O O . ALA A 1 428 ? 11.728 -21.419 -18.029 1.00 96.38 428 ALA A O 1
ATOM 3362 N N . LEU A 1 429 ? 11.406 -22.389 -20.033 1.00 95.69 429 LEU A N 1
ATOM 3363 C CA . LEU A 1 429 ? 12.824 -22.659 -20.289 1.00 95.69 429 LEU A CA 1
ATOM 3364 C C . LEU A 1 429 ? 13.629 -21.352 -20.309 1.00 95.69 429 LEU A C 1
ATOM 3366 O O . LEU A 1 429 ? 13.439 -20.523 -21.205 1.00 95.69 429 LEU A O 1
ATOM 3370 N N . ALA A 1 430 ? 14.549 -21.193 -19.359 1.00 95.00 430 ALA A N 1
ATOM 3371 C CA . ALA A 1 430 ? 15.458 -20.055 -19.313 1.00 95.00 430 ALA A CA 1
ATOM 3372 C C . ALA A 1 430 ? 16.485 -20.117 -20.459 1.00 95.00 430 ALA A C 1
ATOM 3374 O O . ALA A 1 430 ? 17.158 -21.127 -20.665 1.00 95.00 430 ALA A O 1
ATOM 3375 N N . LEU A 1 431 ? 16.615 -19.014 -21.193 1.00 92.56 431 LEU A N 1
ATOM 3376 C CA . LEU A 1 431 ? 17.625 -18.774 -22.222 1.00 92.56 431 LEU A CA 1
ATOM 3377 C C . LEU A 1 431 ? 18.466 -17.558 -21.810 1.00 92.56 431 LEU A C 1
ATOM 3379 O O . LEU A 1 431 ? 18.011 -16.746 -21.011 1.00 92.56 431 LEU A O 1
ATOM 3383 N N . ALA A 1 432 ? 19.662 -17.400 -22.388 1.00 86.06 432 ALA A N 1
ATOM 3384 C CA . ALA A 1 432 ? 20.613 -16.346 -22.002 1.00 86.06 432 ALA A CA 1
ATOM 3385 C C . ALA A 1 432 ? 20.014 -14.924 -21.968 1.00 86.06 432 ALA A C 1
ATOM 3387 O O . ALA A 1 432 ? 20.343 -14.153 -21.073 1.00 86.06 432 ALA A O 1
ATOM 3388 N N . ASP A 1 433 ? 19.104 -14.615 -22.900 1.00 86.38 433 ASP A N 1
ATOM 3389 C CA . ASP A 1 433 ? 18.420 -13.320 -22.991 1.00 86.38 433 ASP A CA 1
ATOM 3390 C C . ASP A 1 433 ? 16.886 -13.442 -22.853 1.00 86.38 433 ASP A C 1
ATOM 3392 O O . ASP A 1 433 ? 16.166 -12.586 -23.364 1.00 86.38 433 ASP A O 1
ATOM 3396 N N . SER A 1 434 ? 16.341 -14.515 -22.258 1.00 91.69 434 SER A N 1
ATOM 3397 C CA . SER A 1 434 ? 14.910 -14.551 -21.890 1.00 91.69 434 SER A CA 1
ATOM 3398 C C . SER A 1 434 ? 14.705 -13.935 -20.508 1.00 91.69 434 SER A C 1
ATOM 3400 O O . SER A 1 434 ? 15.599 -13.983 -19.667 1.00 91.69 434 SER A O 1
ATOM 3402 N N . MET A 1 435 ? 13.523 -13.375 -20.256 1.00 94.12 435 MET A N 1
ATOM 3403 C CA . MET A 1 435 ? 13.260 -12.603 -19.037 1.00 94.12 435 MET A CA 1
ATOM 3404 C C . MET A 1 435 ? 12.168 -13.272 -18.197 1.00 94.12 435 MET A C 1
ATOM 3406 O O . MET A 1 435 ? 11.080 -13.500 -18.728 1.00 94.12 435 MET A O 1
ATOM 3410 N N . PRO A 1 436 ? 12.393 -13.586 -16.909 1.00 92.12 436 PRO A N 1
ATOM 3411 C CA . PRO A 1 436 ? 11.368 -14.214 -16.081 1.00 92.12 436 PRO A CA 1
ATOM 3412 C C . PRO A 1 436 ? 10.177 -13.267 -15.860 1.00 92.12 436 PRO A C 1
ATOM 3414 O O . PRO A 1 436 ? 10.347 -12.052 -15.751 1.00 92.12 436 PRO A O 1
ATOM 3417 N N . SER A 1 437 ? 8.962 -13.816 -15.774 1.00 88.06 437 SER A N 1
ATOM 3418 C CA . SER A 1 437 ? 7.820 -13.092 -15.190 1.00 88.06 437 SER A CA 1
ATOM 3419 C C . SER A 1 437 ? 7.912 -13.149 -13.663 1.00 88.06 437 SER A C 1
ATOM 3421 O O . SER A 1 437 ? 8.367 -14.154 -13.117 1.00 88.06 437 SER A O 1
ATOM 3423 N N . ASN A 1 438 ? 7.434 -12.114 -12.964 1.00 84.00 438 ASN A N 1
ATOM 3424 C CA . ASN A 1 438 ? 7.380 -12.137 -11.497 1.00 84.00 438 ASN A CA 1
ATOM 3425 C C . ASN A 1 438 ? 6.155 -12.912 -10.975 1.00 84.00 438 ASN A C 1
ATOM 3427 O O . ASN A 1 438 ? 6.037 -13.169 -9.778 1.00 84.00 438 ASN A O 1
ATOM 3431 N N . LEU A 1 439 ? 5.213 -13.272 -11.855 1.00 81.44 439 LEU A N 1
ATOM 3432 C CA . LEU A 1 439 ? 4.059 -14.091 -11.504 1.00 81.44 439 LEU A CA 1
ATOM 3433 C C . LEU A 1 439 ? 4.459 -15.564 -11.354 1.00 81.44 439 LEU A C 1
ATOM 3435 O O . LEU A 1 439 ? 5.071 -16.148 -12.249 1.00 81.44 439 LEU A O 1
ATOM 3439 N N . ALA A 1 440 ? 4.003 -16.200 -10.272 1.00 81.25 440 ALA A N 1
ATOM 3440 C CA . ALA A 1 440 ? 4.029 -17.655 -10.143 1.00 81.25 440 ALA A CA 1
ATOM 3441 C C . ALA A 1 440 ? 3.332 -18.318 -11.352 1.00 81.25 440 ALA A C 1
ATOM 3443 O O . ALA A 1 440 ? 2.288 -17.848 -11.806 1.00 81.25 440 ALA A O 1
ATOM 3444 N N . ASP A 1 441 ? 3.944 -19.375 -11.898 1.00 84.25 441 ASP A N 1
ATOM 3445 C CA . ASP A 1 441 ? 3.578 -20.026 -13.173 1.00 84.25 441 ASP A CA 1
ATOM 3446 C C . ASP A 1 441 ? 3.568 -19.107 -14.426 1.00 84.25 441 ASP A C 1
ATOM 3448 O O . ASP A 1 441 ? 3.170 -19.536 -15.515 1.00 84.25 441 ASP A O 1
ATOM 3452 N N . GLY A 1 442 ? 4.062 -17.865 -14.322 1.00 86.69 442 GLY A N 1
ATOM 3453 C CA . GLY A 1 442 ? 4.167 -16.901 -15.426 1.00 86.69 442 GLY A CA 1
ATOM 3454 C C . GLY A 1 442 ? 5.163 -17.300 -16.518 1.00 86.69 442 GLY A C 1
ATOM 3455 O O . GLY A 1 442 ? 5.007 -16.886 -17.671 1.00 86.69 442 GLY A O 1
ATOM 3456 N N . GLY A 1 443 ? 6.131 -18.154 -16.173 1.00 94.44 443 GLY A N 1
ATOM 3457 C CA . GLY A 1 443 ? 7.163 -18.661 -17.072 1.00 94.44 443 GLY A CA 1
ATOM 3458 C C . GLY A 1 443 ? 8.185 -17.592 -17.458 1.00 94.44 443 GLY A C 1
ATOM 3459 O O . GLY A 1 443 ? 8.499 -16.687 -16.683 1.00 94.44 443 GLY A O 1
ATOM 3460 N N . GLN A 1 444 ? 8.705 -17.712 -18.673 1.00 96.56 444 GLN A N 1
ATOM 3461 C CA . GLN A 1 444 ? 9.662 -16.784 -19.265 1.00 96.56 444 GLN A CA 1
ATOM 3462 C C . GLN A 1 444 ? 8.989 -15.951 -20.363 1.00 96.56 444 GLN A C 1
ATOM 3464 O O . GLN A 1 444 ? 8.002 -16.353 -20.992 1.00 96.56 444 GLN A O 1
ATOM 3469 N N . LEU A 1 445 ? 9.553 -14.774 -20.598 1.00 97.44 445 LEU A N 1
ATOM 3470 C CA . LEU A 1 445 ? 9.190 -13.846 -21.653 1.00 97.44 445 LEU A CA 1
ATOM 3471 C C . LEU A 1 445 ? 10.295 -13.860 -22.702 1.00 97.44 445 LEU A C 1
ATOM 3473 O O . LEU A 1 445 ? 11.476 -13.706 -22.387 1.00 97.44 445 LEU A O 1
ATOM 3477 N N . TYR A 1 446 ? 9.893 -14.036 -23.953 1.00 97.00 446 TYR A N 1
ATOM 3478 C CA . TYR A 1 446 ? 10.795 -14.291 -25.068 1.00 97.00 446 TYR A CA 1
ATOM 3479 C C . TYR A 1 446 ? 10.634 -13.228 -26.146 1.00 97.00 446 TYR A C 1
ATOM 3481 O O . TYR A 1 446 ? 9.512 -12.772 -26.403 1.00 97.00 446 TYR A O 1
ATOM 3489 N N . SER A 1 447 ? 11.725 -12.899 -26.836 1.00 95.38 447 SER A N 1
ATOM 3490 C CA . SER A 1 447 ? 11.640 -12.235 -28.136 1.00 95.38 447 SER A CA 1
ATOM 3491 C C . SER A 1 447 ? 10.929 -13.138 -29.149 1.00 95.38 447 SER A C 1
ATOM 3493 O O . SER A 1 447 ? 10.854 -14.361 -28.976 1.00 95.38 447 SER A O 1
ATOM 3495 N N . TRP A 1 448 ? 10.405 -12.560 -30.231 1.00 95.88 448 TRP A N 1
ATOM 3496 C CA . TRP A 1 448 ? 9.721 -13.356 -31.255 1.00 95.88 448 TRP A CA 1
ATOM 3497 C C . TRP A 1 448 ? 10.642 -14.430 -31.859 1.00 95.88 448 TRP A C 1
ATOM 3499 O O . TRP A 1 448 ? 10.238 -15.578 -32.043 1.00 95.88 448 TRP A O 1
ATOM 3509 N N . GLU A 1 449 ? 11.908 -14.083 -32.104 1.00 94.25 449 GLU A N 1
ATOM 3510 C CA . GLU A 1 449 ? 12.905 -15.013 -32.643 1.00 94.25 449 GLU A CA 1
ATOM 3511 C C . GLU A 1 449 ? 13.231 -16.142 -31.663 1.00 94.25 449 GLU A C 1
ATOM 3513 O O . GLU A 1 449 ? 13.322 -17.299 -32.075 1.00 94.25 449 GLU A O 1
ATOM 3518 N N . GLN A 1 450 ? 13.351 -15.842 -30.365 1.00 95.75 450 GLN A N 1
ATOM 3519 C CA . GLN A 1 450 ? 13.544 -16.863 -29.333 1.00 95.75 450 GLN A CA 1
ATOM 3520 C C . GLN A 1 450 ? 12.359 -17.840 -29.290 1.00 95.75 450 GLN A C 1
ATOM 3522 O O . GLN A 1 450 ? 12.588 -19.050 -29.241 1.00 95.75 450 GLN A O 1
ATOM 3527 N N . ALA A 1 451 ? 11.124 -17.330 -29.357 1.00 96.81 451 ALA A N 1
ATOM 3528 C CA . ALA A 1 451 ? 9.893 -18.123 -29.338 1.00 96.81 451 ALA A CA 1
ATOM 3529 C C . ALA A 1 451 ? 9.733 -19.026 -30.577 1.00 96.81 451 ALA A C 1
ATOM 3531 O O . ALA A 1 451 ? 9.220 -20.137 -30.473 1.00 96.81 451 ALA A O 1
ATOM 3532 N N . VAL A 1 452 ? 10.185 -18.583 -31.753 1.00 95.00 452 VAL A N 1
ATOM 3533 C CA . VAL A 1 452 ? 10.189 -19.422 -32.964 1.00 95.00 452 VAL A CA 1
ATOM 3534 C C . VAL A 1 452 ? 11.332 -20.443 -32.918 1.00 95.00 452 VAL A C 1
ATOM 3536 O O . VAL A 1 452 ? 11.104 -21.631 -33.137 1.00 95.00 452 VAL A O 1
ATOM 3539 N N . LYS A 1 453 ? 12.557 -20.008 -32.598 1.00 94.75 453 LYS A N 1
ATOM 3540 C CA . LYS A 1 453 ? 13.777 -20.830 -32.674 1.00 94.75 453 LYS A CA 1
ATOM 3541 C C . LYS A 1 453 ? 13.856 -21.929 -31.611 1.00 94.75 453 LYS A C 1
ATOM 3543 O O . LYS A 1 453 ? 14.425 -22.982 -31.880 1.00 94.75 453 LYS A O 1
ATOM 3548 N N . ASN A 1 454 ? 13.331 -21.690 -30.408 1.00 93.81 454 ASN A N 1
ATOM 3549 C CA . ASN A 1 454 ? 13.472 -22.613 -29.272 1.00 93.81 454 ASN A CA 1
ATOM 3550 C C . ASN A 1 454 ? 12.230 -23.479 -29.022 1.00 93.81 454 ASN A C 1
ATOM 3552 O O . ASN A 1 454 ? 12.187 -24.191 -28.015 1.00 93.81 454 ASN A O 1
ATOM 3556 N N . CYS A 1 455 ? 11.254 -23.441 -29.935 1.00 95.31 455 CYS A N 1
ATOM 3557 C CA . CYS A 1 455 ? 10.054 -24.263 -29.873 1.00 95.31 455 CYS A CA 1
ATOM 3558 C C . CYS A 1 455 ? 10.411 -25.763 -29.735 1.00 95.31 455 CYS A C 1
ATOM 3560 O O . CYS A 1 455 ? 11.265 -26.251 -30.481 1.00 95.31 455 CYS A O 1
ATOM 3562 N N . PRO A 1 456 ? 9.829 -26.502 -28.769 1.00 95.69 456 PRO A N 1
ATOM 3563 C CA . PRO A 1 456 ? 10.123 -27.922 -28.588 1.00 95.69 456 PRO A CA 1
ATOM 3564 C C . PRO A 1 456 ? 9.722 -28.794 -29.788 1.00 95.69 456 PRO A C 1
ATOM 3566 O O . PRO A 1 456 ? 8.787 -28.487 -30.523 1.00 95.69 456 PRO A O 1
ATOM 3569 N N . ALA A 1 457 ? 10.396 -29.933 -29.965 1.00 93.88 457 ALA A N 1
ATOM 3570 C CA . ALA A 1 457 ? 10.048 -30.890 -31.016 1.00 93.88 457 ALA A CA 1
ATOM 3571 C C . ALA A 1 457 ? 8.618 -31.439 -30.825 1.00 93.88 457 ALA A C 1
ATOM 3573 O O . ALA A 1 457 ? 8.219 -31.763 -29.707 1.00 93.88 457 ALA A O 1
ATOM 3574 N N . GLY A 1 458 ? 7.846 -31.532 -31.914 1.00 94.50 458 GLY A N 1
ATOM 3575 C CA . GLY A 1 458 ? 6.419 -31.896 -31.878 1.00 94.50 458 GLY A CA 1
ATOM 3576 C C . GLY A 1 458 ? 5.475 -30.754 -31.470 1.00 94.50 458 GLY A C 1
ATOM 3577 O O . GLY A 1 458 ? 4.262 -30.957 -31.391 1.00 94.50 458 GLY A O 1
ATOM 3578 N N . TRP A 1 459 ? 6.004 -29.550 -31.244 1.00 97.31 459 TRP A N 1
ATOM 3579 C CA . TRP A 1 459 ? 5.250 -28.343 -30.912 1.00 97.31 459 TRP A CA 1
ATOM 3580 C C . TRP A 1 459 ? 5.479 -27.245 -31.954 1.00 97.31 459 TRP A C 1
ATOM 3582 O O . TRP A 1 459 ? 6.470 -27.250 -32.684 1.00 97.31 459 TRP A O 1
ATOM 3592 N N . ARG A 1 460 ? 4.550 -26.288 -32.031 1.00 97.25 460 ARG A N 1
ATOM 3593 C CA . ARG A 1 460 ? 4.685 -25.069 -32.837 1.00 97.25 460 ARG A CA 1
ATOM 3594 C C . ARG A 1 460 ? 4.115 -23.850 -32.114 1.00 97.25 460 ARG A C 1
ATOM 3596 O O . ARG A 1 460 ? 3.191 -23.952 -31.305 1.00 97.25 460 ARG A O 1
ATOM 3603 N N . LEU A 1 461 ? 4.645 -22.671 -32.434 1.00 97.56 461 LEU A N 1
ATOM 3604 C CA . LEU A 1 461 ? 4.077 -21.393 -32.001 1.00 97.56 461 LEU A CA 1
ATOM 3605 C C . LEU A 1 461 ? 2.771 -21.117 -32.785 1.00 97.56 461 LEU A C 1
ATOM 3607 O O . LEU A 1 461 ? 2.790 -21.241 -34.017 1.00 97.56 461 LEU A O 1
ATOM 3611 N N . PRO A 1 462 ? 1.648 -20.750 -32.130 1.00 97.62 462 PRO A N 1
ATOM 3612 C CA . PRO A 1 462 ? 0.363 -20.548 -32.801 1.00 97.62 462 PRO A CA 1
ATOM 3613 C C . PRO A 1 462 ? 0.446 -19.472 -33.884 1.00 97.62 462 PRO A C 1
ATOM 3615 O O . PRO A 1 462 ? 1.011 -18.399 -33.669 1.00 97.62 462 PRO A O 1
ATOM 3618 N N . ASN A 1 463 ? -0.120 -19.727 -35.056 1.00 96.69 463 ASN A N 1
ATOM 3619 C CA . ASN A 1 463 ? -0.214 -18.735 -36.124 1.00 96.69 463 ASN A CA 1
ATOM 3620 C C . ASN A 1 463 ? -1.442 -17.824 -35.906 1.00 96.69 463 ASN A C 1
ATOM 3622 O O . ASN A 1 463 ? -2.216 -18.006 -34.961 1.00 96.69 463 ASN A O 1
ATOM 3626 N N . LYS A 1 464 ? -1.620 -16.805 -36.752 1.00 95.50 464 LYS A N 1
ATOM 3627 C CA . LYS A 1 464 ? -2.739 -15.855 -36.641 1.00 95.50 464 LYS A CA 1
ATOM 3628 C C . LYS A 1 464 ? -4.100 -16.558 -36.704 1.00 95.50 464 LYS A C 1
ATOM 3630 O O . LYS A 1 464 ? -4.987 -16.202 -35.936 1.00 95.50 464 LYS A O 1
ATOM 3635 N N . SER A 1 465 ? -4.238 -17.578 -37.548 1.00 95.94 465 SER A N 1
ATOM 3636 C CA . SER A 1 465 ? -5.479 -18.337 -37.719 1.00 95.94 465 SER A CA 1
ATOM 3637 C C . SER A 1 465 ? -5.780 -19.286 -36.554 1.00 95.94 465 SER A C 1
ATOM 3639 O O . SER A 1 465 ? -6.949 -19.471 -36.228 1.00 95.94 465 SER A O 1
ATOM 3641 N N . ASP A 1 466 ? -4.767 -19.827 -35.865 1.00 96.81 466 ASP A N 1
ATOM 3642 C CA . ASP A 1 466 ? -4.973 -20.559 -34.603 1.00 96.81 466 ASP A CA 1
ATOM 3643 C C . ASP A 1 466 ? -5.552 -19.636 -33.524 1.00 96.81 466 ASP A C 1
ATOM 3645 O O . ASP A 1 466 ? -6.495 -20.005 -32.821 1.00 96.81 466 ASP A O 1
ATOM 3649 N N . TRP A 1 467 ? -5.019 -18.413 -33.417 1.00 97.00 467 TRP A N 1
ATOM 3650 C CA . TRP A 1 467 ? -5.564 -17.413 -32.504 1.00 97.00 467 TRP A CA 1
ATOM 3651 C C . TRP A 1 467 ? -6.981 -16.994 -32.909 1.00 97.00 467 TRP A C 1
ATOM 3653 O O . TRP A 1 467 ? -7.857 -16.966 -32.052 1.00 97.00 467 TRP A O 1
ATOM 3663 N N . GLU A 1 468 ? -7.246 -16.717 -34.189 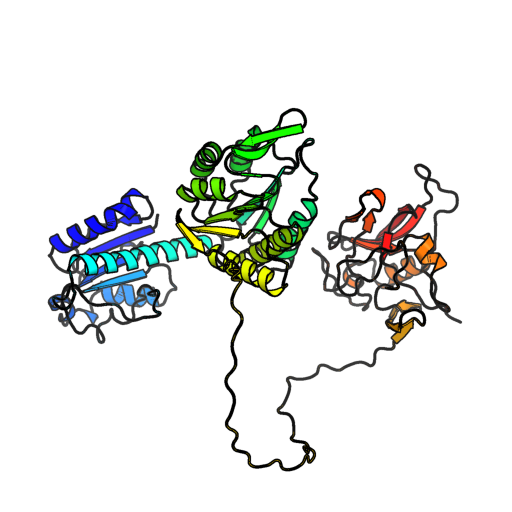1.00 96.00 468 GLU A N 1
ATOM 3664 C CA . GLU A 1 468 ? -8.594 -16.386 -34.685 1.00 96.00 468 GLU A CA 1
ATOM 3665 C C . GLU A 1 468 ? -9.606 -17.500 -34.371 1.00 96.00 468 GLU A C 1
ATOM 3667 O O . GLU A 1 468 ? -10.689 -17.210 -33.858 1.00 96.00 468 GLU A O 1
ATOM 3672 N N . ALA A 1 469 ? -9.236 -18.770 -34.569 1.00 95.62 469 ALA A N 1
ATOM 3673 C CA . ALA A 1 469 ? -10.062 -19.918 -34.199 1.00 95.62 469 ALA A CA 1
ATOM 3674 C C . ALA A 1 469 ? -10.327 -19.989 -32.683 1.00 95.62 469 ALA A C 1
ATOM 3676 O O . ALA A 1 469 ? -11.469 -20.206 -32.268 1.00 95.62 469 ALA A O 1
ATOM 3677 N N . LEU A 1 470 ? -9.308 -19.747 -31.846 1.00 95.94 470 LEU A N 1
ATOM 3678 C CA . LEU A 1 470 ? -9.475 -19.661 -30.391 1.00 95.94 470 LEU A CA 1
ATOM 3679 C C . LEU A 1 470 ? -10.436 -18.528 -30.000 1.00 95.94 470 LEU A C 1
ATOM 3681 O O . LEU A 1 470 ? -11.281 -18.726 -29.127 1.00 95.94 470 LEU A O 1
ATOM 3685 N N . LEU A 1 471 ? -10.331 -17.360 -30.644 1.00 95.31 471 LEU A N 1
ATOM 3686 C CA . LEU A 1 471 ? -11.172 -16.200 -30.339 1.00 95.31 471 LEU A CA 1
ATOM 3687 C C . LEU A 1 471 ? -12.644 -16.442 -30.682 1.00 95.31 471 LEU A C 1
ATOM 3689 O O . LEU A 1 471 ? -13.505 -16.125 -29.859 1.00 95.31 471 LEU A O 1
ATOM 3693 N N . VAL A 1 472 ? -12.936 -17.070 -31.824 1.00 93.75 472 VAL A N 1
ATOM 3694 C CA . VAL A 1 472 ? -14.304 -17.480 -32.188 1.00 93.75 472 VAL A CA 1
ATOM 3695 C C . VAL A 1 472 ? -14.868 -18.471 -31.160 1.00 93.75 472 VAL A C 1
ATOM 3697 O O . VAL A 1 472 ? -15.995 -18.306 -30.697 1.00 93.75 472 VAL A O 1
ATOM 3700 N N . MET A 1 473 ? -14.069 -19.447 -30.710 1.00 92.88 473 MET A N 1
ATOM 3701 C CA . MET A 1 473 ? -14.468 -20.442 -29.697 1.00 92.88 473 MET A CA 1
ATOM 3702 C C . MET A 1 473 ? -14.767 -19.863 -28.302 1.00 92.88 473 MET A C 1
ATOM 3704 O O . MET A 1 473 ? -15.355 -20.559 -27.461 1.00 92.88 473 MET A O 1
ATOM 3708 N N . VAL A 1 474 ? -14.369 -18.618 -28.029 1.00 93.38 474 VAL A N 1
ATOM 3709 C CA . VAL A 1 474 ? -14.694 -17.892 -26.790 1.00 93.38 474 VAL A CA 1
ATOM 3710 C C . VAL A 1 474 ? -15.594 -16.678 -27.013 1.00 93.38 474 VAL A C 1
ATOM 3712 O O . VAL A 1 474 ? -15.708 -15.850 -26.112 1.00 93.38 474 VAL A O 1
ATOM 3715 N N . ASP A 1 475 ? -16.235 -16.550 -28.181 1.00 92.69 475 ASP A N 1
ATOM 3716 C CA . ASP A 1 475 ? -17.098 -15.402 -28.510 1.00 92.69 475 ASP A CA 1
ATOM 3717 C C . ASP A 1 475 ? -16.362 -14.055 -28.310 1.00 92.69 475 ASP A C 1
ATOM 3719 O O . ASP A 1 475 ? -16.888 -13.078 -27.781 1.00 92.69 475 ASP A O 1
ATOM 3723 N N . HIS A 1 476 ? -15.063 -14.052 -28.638 1.00 92.19 476 HIS A N 1
ATOM 3724 C CA . HIS A 1 476 ? -14.096 -12.970 -28.426 1.00 92.19 476 HIS A CA 1
ATOM 3725 C C . HIS A 1 476 ? -13.973 -12.451 -26.971 1.00 92.19 476 HIS A C 1
ATOM 3727 O O . HIS A 1 476 ? -13.306 -11.436 -26.741 1.00 92.19 476 HIS A O 1
ATOM 3733 N N . LYS A 1 477 ? -14.543 -13.151 -25.977 1.00 93.44 477 LYS A N 1
ATOM 3734 C CA . LYS A 1 477 ? -14.532 -12.778 -24.552 1.00 93.44 477 LYS A CA 1
ATOM 3735 C C . LYS A 1 477 ? -13.246 -13.225 -23.857 1.00 93.44 477 LYS A C 1
ATOM 3737 O O . LYS A 1 477 ? -13.009 -14.407 -23.614 1.00 93.44 477 LYS A O 1
ATOM 3742 N N . SER A 1 478 ? -12.433 -12.252 -23.463 1.00 93.69 478 SER A N 1
ATOM 3743 C CA . SER A 1 478 ? -11.158 -12.457 -22.774 1.00 93.69 478 SER A CA 1
ATOM 3744 C C . SER A 1 478 ? -11.311 -13.111 -21.404 1.00 93.69 478 SER A C 1
ATOM 3746 O O . SER A 1 478 ? -10.451 -13.901 -21.027 1.00 93.69 478 SER A O 1
ATOM 3748 N N . SER A 1 479 ? -12.412 -12.874 -20.686 1.00 92.44 479 SER A N 1
ATOM 3749 C CA . SER A 1 479 ? -12.711 -13.526 -19.403 1.00 92.44 479 SER A CA 1
ATOM 3750 C C . SER A 1 479 ? -12.772 -15.059 -19.475 1.00 92.44 479 SER A C 1
ATOM 3752 O O . SER A 1 479 ? -12.518 -15.713 -18.465 1.00 92.44 479 SER A O 1
ATOM 3754 N N . ALA A 1 480 ? -13.024 -15.657 -20.643 1.00 93.94 480 ALA A N 1
ATOM 3755 C CA . ALA A 1 480 ? -12.979 -17.111 -20.830 1.00 93.94 480 ALA A CA 1
ATOM 3756 C C . ALA A 1 480 ? -11.549 -17.691 -20.920 1.00 93.94 480 ALA A C 1
ATOM 3758 O O . ALA A 1 480 ? -11.374 -18.893 -20.718 1.00 93.94 480 ALA A O 1
ATOM 3759 N N . LEU A 1 481 ? -10.552 -16.851 -21.235 1.00 94.88 481 LEU A N 1
ATOM 3760 C CA . LEU A 1 481 ? -9.140 -17.224 -21.414 1.00 94.88 481 LEU A CA 1
ATOM 3761 C C . LEU A 1 481 ? -8.230 -16.726 -20.282 1.00 94.88 481 LEU A C 1
ATOM 3763 O O . LEU A 1 481 ? -7.235 -17.371 -19.958 1.00 94.88 481 LEU A O 1
ATOM 3767 N N . LYS A 1 482 ? -8.536 -15.555 -19.712 1.00 95.38 482 LYS A N 1
ATOM 3768 C CA . LYS A 1 482 ? -7.837 -14.976 -18.559 1.00 95.38 482 LYS A CA 1
ATOM 3769 C C . LYS A 1 482 ? -7.839 -15.964 -17.389 1.00 95.38 482 LYS A C 1
ATOM 3771 O O . LYS A 1 482 ? -8.863 -16.576 -17.098 1.00 95.38 482 LYS A O 1
ATOM 3776 N N . ALA A 1 483 ? -6.720 -16.050 -16.677 1.00 93.00 483 ALA A N 1
ATOM 3777 C CA . ALA A 1 483 ? -6.649 -16.702 -15.376 1.00 93.00 483 ALA A CA 1
ATOM 3778 C C . ALA A 1 483 ? -7.562 -16.010 -14.343 1.00 93.00 483 ALA A C 1
ATOM 3780 O O . ALA A 1 483 ? -7.883 -14.821 -14.452 1.00 93.00 483 ALA A O 1
ATOM 3781 N N . LYS A 1 484 ? -7.929 -16.748 -13.291 1.00 91.12 484 LYS A N 1
ATOM 3782 C CA . LYS A 1 484 ? -8.675 -16.220 -12.131 1.00 91.12 484 LYS A CA 1
ATOM 3783 C C . LYS A 1 484 ? -7.823 -15.294 -11.244 1.00 91.12 484 LYS A C 1
ATOM 3785 O O . LYS A 1 484 ? -8.356 -14.476 -10.499 1.00 91.12 484 LYS A O 1
ATOM 3790 N N . THR A 1 485 ? -6.500 -15.417 -11.341 1.00 84.06 485 THR A N 1
ATOM 3791 C CA . THR A 1 485 ? -5.474 -14.673 -10.594 1.00 84.06 485 THR A CA 1
ATOM 3792 C C . THR A 1 485 ? -4.686 -13.732 -11.521 1.00 84.06 485 THR A C 1
ATOM 3794 O O . THR A 1 485 ? -4.937 -13.684 -12.723 1.00 84.06 485 THR A O 1
ATOM 3797 N N . SER A 1 486 ? -3.734 -12.963 -10.981 1.00 84.69 486 SER A N 1
ATOM 3798 C CA . SER A 1 486 ? -2.889 -11.946 -11.654 1.00 84.69 486 SER A CA 1
ATOM 3799 C C . SER A 1 486 ? -3.571 -10.677 -12.195 1.00 84.69 486 SER A C 1
ATOM 3801 O O . SER A 1 486 ? -2.957 -9.618 -12.149 1.00 84.69 486 SER A O 1
ATOM 3803 N N . TRP A 1 487 ? -4.820 -10.721 -12.665 1.00 88.25 487 TRP A N 1
ATOM 3804 C CA . TRP A 1 487 ? -5.483 -9.553 -13.271 1.00 88.25 487 TRP A CA 1
ATOM 3805 C C . TRP A 1 487 ? -5.947 -8.517 -12.235 1.00 88.25 487 TRP A C 1
ATOM 3807 O O . TRP A 1 487 ? -6.730 -8.845 -11.340 1.00 88.25 487 TRP A O 1
ATOM 3817 N N . VAL A 1 488 ? -5.533 -7.251 -12.398 1.00 69.81 488 VAL A N 1
ATOM 3818 C CA . VAL A 1 488 ? -5.911 -6.143 -11.487 1.00 69.81 488 VAL A CA 1
ATOM 3819 C C . VAL A 1 488 ? -7.380 -5.716 -11.605 1.00 69.81 488 VAL A C 1
ATOM 3821 O O . VAL A 1 488 ? -7.939 -5.160 -10.668 1.00 69.81 488 VAL A O 1
ATOM 3824 N N . ASN A 1 489 ? -8.021 -5.974 -12.747 1.00 71.12 489 ASN A N 1
ATOM 3825 C CA . ASN A 1 489 ? -9.454 -5.770 -12.975 1.00 71.12 489 ASN A CA 1
ATOM 3826 C C . ASN A 1 489 ? -9.941 -6.776 -14.037 1.00 71.12 489 ASN A C 1
ATOM 3828 O O . ASN A 1 489 ? -9.122 -7.340 -14.770 1.00 71.12 489 ASN A O 1
ATOM 3832 N N . LYS A 1 490 ? -11.257 -7.024 -14.096 1.00 65.12 490 LYS A N 1
ATOM 3833 C CA . LYS A 1 490 ? -11.920 -7.992 -14.991 1.00 65.12 490 LYS A CA 1
ATOM 3834 C C . LYS A 1 490 ? -11.178 -9.330 -15.044 1.00 65.12 490 LYS A C 1
ATOM 3836 O O . LYS A 1 490 ? -10.688 -9.754 -16.100 1.00 65.12 490 LYS A O 1
ATOM 3841 N N . LYS A 1 491 ? -11.064 -9.942 -13.858 1.00 75.38 491 LYS A N 1
ATOM 3842 C CA . LYS A 1 491 ? -10.490 -11.276 -13.636 1.00 75.38 491 LYS A CA 1
ATOM 3843 C C . LYS A 1 491 ? -11.195 -12.302 -14.520 1.00 75.38 491 LYS A C 1
ATOM 3845 O O . LYS A 1 491 ? -12.387 -12.181 -14.798 1.00 75.38 491 LYS A O 1
ATOM 3850 N N . GLY A 1 492 ? -10.454 -13.306 -14.972 1.00 78.44 492 GLY A N 1
ATOM 3851 C CA . GLY A 1 492 ? -11.027 -14.356 -15.796 1.00 78.44 492 GLY A CA 1
ATOM 3852 C C . GLY A 1 492 ? -11.915 -15.313 -15.013 1.00 78.44 492 GLY A C 1
ATOM 3853 O O . GLY A 1 492 ? -11.671 -15.601 -13.844 1.00 78.44 492 GLY A O 1
ATOM 3854 N N . LEU A 1 493 ? -12.917 -15.850 -15.701 1.00 86.62 493 LEU A N 1
ATOM 3855 C CA . LEU A 1 493 ? -13.626 -17.062 -15.294 1.00 86.62 493 LEU A CA 1
ATOM 3856 C C . LEU A 1 493 ? -12.785 -18.314 -15.586 1.00 86.62 493 LEU A C 1
ATOM 3858 O O . LEU A 1 493 ? -12.989 -19.349 -14.953 1.00 86.62 493 LEU A O 1
ATOM 3862 N N . ASP A 1 494 ? -11.859 -18.207 -16.547 1.00 89.38 494 ASP A N 1
ATOM 3863 C CA . ASP A 1 494 ? -11.021 -19.287 -17.074 1.00 89.38 494 ASP A CA 1
ATOM 3864 C C . ASP A 1 494 ? -11.823 -20.534 -17.490 1.00 89.38 494 ASP A C 1
ATOM 3866 O O . ASP A 1 494 ? -11.466 -21.682 -17.220 1.00 89.38 494 ASP A O 1
ATOM 3870 N N . SER A 1 495 ? -12.968 -20.311 -18.142 1.00 90.06 495 SER A N 1
ATOM 3871 C CA . SER A 1 495 ? -13.902 -21.375 -18.532 1.00 90.06 495 SER A CA 1
ATOM 3872 C C . SER A 1 495 ? -13.356 -22.317 -19.613 1.00 90.06 495 SER A C 1
ATOM 3874 O O . SER A 1 495 ? -13.983 -23.337 -19.909 1.00 90.06 495 SER A O 1
ATOM 3876 N N . ARG A 1 496 ? -12.193 -22.000 -20.201 1.00 89.19 496 ARG A N 1
ATOM 3877 C CA . ARG A 1 496 ? -11.441 -22.871 -21.119 1.00 89.19 496 ARG A CA 1
ATOM 3878 C C . ARG A 1 496 ? -10.178 -23.486 -20.506 1.00 89.19 496 ARG A C 1
ATOM 3880 O O . ARG A 1 496 ? -9.477 -24.186 -21.228 1.00 89.19 496 ARG A O 1
ATOM 3887 N N . GLN A 1 497 ? -9.895 -23.248 -19.220 1.00 90.44 497 GLN A N 1
ATOM 3888 C CA . GLN A 1 497 ? -8.658 -23.678 -18.542 1.00 90.44 497 GLN A CA 1
ATOM 3889 C C . GLN A 1 497 ? -7.383 -23.178 -19.248 1.00 90.44 497 GLN A C 1
ATOM 3891 O O . GLN A 1 497 ? -6.320 -23.788 -19.151 1.00 90.44 497 GLN A O 1
ATOM 3896 N N . PHE A 1 498 ? -7.492 -22.072 -19.990 1.00 93.25 498 PHE A N 1
ATOM 3897 C CA . PHE A 1 498 ? -6.367 -21.484 -20.704 1.00 93.25 498 PHE A CA 1
ATOM 3898 C C . PHE A 1 498 ? -5.429 -20.752 -19.744 1.00 93.25 498 PHE A C 1
ATOM 3900 O O . PHE A 1 498 ? -4.242 -20.664 -20.033 1.00 93.25 498 PHE A O 1
ATOM 3907 N N . ALA A 1 499 ? -5.910 -20.278 -18.593 1.00 93.06 499 ALA A N 1
ATOM 3908 C CA . ALA A 1 499 ? -5.097 -19.691 -17.532 1.00 93.06 499 ALA A CA 1
ATOM 3909 C C . ALA A 1 499 ? -4.114 -18.612 -18.033 1.00 93.06 499 ALA A C 1
ATOM 3911 O O . ALA A 1 499 ? -2.934 -18.612 -17.677 1.00 93.06 499 ALA A O 1
ATOM 3912 N N . ALA A 1 500 ? -4.568 -17.689 -18.890 1.00 95.50 500 ALA A N 1
ATOM 3913 C CA . ALA A 1 500 ? -3.730 -16.576 -19.331 1.00 95.50 500 ALA A CA 1
ATOM 3914 C C . ALA A 1 500 ? -3.424 -15.641 -18.156 1.00 95.50 500 ALA A C 1
ATOM 3916 O O . ALA A 1 500 ? -4.302 -14.911 -17.685 1.00 95.50 500 ALA A O 1
ATOM 3917 N N . LEU A 1 501 ? -2.172 -15.653 -17.709 1.00 95.19 501 LEU A N 1
ATOM 3918 C CA . LEU A 1 501 ? -1.647 -14.735 -16.707 1.00 95.19 501 LEU A CA 1
ATOM 3919 C C . LEU A 1 501 ? -1.345 -13.363 -17.325 1.00 95.19 501 LEU A C 1
ATOM 3921 O O . LEU A 1 501 ? -0.993 -13.246 -18.502 1.00 95.19 501 LEU A O 1
ATOM 3925 N N . ALA A 1 502 ? -1.478 -12.316 -16.516 1.00 94.44 502 ALA A N 1
ATOM 3926 C CA . ALA A 1 502 ? -1.196 -10.938 -16.897 1.00 94.44 502 ALA A CA 1
ATOM 3927 C C . ALA A 1 502 ? 0.303 -10.605 -16.769 1.00 94.44 502 ALA A C 1
ATOM 3929 O O . ALA A 1 502 ? 0.672 -9.675 -16.057 1.00 94.44 502 ALA A O 1
ATOM 3930 N N . CYS A 1 503 ? 1.174 -11.376 -17.426 1.00 93.81 503 CYS A N 1
ATOM 3931 C CA . CYS A 1 503 ? 2.635 -11.258 -17.307 1.00 93.81 503 CYS A CA 1
ATOM 3932 C C . CYS A 1 503 ? 3.237 -9.955 -17.871 1.00 93.81 503 CYS A C 1
ATOM 3934 O O . CYS A 1 503 ? 4.443 -9.766 -17.779 1.00 93.81 503 CYS A O 1
ATOM 3936 N N . GLY A 1 504 ? 2.443 -9.063 -18.471 1.00 94.12 504 GLY A N 1
ATOM 3937 C CA . GLY A 1 504 ? 2.932 -7.810 -19.044 1.00 94.12 504 GLY A CA 1
ATOM 3938 C C . GLY A 1 504 ? 3.825 -8.002 -20.275 1.00 94.12 504 GLY A C 1
ATOM 3939 O O . GLY A 1 504 ? 3.663 -8.945 -21.055 1.00 94.12 504 GLY A O 1
ATOM 3940 N N . GLU A 1 505 ? 4.741 -7.057 -20.477 1.00 93.31 505 GLU A N 1
ATOM 3941 C CA . GLU A 1 505 ? 5.764 -7.075 -21.524 1.00 93.31 505 GLU A CA 1
ATOM 3942 C C . GLU A 1 505 ? 7.106 -6.558 -20.999 1.00 93.31 505 GLU A C 1
ATOM 3944 O O . GLU A 1 505 ? 7.164 -5.481 -20.405 1.00 93.31 505 GLU A O 1
ATOM 3949 N N . TYR A 1 506 ? 8.202 -7.280 -21.242 1.00 90.25 506 TYR A N 1
ATOM 3950 C CA . TYR A 1 506 ? 9.528 -6.795 -20.851 1.00 90.25 506 TYR A CA 1
ATOM 3951 C C . TYR A 1 506 ? 10.099 -5.835 -21.907 1.00 90.25 506 TYR A C 1
ATOM 3953 O O . TYR A 1 506 ? 9.978 -6.057 -23.119 1.00 90.25 506 TYR A O 1
ATOM 3961 N N . LYS A 1 507 ? 10.704 -4.734 -21.448 1.00 80.75 507 LYS A N 1
ATOM 3962 C CA . LYS A 1 507 ? 11.339 -3.703 -22.280 1.00 80.75 507 LYS A CA 1
ATOM 3963 C C . LYS A 1 507 ? 12.847 -3.740 -22.105 1.00 80.75 507 LYS A C 1
ATOM 3965 O O . LYS A 1 507 ? 13.366 -3.175 -21.148 1.00 80.75 507 LYS A O 1
ATOM 3970 N N . LEU A 1 508 ? 13.539 -4.327 -23.081 1.00 75.00 508 LEU A N 1
ATOM 3971 C CA . LEU A 1 508 ? 14.993 -4.496 -23.065 1.00 75.00 508 LEU A CA 1
ATOM 3972 C C . LEU A 1 508 ? 15.754 -3.173 -22.866 1.00 75.00 508 LEU A C 1
ATOM 3974 O O . LEU A 1 508 ? 16.610 -3.095 -21.992 1.00 75.00 508 LEU A O 1
ATOM 3978 N N . GLU A 1 509 ? 15.381 -2.114 -23.594 1.00 73.06 509 GLU A N 1
ATOM 3979 C CA . GLU A 1 509 ? 15.993 -0.775 -23.480 1.00 73.06 509 GLU A CA 1
ATOM 3980 C C . GLU A 1 509 ? 15.930 -0.189 -22.062 1.00 73.06 509 GLU A C 1
ATOM 3982 O O . GLU A 1 509 ? 16.828 0.535 -21.642 1.00 73.06 509 GLU A O 1
ATOM 3987 N N . ARG A 1 510 ? 14.851 -0.490 -21.331 1.00 71.69 510 ARG A N 1
ATOM 3988 C CA . ARG A 1 510 ? 14.576 0.030 -19.984 1.00 71.69 510 ARG A CA 1
ATOM 3989 C C . ARG A 1 510 ? 14.874 -0.987 -18.882 1.00 71.69 510 ARG A C 1
ATOM 3991 O O . ARG A 1 510 ? 14.638 -0.691 -17.719 1.00 71.69 510 ARG A O 1
ATOM 3998 N N . LYS A 1 511 ? 15.315 -2.191 -19.260 1.00 78.38 511 LYS A N 1
ATOM 3999 C CA . LYS A 1 511 ? 15.553 -3.361 -18.402 1.00 78.38 511 LYS A CA 1
ATOM 4000 C C . LYS A 1 511 ? 14.423 -3.698 -17.411 1.00 78.38 511 LYS A C 1
ATOM 4002 O O . LYS A 1 511 ? 14.685 -4.284 -16.365 1.00 78.38 511 LYS A O 1
ATOM 4007 N N . LEU A 1 512 ? 13.171 -3.368 -17.742 1.00 80.69 512 LEU A N 1
ATOM 4008 C CA . LEU A 1 512 ? 12.029 -3.490 -16.826 1.00 80.69 512 LEU A CA 1
ATOM 4009 C C . LEU A 1 512 ? 10.883 -4.323 -17.399 1.00 80.69 512 LEU A C 1
ATOM 4011 O O . LEU A 1 512 ? 10.634 -4.322 -18.610 1.00 80.69 512 LEU A O 1
ATOM 4015 N N . LEU A 1 513 ? 10.135 -4.970 -16.503 1.00 81.56 513 LEU A N 1
ATOM 4016 C CA . LEU A 1 513 ? 8.869 -5.619 -16.819 1.00 81.56 513 LEU A CA 1
ATOM 4017 C C . LEU A 1 513 ? 7.718 -4.609 -16.710 1.00 81.56 513 LEU A C 1
ATOM 4019 O O . LEU A 1 513 ? 7.445 -4.075 -15.638 1.00 81.56 513 LEU A O 1
ATOM 4023 N N . TRP A 1 514 ? 7.046 -4.316 -17.824 1.00 82.00 514 TRP A N 1
ATOM 4024 C CA . TRP A 1 514 ? 6.006 -3.288 -17.890 1.00 82.00 514 TRP A CA 1
ATOM 4025 C C . TRP A 1 514 ? 4.608 -3.909 -17.933 1.00 82.00 514 TRP A C 1
ATOM 4027 O O . TRP A 1 514 ? 4.371 -4.891 -18.632 1.00 82.00 514 TRP A O 1
ATOM 4037 N N . GLN A 1 515 ? 3.650 -3.276 -17.250 1.00 86.94 515 GLN A N 1
ATOM 4038 C CA . GLN A 1 515 ? 2.219 -3.606 -17.311 1.00 86.94 515 GLN A CA 1
ATOM 4039 C C . GLN A 1 515 ? 1.858 -5.022 -16.821 1.00 86.94 515 GLN A C 1
ATOM 4041 O O . GLN A 1 515 ? 0.805 -5.558 -17.186 1.00 86.94 515 GLN A O 1
ATOM 4046 N N . GLU A 1 516 ? 2.685 -5.619 -15.959 1.00 88.00 516 GLU A N 1
ATOM 4047 C CA . GLU A 1 516 ? 2.295 -6.824 -15.225 1.00 88.00 516 GLU A CA 1
ATOM 4048 C C . GLU A 1 516 ? 1.013 -6.542 -14.409 1.00 88.00 516 GLU A C 1
ATOM 4050 O O . GLU A 1 516 ? 0.741 -5.415 -13.971 1.00 88.00 516 GLU A O 1
ATOM 4055 N N . GLY A 1 517 ? 0.135 -7.537 -14.335 1.00 84.25 517 GLY A N 1
ATOM 4056 C CA . GLY A 1 517 ? -1.228 -7.423 -13.818 1.00 84.25 517 GLY A CA 1
ATOM 4057 C C . GLY A 1 517 ? -2.241 -6.734 -14.749 1.00 84.25 517 GLY A C 1
ATOM 4058 O O . GLY A 1 517 ? -3.449 -6.910 -14.570 1.00 84.25 517 GLY A O 1
ATOM 4059 N N . HIS A 1 518 ? -1.783 -5.989 -15.764 1.00 87.56 518 HIS A N 1
ATOM 4060 C CA . HIS A 1 518 ? -2.639 -5.187 -16.650 1.00 87.56 518 HIS A CA 1
ATOM 4061 C C . HIS A 1 518 ? -2.842 -5.826 -18.027 1.00 87.56 518 HIS A C 1
ATOM 4063 O O . HIS A 1 518 ? -3.956 -5.785 -18.563 1.00 87.56 518 HIS A O 1
ATOM 4069 N N . TYR A 1 519 ? -1.798 -6.430 -18.600 1.00 94.44 519 TYR A N 1
ATOM 4070 C CA . TYR A 1 519 ? -1.877 -7.101 -19.898 1.00 94.44 519 TYR A CA 1
ATOM 4071 C C . TYR A 1 519 ? -1.286 -8.507 -19.866 1.00 94.44 519 TYR A C 1
ATOM 4073 O O . TYR A 1 519 ? -0.325 -8.790 -19.161 1.00 94.44 519 TYR A O 1
ATOM 4081 N N . GLY A 1 520 ? -1.865 -9.378 -20.685 1.00 95.88 520 GLY A N 1
ATOM 4082 C CA . GLY A 1 520 ? -1.336 -10.695 -21.018 1.00 95.88 520 GLY A CA 1
ATOM 4083 C C . GLY A 1 520 ? -1.060 -10.716 -22.512 1.00 95.88 520 GLY A C 1
ATOM 4084 O O . GLY A 1 520 ? -1.954 -10.406 -23.311 1.00 95.88 520 GLY A O 1
ATOM 4085 N N . HIS A 1 521 ? 0.176 -11.028 -22.880 1.00 97.44 521 HIS A N 1
ATOM 4086 C CA . HIS A 1 521 ? 0.656 -11.000 -24.254 1.00 97.44 521 HIS A CA 1
ATOM 4087 C C . HIS A 1 521 ? 1.188 -12.373 -24.650 1.00 97.44 521 HIS A C 1
ATOM 4089 O O . HIS A 1 521 ? 1.989 -12.952 -23.923 1.00 97.44 521 HIS A O 1
ATOM 4095 N N . PHE A 1 522 ? 0.750 -12.873 -25.807 1.00 98.06 522 PHE A N 1
ATOM 4096 C CA . PHE A 1 522 ? 1.162 -14.178 -26.324 1.00 98.06 522 PHE A CA 1
ATOM 4097 C C . PHE A 1 522 ? 1.557 -14.061 -27.789 1.00 98.06 522 PHE A C 1
ATOM 4099 O O . PHE A 1 522 ? 0.804 -13.510 -28.597 1.00 98.06 522 PHE A O 1
ATOM 4106 N N . TRP A 1 523 ? 2.741 -14.563 -28.131 1.00 98.12 523 TRP A N 1
ATOM 4107 C CA . TRP A 1 523 ? 3.271 -14.468 -29.488 1.00 98.12 523 TRP A CA 1
ATOM 4108 C C . TRP A 1 523 ? 2.489 -15.289 -30.520 1.00 98.12 523 TRP A C 1
ATOM 4110 O O . TRP A 1 523 ? 1.942 -16.350 -30.222 1.00 98.12 523 TRP A O 1
ATOM 4120 N N . SER A 1 524 ? 2.491 -14.811 -31.766 1.00 97.38 524 SER A N 1
ATOM 4121 C CA . SER A 1 524 ? 2.121 -15.592 -32.941 1.00 97.38 524 SER A CA 1
ATOM 4122 C C . SER A 1 524 ? 3.323 -15.840 -33.850 1.00 97.38 524 SER A C 1
ATOM 4124 O O . SER A 1 524 ? 4.165 -14.961 -34.012 1.00 97.38 524 SER A O 1
ATOM 4126 N N . SER A 1 525 ? 3.377 -17.004 -34.499 1.00 96.25 525 SER A N 1
ATOM 4127 C CA . SER A 1 525 ? 4.343 -17.303 -35.567 1.00 96.25 525 SER A CA 1
ATOM 4128 C C . SER A 1 525 ? 4.073 -16.546 -36.869 1.00 96.25 525 SER A C 1
ATOM 4130 O O . SER A 1 525 ? 4.965 -16.458 -37.707 1.00 96.25 525 SER A O 1
ATOM 4132 N N . THR A 1 526 ? 2.882 -15.968 -37.052 1.00 95.62 526 THR A N 1
ATOM 4133 C CA . THR A 1 526 ? 2.600 -15.105 -38.205 1.00 95.62 526 THR A CA 1
ATOM 4134 C C . THR A 1 526 ? 3.213 -13.727 -37.991 1.00 95.62 526 THR A C 1
ATOM 4136 O O . THR A 1 526 ? 2.833 -13.002 -37.064 1.00 95.62 526 THR A O 1
ATOM 4139 N N . ASP A 1 527 ? 4.125 -13.344 -38.879 1.00 91.00 527 ASP A N 1
ATOM 4140 C CA . ASP A 1 527 ? 4.657 -11.991 -38.951 1.00 91.00 527 ASP A CA 1
ATOM 4141 C C . ASP A 1 527 ? 3.939 -11.132 -40.007 1.00 91.00 527 ASP A C 1
ATOM 4143 O O . ASP A 1 527 ? 3.021 -11.589 -40.692 1.00 91.00 527 ASP A O 1
ATOM 4147 N N . ARG A 1 528 ? 4.307 -9.850 -40.101 1.00 83.88 528 ARG A N 1
ATOM 4148 C CA . ARG A 1 528 ? 3.927 -8.991 -41.233 1.00 83.88 528 ARG A CA 1
ATOM 4149 C C . ARG A 1 528 ? 5.116 -8.893 -42.183 1.00 83.88 528 ARG A C 1
ATOM 4151 O O . ARG A 1 528 ? 5.813 -7.881 -42.214 1.00 83.88 528 ARG A O 1
ATOM 4158 N N . ALA A 1 529 ? 5.384 -9.986 -42.896 1.00 69.75 529 ALA A N 1
ATOM 4159 C CA . ALA A 1 529 ? 6.501 -10.100 -43.828 1.00 69.75 529 ALA A CA 1
ATOM 4160 C C . ALA A 1 529 ? 6.593 -8.884 -44.774 1.00 69.75 529 ALA A C 1
ATOM 4162 O O . ALA A 1 529 ? 5.633 -8.534 -45.457 1.00 69.75 529 ALA A O 1
ATOM 4163 N N . GLY A 1 530 ? 7.761 -8.235 -44.799 1.00 64.44 530 GLY A N 1
ATOM 4164 C CA . GLY A 1 530 ? 8.027 -7.037 -45.605 1.00 64.44 530 GLY A CA 1
ATOM 4165 C C . GLY A 1 530 ? 7.586 -5.703 -44.985 1.00 64.44 530 GLY A C 1
ATOM 4166 O O . GLY A 1 530 ? 8.053 -4.659 -45.437 1.00 64.44 530 GLY A O 1
ATOM 4167 N N . GLU A 1 531 ? 6.763 -5.693 -43.933 1.00 71.62 531 GLU A N 1
ATOM 4168 C CA . GLU A 1 531 ? 6.405 -4.458 -43.229 1.00 71.62 531 GLU A CA 1
ATOM 4169 C C . GLU A 1 531 ? 7.455 -4.095 -42.174 1.00 71.62 531 GLU A C 1
ATOM 4171 O O . GLU A 1 531 ? 7.581 -4.736 -41.127 1.00 71.62 531 GLU A O 1
ATOM 4176 N N . ILE A 1 532 ? 8.190 -3.020 -42.457 1.00 71.75 532 ILE A N 1
ATOM 4177 C CA . ILE A 1 532 ? 9.169 -2.417 -41.555 1.00 71.75 532 ILE A CA 1
ATOM 4178 C C . ILE A 1 532 ? 8.578 -1.113 -41.016 1.00 71.75 532 ILE A C 1
ATOM 4180 O O . ILE A 1 532 ? 8.344 -0.171 -41.775 1.00 71.75 532 ILE A O 1
ATOM 4184 N N . TYR A 1 533 ? 8.364 -1.031 -39.704 1.00 66.31 533 TYR A N 1
ATOM 4185 C CA . TYR A 1 533 ? 7.912 0.191 -39.036 1.00 66.31 533 TYR A CA 1
ATOM 4186 C C . TYR A 1 533 ? 9.026 0.708 -38.125 1.00 66.31 533 TYR A C 1
ATOM 4188 O O . TYR A 1 533 ? 9.540 -0.028 -37.290 1.00 66.31 533 TYR A O 1
ATOM 4196 N N . LYS A 1 534 ? 9.441 1.968 -38.320 1.00 73.88 534 LYS A N 1
ATOM 4197 C CA . LYS A 1 534 ? 10.593 2.592 -37.631 1.00 73.88 534 LYS A CA 1
ATOM 4198 C C . LYS A 1 534 ? 11.916 1.797 -37.701 1.00 73.88 534 LYS A C 1
ATOM 4200 O O . LYS A 1 534 ? 12.766 1.948 -36.836 1.00 73.88 534 LYS A O 1
ATOM 4205 N N . GLY A 1 535 ? 12.109 0.994 -38.749 1.00 77.31 535 GLY A N 1
ATOM 4206 C CA . GLY A 1 535 ? 13.306 0.159 -38.931 1.00 77.31 535 GLY A CA 1
ATOM 4207 C C . GLY A 1 535 ? 13.177 -1.270 -38.391 1.00 77.31 535 GLY A C 1
ATOM 4208 O O . GLY A 1 535 ? 14.050 -2.089 -38.658 1.00 77.31 535 GLY A O 1
ATOM 4209 N N . GLU A 1 536 ? 12.077 -1.607 -37.714 1.00 80.31 536 GLU A N 1
ATOM 4210 C CA . GLU A 1 536 ? 11.861 -2.922 -37.106 1.00 80.31 536 GLU A CA 1
ATOM 4211 C C . GLU A 1 536 ? 10.740 -3.721 -37.786 1.00 80.31 536 GLU A C 1
ATOM 4213 O O . GLU A 1 536 ? 9.735 -3.173 -38.247 1.00 80.31 536 GLU A O 1
ATOM 4218 N N . GLN A 1 537 ? 10.900 -5.047 -37.815 1.00 87.62 537 GLN A N 1
ATOM 4219 C CA . GLN A 1 537 ? 9.874 -5.976 -38.289 1.00 87.62 537 GLN A CA 1
ATOM 4220 C C . GLN A 1 537 ? 8.793 -6.213 -37.227 1.00 87.62 537 GLN A C 1
ATOM 4222 O O . GLN A 1 537 ? 9.073 -6.298 -36.026 1.00 87.62 537 GLN A O 1
ATOM 4227 N N . LEU A 1 538 ? 7.555 -6.402 -37.685 1.00 90.94 538 LEU A N 1
ATOM 4228 C CA . LEU A 1 538 ? 6.399 -6.651 -36.825 1.00 90.94 538 LEU A CA 1
ATOM 4229 C C . LEU A 1 538 ? 5.950 -8.117 -36.868 1.00 90.94 538 LEU A C 1
ATOM 4231 O O . LEU A 1 538 ? 5.956 -8.746 -37.926 1.00 90.94 538 LEU A O 1
ATOM 4235 N N . ALA A 1 539 ? 5.468 -8.632 -35.738 1.00 94.19 539 ALA A N 1
ATOM 4236 C CA . ALA A 1 539 ? 4.734 -9.891 -35.663 1.00 94.19 539 ALA A CA 1
ATOM 4237 C C . ALA A 1 539 ? 3.423 -9.760 -34.885 1.00 94.19 539 ALA A C 1
ATOM 4239 O O . ALA A 1 539 ? 3.244 -8.827 -34.098 1.00 94.19 539 ALA A O 1
ATOM 4240 N N . TYR A 1 540 ? 2.477 -10.670 -35.130 1.00 96.12 540 TYR A N 1
ATOM 4241 C CA . TYR A 1 540 ? 1.201 -10.669 -34.419 1.00 96.12 540 TYR A CA 1
ATOM 4242 C C . TYR A 1 540 ? 1.355 -11.191 -32.984 1.00 96.12 540 TYR A C 1
ATOM 4244 O O . TYR A 1 540 ? 2.119 -12.115 -32.710 1.00 96.12 540 TYR A O 1
ATOM 4252 N N . ARG A 1 541 ? 0.566 -10.628 -32.068 1.00 96.38 541 ARG A N 1
ATOM 4253 C CA . ARG A 1 541 ? 0.338 -11.151 -30.717 1.00 96.38 541 ARG A CA 1
ATOM 4254 C C . ARG A 1 541 ? -1.148 -11.194 -30.389 1.00 96.38 541 ARG A C 1
ATOM 4256 O O . ARG A 1 541 ? -1.898 -10.303 -30.802 1.00 96.38 541 ARG A O 1
ATOM 4263 N N . LEU A 1 542 ? -1.549 -12.162 -29.571 1.00 97.75 542 LEU A N 1
ATOM 4264 C CA . LEU A 1 542 ? -2.758 -12.035 -28.762 1.00 97.75 542 LEU A CA 1
ATOM 4265 C C . LEU A 1 542 ? -2.469 -11.063 -27.608 1.00 97.75 542 LEU A C 1
ATOM 4267 O O . LEU A 1 542 ? -1.438 -11.153 -26.938 1.00 97.75 542 LEU A O 1
ATOM 4271 N N . ARG A 1 543 ? -3.393 -10.136 -27.368 1.00 96.62 543 ARG A N 1
ATOM 4272 C CA . ARG A 1 543 ? -3.418 -9.215 -26.232 1.00 96.62 543 ARG A CA 1
ATOM 4273 C C . ARG A 1 543 ? -4.742 -9.358 -25.492 1.00 96.62 543 ARG A C 1
ATOM 4275 O O . ARG A 1 543 ? -5.811 -9.161 -26.069 1.00 96.62 543 ARG A O 1
ATOM 4282 N N . LEU A 1 544 ? -4.645 -9.632 -24.198 1.00 95.88 544 LEU A N 1
ATOM 4283 C CA . LEU A 1 544 ? -5.745 -9.570 -23.238 1.00 95.88 544 LEU A CA 1
ATOM 4284 C C . LEU A 1 544 ? -5.483 -8.397 -22.277 1.00 95.88 544 LEU A C 1
ATOM 4286 O O . LEU A 1 544 ? -4.327 -8.126 -21.948 1.00 95.88 544 LEU A O 1
ATOM 4290 N N . ALA A 1 545 ? -6.529 -7.685 -21.851 1.00 92.12 545 ALA A N 1
ATOM 4291 C CA . ALA A 1 545 ? -6.409 -6.443 -21.079 1.00 92.12 545 ALA A CA 1
ATOM 4292 C C . ALA A 1 545 ? -7.326 -6.406 -19.849 1.00 92.12 545 ALA A C 1
ATOM 4294 O O . ALA A 1 545 ? -8.493 -6.784 -19.931 1.00 92.12 545 ALA A O 1
ATOM 4295 N N . TYR A 1 546 ? -6.816 -5.889 -18.730 1.00 89.94 546 TYR A N 1
ATOM 4296 C CA . TYR A 1 546 ? -7.532 -5.750 -17.452 1.00 89.94 546 TYR A CA 1
ATOM 4297 C C . TYR A 1 546 ? -8.818 -4.910 -17.533 1.00 89.94 546 TYR A C 1
ATOM 4299 O O . TYR A 1 546 ? -9.771 -5.152 -16.804 1.00 89.94 546 TYR A O 1
ATOM 4307 N N . ASN A 1 547 ? -8.877 -3.922 -18.426 1.00 85.81 547 ASN A N 1
ATOM 4308 C CA . ASN A 1 547 ? -10.029 -3.031 -18.579 1.00 85.81 547 ASN A CA 1
ATOM 4309 C C . ASN A 1 547 ? -10.982 -3.447 -19.715 1.00 85.81 547 ASN A C 1
ATOM 4311 O O . ASN A 1 547 ? -12.086 -2.906 -19.816 1.00 85.81 547 ASN A O 1
ATOM 4315 N N . SER A 1 548 ? -10.621 -4.446 -20.526 1.00 86.62 548 SER A N 1
ATOM 4316 C CA . SER A 1 548 ? -11.417 -4.917 -21.664 1.00 86.62 548 SER A CA 1
ATOM 4317 C C . SER A 1 548 ? -11.977 -6.316 -21.427 1.00 86.62 548 SER A C 1
ATOM 4319 O O . SER A 1 548 ? -11.302 -7.181 -20.872 1.00 86.62 548 SER A O 1
ATOM 4321 N N . GLU A 1 549 ? -13.200 -6.549 -21.905 1.00 89.31 549 GLU A N 1
ATOM 4322 C CA . GLU A 1 549 ? -13.719 -7.908 -22.087 1.00 89.31 549 GLU A CA 1
ATOM 4323 C C . GLU A 1 549 ? -13.344 -8.502 -23.446 1.00 89.31 549 GLU A C 1
ATOM 4325 O O . GLU A 1 549 ? -13.415 -9.711 -23.597 1.00 89.31 549 GLU A O 1
ATOM 4330 N N . GLN A 1 550 ? -12.877 -7.713 -24.415 1.00 90.06 550 GLN A N 1
ATOM 4331 C CA . GLN A 1 550 ? -12.542 -8.205 -25.754 1.00 90.06 550 GLN A CA 1
ATOM 4332 C C . GLN A 1 550 ? -11.085 -8.670 -25.863 1.00 90.06 550 GLN A C 1
ATOM 4334 O O . GLN A 1 550 ? -10.159 -7.959 -25.458 1.00 90.06 550 GLN A O 1
ATOM 4339 N N . CYS A 1 551 ? -10.884 -9.833 -26.480 1.00 92.38 551 CYS A N 1
ATOM 4340 C CA . CYS A 1 551 ? -9.586 -10.286 -26.975 1.00 92.38 551 CYS A CA 1
ATOM 4341 C C . CYS A 1 551 ? -9.135 -9.451 -28.183 1.00 92.38 551 CYS A C 1
ATOM 4343 O O . CYS A 1 551 ? -9.943 -9.139 -29.056 1.00 92.38 551 CYS A O 1
ATOM 4345 N N . GLN A 1 552 ? -7.841 -9.138 -28.276 1.00 92.62 552 GLN A N 1
ATOM 4346 C CA . GLN A 1 552 ? -7.282 -8.346 -29.377 1.00 92.62 552 GLN A CA 1
ATOM 4347 C C . GLN A 1 552 ? -6.129 -9.083 -30.062 1.00 92.62 552 GLN A C 1
ATOM 4349 O O . GLN A 1 552 ? -5.189 -9.511 -29.398 1.00 92.62 552 GLN A O 1
ATOM 4354 N N . LEU A 1 553 ? -6.165 -9.175 -31.392 1.00 94.12 553 LEU A N 1
ATOM 4355 C CA . LEU A 1 553 ? -5.019 -9.567 -32.217 1.00 94.12 553 LEU A CA 1
ATOM 4356 C C . LEU A 1 553 ? -4.407 -8.310 -32.834 1.00 94.12 553 LEU A C 1
ATOM 4358 O O . LEU A 1 553 ? -5.089 -7.571 -33.541 1.00 94.12 553 LEU A O 1
ATOM 4362 N N . ALA A 1 554 ? -3.129 -8.056 -32.557 1.00 89.62 554 ALA A N 1
ATOM 4363 C CA . ALA A 1 554 ? -2.436 -6.849 -33.004 1.00 89.62 554 ALA A CA 1
ATOM 4364 C C . ALA A 1 554 ? -0.982 -7.148 -33.379 1.00 89.62 554 ALA A C 1
ATOM 4366 O O . ALA A 1 554 ? -0.373 -8.059 -32.822 1.00 89.62 554 ALA A O 1
ATOM 4367 N N . ALA A 1 555 ? -0.424 -6.365 -34.301 1.00 89.31 555 ALA A N 1
ATOM 4368 C CA . ALA A 1 555 ? 0.986 -6.440 -34.669 1.00 89.31 555 ALA A CA 1
ATOM 4369 C C . ALA A 1 555 ? 1.850 -5.552 -33.755 1.00 89.31 555 ALA A C 1
ATOM 4371 O O . ALA A 1 555 ? 1.402 -4.497 -33.303 1.00 89.31 555 ALA A O 1
ATOM 4372 N N . ILE A 1 556 ? 3.074 -5.991 -33.469 1.00 91.12 556 ILE A N 1
ATOM 4373 C CA . ILE A 1 556 ? 4.021 -5.341 -32.552 1.00 91.12 556 ILE A CA 1
ATOM 4374 C C . ILE A 1 556 ? 5.460 -5.743 -32.922 1.00 91.12 556 ILE A C 1
ATOM 4376 O O . ILE A 1 556 ? 5.658 -6.749 -33.601 1.00 91.12 556 ILE A O 1
ATOM 4380 N N . TYR A 1 557 ? 6.462 -4.966 -32.509 1.00 90.25 557 TYR A N 1
ATOM 4381 C CA . TYR A 1 557 ? 7.869 -5.212 -32.846 1.00 90.25 557 TYR A CA 1
ATOM 4382 C C . TYR A 1 557 ? 8.379 -6.563 -32.332 1.00 90.25 557 TYR A C 1
ATOM 4384 O O . TYR A 1 557 ? 8.203 -6.874 -31.150 1.00 90.25 557 TYR A O 1
ATOM 4392 N N . LYS A 1 558 ? 9.067 -7.328 -33.193 1.00 91.00 558 LYS A N 1
ATOM 4393 C CA . LYS A 1 558 ? 9.673 -8.639 -32.867 1.00 91.00 558 LYS A CA 1
ATOM 4394 C C . LYS A 1 558 ? 10.691 -8.591 -31.709 1.00 91.00 558 LYS A C 1
ATOM 4396 O O . LYS A 1 558 ? 10.928 -9.615 -31.072 1.00 91.00 558 LYS A O 1
ATOM 4401 N N . SER A 1 559 ? 11.235 -7.405 -31.427 1.00 86.38 559 SER A N 1
ATOM 4402 C CA . SER A 1 559 ? 12.132 -7.054 -30.313 1.00 86.38 559 SER A CA 1
ATOM 4403 C C . SER A 1 559 ? 11.466 -7.013 -28.929 1.00 86.38 559 SER A C 1
ATOM 4405 O O . SER A 1 559 ? 12.158 -6.935 -27.916 1.00 86.38 559 SER A O 1
ATOM 4407 N N . SER A 1 560 ? 10.131 -7.039 -28.860 1.00 91.00 560 SER A N 1
ATOM 4408 C CA . SER A 1 560 ? 9.402 -7.078 -27.586 1.00 91.00 560 SER A CA 1
ATOM 4409 C C . SER A 1 560 ? 9.488 -8.460 -26.928 1.00 91.00 560 SER A C 1
ATOM 4411 O O . SER A 1 560 ? 9.729 -9.452 -27.605 1.00 91.00 560 SER A O 1
ATOM 4413 N N . TYR A 1 561 ? 9.237 -8.543 -25.621 1.00 96.50 561 TYR A N 1
ATOM 4414 C CA . TYR A 1 561 ? 9.337 -9.793 -24.861 1.00 96.50 561 TYR A CA 1
ATOM 4415 C C . TYR A 1 561 ? 7.997 -10.155 -24.216 1.00 96.50 561 TYR A C 1
ATOM 4417 O O . TYR A 1 561 ? 7.507 -9.406 -23.366 1.00 96.50 561 TYR A O 1
ATOM 4425 N N . PHE A 1 562 ? 7.412 -11.294 -24.607 1.00 97.38 562 PHE A N 1
ATOM 4426 C CA . PHE A 1 562 ? 6.101 -11.766 -24.128 1.00 97.38 562 PHE A CA 1
ATOM 4427 C C . PHE A 1 562 ? 6.100 -13.255 -23.777 1.00 97.38 562 PHE A C 1
ATOM 4429 O O . PHE A 1 562 ? 6.981 -14.010 -24.192 1.00 97.38 562 PHE A O 1
ATOM 4436 N N . SER A 1 563 ? 5.053 -13.683 -23.070 1.00 97.94 563 SER A N 1
ATOM 4437 C CA . SER A 1 563 ? 4.797 -15.086 -22.758 1.00 97.94 563 SER A CA 1
ATOM 4438 C C . SER A 1 563 ? 4.560 -15.918 -24.019 1.00 97.94 563 SER A C 1
ATOM 4440 O O . SER A 1 563 ? 4.076 -15.436 -25.049 1.00 97.94 563 SER A O 1
ATOM 4442 N N . VAL A 1 564 ? 4.854 -17.212 -23.921 1.00 97.56 564 VAL A N 1
ATOM 4443 C CA . VAL A 1 564 ? 4.666 -18.169 -25.014 1.00 97.56 564 VAL A CA 1
ATOM 4444 C C . VAL A 1 564 ? 3.783 -19.329 -24.559 1.00 97.56 564 VAL A C 1
ATOM 4446 O O . VAL A 1 564 ? 3.965 -19.889 -23.479 1.00 97.56 564 VAL A O 1
ATOM 4449 N N . ARG A 1 565 ? 2.820 -19.682 -25.414 1.00 95.38 565 ARG A N 1
ATOM 4450 C CA . ARG A 1 565 ? 1.943 -20.852 -25.309 1.00 95.38 565 ARG A CA 1
ATOM 4451 C C . ARG A 1 565 ? 2.056 -21.614 -26.619 1.00 95.38 565 ARG A C 1
ATOM 4453 O O . ARG A 1 565 ? 1.541 -21.144 -27.630 1.00 95.38 565 ARG A O 1
ATOM 4460 N N . TYR A 1 566 ? 2.757 -22.743 -26.622 1.00 97.31 566 TYR A N 1
ATOM 4461 C CA . TYR A 1 566 ? 2.832 -23.589 -27.810 1.00 97.31 566 TYR A CA 1
ATOM 4462 C C . TYR A 1 566 ? 1.578 -24.458 -27.952 1.00 97.31 566 TYR A C 1
ATOM 4464 O O . TYR A 1 566 ? 0.904 -24.779 -26.967 1.00 97.31 566 TYR A O 1
ATOM 4472 N N . ILE A 1 567 ? 1.307 -24.863 -29.190 1.00 96.62 567 ILE A N 1
ATOM 4473 C CA . ILE A 1 567 ? 0.321 -25.887 -29.542 1.00 96.62 567 ILE A CA 1
ATOM 4474 C C . ILE A 1 567 ? 1.023 -27.086 -30.158 1.00 96.62 567 ILE A C 1
ATOM 4476 O O . ILE A 1 567 ? 2.046 -26.941 -30.835 1.00 96.62 567 ILE A O 1
ATOM 4480 N N . LYS A 1 568 ? 0.496 -28.275 -29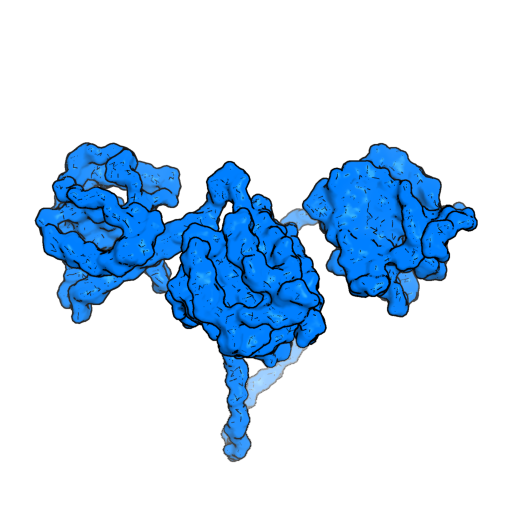.886 1.00 95.12 568 LYS A N 1
ATOM 4481 C CA . LYS A 1 568 ? 1.037 -29.518 -30.423 1.00 95.12 568 LYS A CA 1
ATOM 4482 C C . LYS A 1 568 ? 0.822 -29.546 -31.938 1.00 95.12 568 LYS A C 1
ATOM 4484 O O . LYS A 1 568 ? -0.183 -29.039 -32.441 1.00 95.12 568 LYS A O 1
ATOM 4489 N N . ILE A 1 569 ? 1.777 -30.107 -32.668 1.00 92.69 569 ILE A N 1
ATOM 4490 C CA . ILE A 1 569 ? 1.594 -30.415 -34.086 1.00 92.69 569 ILE A CA 1
ATOM 4491 C C . ILE A 1 569 ? 0.673 -31.644 -34.159 1.00 92.69 569 ILE A C 1
ATOM 4493 O O . ILE A 1 569 ? 0.936 -32.646 -33.496 1.00 92.69 569 ILE A O 1
ATOM 4497 N N . GLU A 1 570 ? -0.431 -31.536 -34.901 1.00 76.62 570 GLU A N 1
ATOM 4498 C CA . GLU A 1 570 ? -1.246 -32.696 -35.285 1.00 76.62 570 GLU A CA 1
ATOM 4499 C C . GLU A 1 570 ? -0.462 -33.485 -36.351 1.00 76.62 570 GLU A C 1
ATOM 4501 O O . GLU A 1 570 ? 0.058 -32.871 -37.286 1.00 76.62 570 GLU A O 1
ATOM 4506 N N . GLU A 1 571 ? -0.325 -34.803 -36.163 1.00 53.88 571 GLU A N 1
ATOM 4507 C CA . GLU A 1 571 ? 0.308 -35.732 -37.124 1.00 53.88 571 GLU A CA 1
ATOM 4508 C C . GLU A 1 571 ? -0.615 -36.051 -38.312 1.00 53.88 571 GLU A C 1
ATOM 4510 O O . GLU A 1 571 ? -1.837 -36.213 -38.079 1.00 53.88 571 GLU A O 1
#

InterPro domains:
  IPR011871 Fibrobacter succinogenes major paralogous domain [PF09603] (415-568)
  IPR011871 Fibrobacter succinogenes major paralogous domain [TIGR02145] (404-568)
  IPR024983 CHAT domain [PF12770] (154-336)

Organism: NCBI:txid694433

pLDDT: mean 77.82, std 19.72, range [22.97, 98.38]